Protein AF-A0A814FLB1-F1 (afdb_monomer_lite)

pLDDT: mean 82.91, std 22.49, range [23.69, 98.94]

Secondary structure (DSSP, 8-state):
-HHHHHHHHHHHHHHHT-----S--EEEEEEETTGGGSS-SS---GGGS-TTT-SEEEEEEEEE-TTT--EEESSHHHHS--TTTSS-HHHHHHHHHHH-TT-EEEEEEE-GGG-SHHHHHHHSSHHHHHHHHHHHHHHHHHTT-SEEEEE-S-TT-GGGT--TTHHHHHHHHHHHHHHHHHHHHHHH-SPPPEEEEEE---HHHHHHH--HHHHHHHSSEEEE----SSSTTSSB---SS-SS--TTS---TT--GGG-SHHHHHHHHHHTT--GGGEEEEEESEEEEEEES-TT--STTPBEEEEPPPPTTT--TTEEEHHHHHHHHHHS--EEEEETTTTEEEEEETTEEEEE--HHHHHHHHHHHHHTT-SEEEEE-TTTS-SSSTTTSS-SSHHHHHHHHHHHHHHHHHHHHHHHHHHHHHTTS------------------------------------PPP-------------------GGG-----------EEEEEEEESS-HHHHHHHHHHHHHHHHHTT-EEEEEEEEE-SSSPP-HHHHHHHHHHHHHHHS--SEEEEE-TTEEES-TTS-----SS-EE---EEGGGTT----TT---SEEEEEHHHHHHHTSS-TT--SSSSHHHHHHHHHHHTT---B---TTTSEEEEPP---PPPPPHHHHHHHHTTHHHHTTTSSGGG---EEEEEEE-SS-EEEEEE--PPPTT--

InterPro domains:
  IPR001223 Glycoside hydrolase family 18, catalytic domain [PF00704] (26-385)
  IPR001223 Glycoside hydrolase family 18, catalytic domain [PS51910] (25-410)
  IPR001579 Glycosyl hydrolase family 18, active site [PS01095] (145-153)
  IPR003859 Beta-1,4-galactosyltransferase [PR02050] (537-556)
  IPR003859 Beta-1,4-galactosyltransferase [PR02050] (568-587)
  IPR003859 Beta-1,4-galactosyltransferase [PR02050] (605-626)
  IPR003859 Beta-1,4-galactosyltransferase [PR02050] (627-645)
  IPR011583 Chitinase II/V-like, catalytic domain [SM00636] (25-385)
  IPR017853 Glycoside hydrolase superfamily [SSF51445] (26-406)
  IPR027791 Galactosyltransferase, C-terminal [PF02709] (592-669)
  IPR027995 Galactosyltransferase, N-terminal [PF13733] (500-587)
  IPR029044 Nucleotide-diphospho-sugar transferases [G3DSA:3.90.550.10] (441-722)
  IPR029044 Nucleotide-diphospho-sugar transferases [SSF53448] (501-719)
  IPR029070 Chitinase insertion domain superfamily [G3DSA:3.10.50.10] (289-356)
  IPR029070 Chitinase insertion domain superfamily [SSF54556] (286-356)
  IPR050314 Glycosyl hydrolase family 18 [PTHR11177] (25-441)

Structure (mmCIF, N/CA/C/O backbone):
data_AF-A0A814FLB1-F1
#
_entry.id   AF-A0A814FLB1-F1
#
loop_
_atom_site.group_PDB
_atom_site.id
_atom_site.type_symbol
_atom_site.label_atom_id
_atom_site.label_alt_id
_atom_site.label_comp_id
_atom_site.label_asym_id
_atom_site.label_entity_id
_atom_site.label_seq_id
_atom_site.pdbx_PDB_ins_code
_atom_site.Cartn_x
_atom_site.Cartn_y
_atom_site.Cartn_z
_atom_site.occupancy
_atom_site.B_iso_or_equiv
_atom_site.auth_seq_id
_atom_site.auth_comp_id
_atom_site.auth_asym_id
_atom_site.auth_atom_id
_atom_site.pdbx_PDB_model_num
ATOM 1 N N . MET A 1 1 ? 9.423 -38.101 37.144 1.00 49.38 1 MET A N 1
ATOM 2 C CA . MET A 1 1 ? 9.757 -36.822 36.473 1.00 49.38 1 MET A CA 1
ATOM 3 C C . MET A 1 1 ? 10.132 -36.994 35.002 1.00 49.38 1 MET A C 1
ATOM 5 O O . MET A 1 1 ? 9.419 -36.414 34.198 1.00 49.38 1 MET A O 1
ATOM 9 N N . LEU A 1 2 ? 11.143 -37.799 34.626 1.00 43.38 2 LEU A N 1
ATOM 10 C CA . LEU A 1 2 ? 11.672 -37.902 33.242 1.00 43.38 2 LEU A CA 1
ATOM 11 C C . LEU A 1 2 ? 10.632 -37.855 32.101 1.00 43.38 2 LEU A C 1
ATOM 13 O O . LEU A 1 2 ? 10.789 -37.047 31.195 1.00 43.38 2 LEU A O 1
ATOM 17 N N . ARG A 1 3 ? 9.542 -38.642 32.158 1.00 44.06 3 ARG A N 1
ATOM 18 C CA . ARG A 1 3 ? 8.491 -38.626 31.115 1.00 44.06 3 ARG A CA 1
ATOM 19 C C . ARG A 1 3 ? 7.842 -37.250 30.877 1.00 44.06 3 ARG A C 1
ATOM 21 O O . ARG A 1 3 ? 7.409 -37.011 29.760 1.00 44.06 3 ARG A O 1
ATOM 28 N N . LYS A 1 4 ? 7.789 -36.349 31.871 1.00 48.69 4 LYS A N 1
ATOM 29 C CA . LYS A 1 4 ? 7.309 -34.963 31.684 1.00 48.69 4 LYS A CA 1
ATOM 30 C C . LYS A 1 4 ? 8.365 -34.044 31.060 1.00 48.69 4 LYS A C 1
ATOM 32 O O . LYS A 1 4 ? 7.985 -33.215 30.246 1.00 48.69 4 LYS A O 1
ATOM 37 N N . LEU A 1 5 ? 9.655 -34.207 31.381 1.00 48.50 5 LEU A N 1
ATOM 38 C CA . LEU A 1 5 ? 10.721 -33.457 30.695 1.00 48.50 5 LEU A CA 1
ATOM 39 C C . LEU A 1 5 ? 10.805 -33.867 29.222 1.00 48.50 5 LEU A C 1
ATOM 41 O O . LEU A 1 5 ? 10.798 -33.003 28.360 1.00 48.50 5 LEU A O 1
ATOM 45 N N . LEU A 1 6 ? 10.780 -35.172 28.929 1.00 53.06 6 LEU A N 1
ATOM 46 C CA . LEU A 1 6 ? 10.736 -35.679 27.553 1.00 53.06 6 LEU A CA 1
ATOM 47 C C . LEU A 1 6 ? 9.535 -35.133 26.767 1.00 53.06 6 LEU A C 1
ATOM 49 O O . LEU A 1 6 ? 9.706 -34.755 25.616 1.00 53.06 6 LEU A O 1
ATOM 53 N N . TYR A 1 7 ? 8.352 -35.035 27.384 1.00 53.47 7 TYR A N 1
ATOM 54 C CA . TYR A 1 7 ? 7.177 -34.438 26.736 1.00 53.47 7 TYR A CA 1
ATOM 55 C C . TYR A 1 7 ? 7.310 -32.927 26.505 1.00 53.47 7 TYR A C 1
ATOM 57 O O . TYR A 1 7 ? 6.839 -32.440 25.485 1.00 53.47 7 TYR A O 1
ATOM 65 N N . LEU A 1 8 ? 7.946 -32.188 27.421 1.00 54.72 8 LEU A N 1
ATOM 66 C CA . LEU A 1 8 ? 8.188 -30.751 27.261 1.00 54.72 8 LEU A CA 1
ATOM 67 C C . LEU A 1 8 ? 9.245 -30.473 26.187 1.00 54.72 8 LEU A C 1
ATOM 69 O O . LEU A 1 8 ? 8.983 -29.677 25.296 1.00 54.72 8 LEU A O 1
ATOM 73 N N . CYS A 1 9 ? 10.370 -31.193 26.182 1.00 51.16 9 CYS A N 1
ATOM 74 C CA . CYS A 1 9 ? 11.373 -31.070 25.123 1.00 51.16 9 CYS A CA 1
ATOM 75 C C . CYS A 1 9 ? 10.836 -31.527 23.756 1.00 51.16 9 CYS A C 1
ATOM 77 O O . CYS A 1 9 ? 11.199 -30.939 22.744 1.00 51.16 9 CYS A O 1
ATOM 79 N N . LEU A 1 10 ? 9.945 -32.529 23.702 1.00 47.53 10 LEU A N 1
ATOM 80 C CA . LEU A 1 10 ? 9.232 -32.884 22.467 1.00 47.53 10 LEU A CA 1
ATOM 81 C C . LEU A 1 10 ? 8.231 -31.806 22.042 1.00 47.53 10 LEU A C 1
ATOM 83 O O . LEU A 1 10 ? 8.115 -31.554 20.851 1.00 47.53 10 LEU A O 1
ATOM 87 N N . LEU A 1 11 ? 7.531 -31.151 22.974 1.00 46.94 11 LEU A N 1
ATOM 88 C CA . LEU A 1 11 ? 6.639 -30.035 22.650 1.00 46.94 11 LEU A CA 1
ATOM 89 C C . LEU A 1 11 ? 7.410 -28.801 22.164 1.00 46.94 11 LEU A C 1
ATOM 91 O O . LEU A 1 11 ? 6.961 -28.174 21.213 1.00 46.94 11 LEU A O 1
ATOM 95 N N . GLU A 1 12 ? 8.576 -28.490 22.734 1.00 42.88 12 GLU A N 1
ATOM 96 C CA . GLU A 1 12 ? 9.459 -27.428 22.232 1.00 42.88 12 GLU A CA 1
ATOM 97 C C . GLU A 1 12 ? 10.076 -27.788 20.871 1.00 42.88 12 GLU A C 1
ATOM 99 O O . GLU A 1 12 ? 10.115 -26.931 19.988 1.00 42.88 12 GLU A O 1
ATOM 104 N N . LEU A 1 13 ? 10.463 -29.051 20.634 1.00 40.16 13 LEU A N 1
ATOM 105 C CA . LEU A 1 13 ? 10.856 -29.514 19.294 1.00 40.16 13 LEU A CA 1
ATOM 106 C C . LEU A 1 13 ? 9.698 -29.398 18.293 1.00 40.16 13 LEU A C 1
ATOM 108 O O . LEU A 1 13 ? 9.898 -28.931 17.183 1.00 40.16 13 LEU A O 1
ATOM 112 N N . ILE A 1 14 ? 8.480 -29.785 18.672 1.00 43.75 14 ILE A N 1
ATOM 113 C CA . ILE A 1 14 ? 7.314 -29.730 17.778 1.00 43.75 14 ILE A CA 1
ATOM 114 C C . ILE A 1 14 ? 6.893 -28.277 17.508 1.00 43.75 14 ILE A C 1
ATOM 116 O O . ILE A 1 14 ? 6.531 -27.965 16.379 1.00 43.75 14 ILE A O 1
ATOM 120 N N . TYR A 1 15 ? 7.003 -27.367 18.482 1.00 38.19 15 TYR A N 1
ATOM 121 C CA . TYR A 1 15 ? 6.779 -25.933 18.253 1.00 38.19 15 TYR A CA 1
ATOM 122 C C . TYR A 1 15 ? 7.876 -25.280 17.399 1.00 38.19 15 TYR A C 1
ATOM 124 O O . TYR A 1 15 ? 7.559 -24.409 16.595 1.00 38.19 15 TYR A O 1
ATOM 132 N N . SER A 1 16 ? 9.136 -25.714 17.516 1.00 34.41 16 SER A N 1
ATOM 133 C CA . SER A 1 16 ? 10.248 -25.234 16.670 1.00 34.41 16 SER A CA 1
ATOM 134 C C . SER A 1 16 ? 10.362 -25.937 15.308 1.00 34.41 16 SER A C 1
ATOM 136 O O . SER A 1 16 ? 11.190 -25.544 14.492 1.00 34.41 16 SER A O 1
ATOM 138 N N . LEU A 1 17 ? 9.514 -26.936 15.034 1.00 36.88 17 LEU A N 1
ATOM 139 C CA . LEU A 1 17 ? 9.400 -27.624 13.739 1.00 36.88 17 LEU A CA 1
ATOM 140 C C . LEU A 1 17 ? 8.075 -27.340 13.004 1.00 36.88 17 LEU A C 1
ATOM 142 O O . LEU A 1 17 ? 7.869 -27.879 11.921 1.00 36.88 17 LEU A O 1
ATOM 146 N N . ASN A 1 18 ? 7.196 -26.497 13.563 1.00 36.31 18 ASN A N 1
ATOM 147 C CA . ASN A 1 18 ? 5.924 -26.084 12.948 1.00 36.31 18 ASN A CA 1
ATOM 148 C C . ASN A 1 18 ? 5.824 -24.574 12.658 1.00 36.31 18 ASN A C 1
ATOM 150 O O . ASN A 1 18 ? 4.749 -24.089 12.307 1.00 36.31 18 ASN A O 1
ATOM 154 N N . THR A 1 19 ? 6.933 -23.832 12.703 1.00 37.00 19 THR A N 1
ATOM 155 C CA . THR A 1 19 ? 7.098 -22.702 11.779 1.00 37.00 19 THR A CA 1
ATOM 156 C C . THR A 1 19 ? 7.471 -23.268 10.412 1.00 37.00 19 THR A C 1
ATOM 158 O O . THR A 1 19 ? 8.635 -23.287 10.016 1.00 37.00 19 THR A O 1
ATOM 161 N N . SER A 1 20 ? 6.466 -23.748 9.675 1.00 41.06 20 SER A N 1
ATOM 162 C CA . SER A 1 20 ? 6.552 -23.811 8.218 1.00 41.06 20 SER A CA 1
ATOM 163 C C . SER A 1 20 ? 6.531 -22.375 7.694 1.00 41.06 20 SER A C 1
ATOM 165 O O . SER A 1 20 ? 5.511 -21.874 7.222 1.00 41.06 20 SER A O 1
ATOM 167 N N . ASP A 1 21 ? 7.665 -21.688 7.845 1.00 49.16 21 ASP A N 1
ATOM 168 C CA . ASP A 1 21 ? 7.884 -20.368 7.275 1.00 49.16 21 ASP A CA 1
ATOM 169 C C . ASP A 1 21 ? 7.657 -20.471 5.771 1.00 49.16 21 ASP A C 1
ATOM 171 O O . ASP A 1 21 ? 8.462 -21.054 5.050 1.00 49.16 21 ASP A O 1
ATOM 175 N N . ILE A 1 22 ? 6.532 -19.935 5.300 1.00 56.03 22 ILE A N 1
ATOM 176 C CA . ILE A 1 22 ? 6.267 -19.773 3.875 1.00 56.03 22 ILE A CA 1
ATOM 177 C C . ILE A 1 22 ? 7.140 -18.593 3.432 1.00 56.03 22 ILE A C 1
ATOM 179 O O . ILE A 1 22 ? 6.833 -17.463 3.834 1.00 56.03 22 ILE A O 1
ATOM 183 N N . PRO A 1 23 ? 8.228 -18.791 2.664 1.00 61.12 23 PRO A N 1
ATOM 184 C CA . PRO A 1 23 ? 8.972 -17.672 2.103 1.00 61.12 23 PRO A CA 1
ATOM 185 C C . PRO A 1 23 ? 8.107 -16.961 1.051 1.00 61.12 23 PRO A C 1
ATOM 187 O O . PRO A 1 23 ? 7.252 -17.574 0.415 1.00 61.12 23 PRO A O 1
ATOM 190 N N . LEU A 1 24 ? 8.334 -15.659 0.864 1.00 79.12 24 LEU A N 1
ATOM 191 C CA . LEU A 1 24 ? 7.526 -14.762 0.029 1.00 79.12 24 LEU A CA 1
ATOM 192 C C . LEU A 1 24 ? 6.028 -14.704 0.397 1.00 79.12 24 LEU A C 1
ATOM 194 O O . LEU A 1 24 ? 5.154 -15.195 -0.313 1.00 79.12 24 LEU A O 1
ATOM 198 N N . GLN A 1 25 ? 5.708 -13.975 1.467 1.00 86.38 25 GLN A N 1
ATOM 199 C CA . GLN A 1 25 ? 4.326 -13.694 1.895 1.00 86.38 25 GLN A CA 1
ATOM 200 C C . GLN A 1 25 ? 3.806 -12.343 1.374 1.00 86.38 25 GLN A C 1
ATOM 202 O O . GLN A 1 25 ? 2.597 -12.098 1.317 1.00 86.38 25 GLN A O 1
ATOM 207 N N . ARG A 1 26 ? 4.711 -11.422 1.015 1.00 96.88 26 ARG A N 1
ATOM 208 C CA . ARG A 1 26 ? 4.371 -10.025 0.709 1.00 96.88 26 ARG A CA 1
ATOM 209 C C . ARG A 1 26 ? 4.672 -9.665 -0.744 1.00 96.88 26 ARG A C 1
ATOM 211 O O . ARG A 1 26 ? 5.821 -9.725 -1.167 1.00 96.88 26 ARG A O 1
ATOM 218 N N . ARG A 1 27 ? 3.643 -9.229 -1.477 1.00 98.12 27 ARG A N 1
ATOM 219 C CA . ARG A 1 27 ? 3.771 -8.479 -2.736 1.00 98.12 27 ARG A CA 1
ATOM 220 C C . ARG A 1 27 ? 3.458 -7.024 -2.417 1.00 98.12 27 ARG A C 1
ATOM 222 O O . ARG A 1 27 ? 2.285 -6.656 -2.337 1.00 98.12 27 ARG A O 1
ATOM 229 N N . VAL A 1 28 ? 4.496 -6.250 -2.122 1.00 98.75 28 VAL A N 1
ATOM 230 C CA . VAL A 1 28 ? 4.396 -4.811 -1.867 1.00 98.75 28 VAL A CA 1
ATOM 231 C C . VAL A 1 28 ? 4.452 -4.074 -3.202 1.00 98.75 28 VAL A C 1
ATOM 233 O O . VAL A 1 28 ? 5.264 -4.408 -4.060 1.00 98.75 28 VAL A O 1
ATOM 236 N N . CYS A 1 29 ? 3.608 -3.069 -3.382 1.00 98.81 29 CYS A N 1
ATOM 237 C CA . CYS A 1 29 ? 3.553 -2.267 -4.597 1.00 98.81 29 CYS A CA 1
ATOM 238 C C . CYS A 1 29 ? 3.448 -0.789 -4.235 1.00 98.81 29 CYS A C 1
ATOM 240 O O . CYS A 1 29 ? 2.522 -0.415 -3.514 1.00 98.81 29 CYS A O 1
ATOM 242 N N . TYR A 1 30 ? 4.336 0.058 -4.750 1.00 98.81 30 TYR A N 1
ATOM 243 C CA . TYR A 1 30 ? 4.135 1.500 -4.653 1.00 98.81 30 TYR A CA 1
ATOM 244 C C . TYR A 1 30 ? 3.162 1.978 -5.735 1.00 98.81 30 TYR A C 1
ATOM 246 O O . TYR A 1 30 ? 3.268 1.593 -6.903 1.00 98.81 30 TYR A O 1
ATOM 254 N N . PHE A 1 31 ? 2.224 2.826 -5.324 1.00 98.31 31 PHE A N 1
ATOM 255 C CA . PHE A 1 31 ? 1.420 3.671 -6.201 1.00 98.31 31 PHE A CA 1
ATOM 256 C C . PHE A 1 31 ? 1.857 5.116 -5.969 1.00 98.31 31 PHE A C 1
ATOM 258 O O . PHE A 1 31 ? 1.743 5.606 -4.842 1.00 98.31 31 PHE A O 1
ATOM 265 N N . ALA A 1 32 ? 2.350 5.786 -7.009 1.00 97.31 32 ALA A N 1
ATOM 266 C CA . ALA A 1 32 ? 2.712 7.192 -6.924 1.00 97.31 32 ALA A CA 1
ATOM 267 C C . ALA A 1 32 ? 1.502 8.107 -7.167 1.00 97.31 32 ALA A C 1
ATOM 269 O O . ALA A 1 32 ? 0.786 7.973 -8.159 1.00 97.31 32 ALA A O 1
ATOM 270 N N . ASN A 1 33 ? 1.288 9.085 -6.291 1.00 95.50 33 ASN A N 1
ATOM 271 C CA . ASN A 1 33 ? 0.151 9.999 -6.353 1.00 95.50 33 ASN A CA 1
ATOM 272 C C . ASN A 1 33 ? 0.190 10.941 -7.556 1.00 95.50 33 ASN A C 1
ATOM 274 O O . ASN A 1 33 ? -0.869 11.351 -8.017 1.00 95.50 33 ASN A O 1
ATOM 278 N N . TRP A 1 34 ? 1.362 11.182 -8.147 1.00 94.75 34 TRP A N 1
ATOM 279 C CA . TRP A 1 34 ? 1.481 11.898 -9.417 1.00 94.75 34 TRP A CA 1
ATOM 280 C C . TRP A 1 34 ? 1.055 11.077 -10.652 1.00 94.75 34 TRP A C 1
ATOM 282 O O . TRP A 1 34 ? 1.016 11.622 -11.757 1.00 94.75 34 TRP A O 1
ATOM 292 N N . ALA A 1 35 ? 0.705 9.791 -10.512 1.00 94.12 35 ALA A N 1
ATOM 293 C CA . ALA A 1 35 ? 0.323 8.934 -11.639 1.00 94.12 35 ALA A CA 1
ATOM 294 C C . ALA A 1 35 ? -0.823 9.482 -12.521 1.00 94.12 35 ALA A C 1
ATOM 296 O O . ALA A 1 35 ? -0.669 9.437 -13.745 1.00 94.12 35 ALA A O 1
ATOM 297 N N . PRO A 1 36 ? -1.909 10.082 -11.980 1.00 92.06 36 PRO A N 1
ATOM 298 C CA . PRO A 1 36 ? -2.965 10.689 -12.793 1.00 92.06 36 PRO A CA 1
ATOM 299 C C . PRO A 1 36 ? -2.532 11.930 -13.589 1.00 92.06 36 PRO A C 1
ATOM 301 O O . PRO A 1 36 ? -3.319 12.431 -14.395 1.00 92.06 36 PRO A O 1
ATOM 304 N N . TYR A 1 37 ? -1.329 12.475 -13.373 1.00 90.75 37 TYR A N 1
ATOM 305 C CA . TYR A 1 37 ? -0.804 13.583 -14.177 1.00 90.75 37 TYR A CA 1
ATOM 306 C C . TYR A 1 37 ? -0.104 13.140 -15.463 1.00 90.75 37 TYR A C 1
ATOM 308 O O . TYR A 1 37 ? 0.082 13.991 -16.331 1.00 90.75 37 TYR A O 1
ATOM 316 N N . ARG A 1 38 ? 0.241 11.853 -15.630 1.00 88.94 38 ARG A N 1
ATOM 317 C CA . ARG A 1 38 ? 0.800 11.374 -16.903 1.00 88.94 38 ARG A CA 1
ATOM 318 C C . ARG A 1 38 ? -0.224 11.528 -18.030 1.00 88.94 38 ARG A C 1
ATOM 320 O O . ARG A 1 38 ? -1.423 11.346 -17.829 1.00 88.94 38 ARG A O 1
ATOM 327 N N . GLU A 1 39 ? 0.268 11.862 -19.216 1.00 88.69 39 GLU A N 1
ATOM 328 C CA . GLU A 1 39 ? -0.533 12.092 -20.426 1.00 88.69 39 GLU A CA 1
ATOM 329 C C . GLU A 1 39 ? -0.874 10.756 -21.108 1.00 88.69 39 GLU A C 1
ATOM 331 O O . GLU A 1 39 ? -0.419 10.456 -22.206 1.00 88.69 39 GLU A O 1
ATOM 336 N N . LEU A 1 40 ? -1.648 9.935 -20.398 1.00 88.06 40 LEU A N 1
ATOM 337 C CA . LEU A 1 40 ? -2.149 8.624 -20.812 1.00 88.06 40 LEU A CA 1
ATOM 338 C C . LEU A 1 40 ? -3.662 8.570 -20.573 1.00 88.06 40 LEU A C 1
ATOM 340 O O . LEU A 1 40 ? -4.153 9.155 -19.606 1.00 88.06 40 LEU A O 1
ATOM 344 N N . ASP A 1 41 ? -4.390 7.867 -21.438 1.00 84.56 41 ASP A N 1
ATOM 345 C CA . ASP A 1 41 ? -5.842 7.694 -21.348 1.00 84.56 41 ASP A CA 1
ATOM 346 C C . ASP A 1 41 ? -6.181 6.192 -21.338 1.00 84.56 41 ASP A C 1
ATOM 348 O O . ASP A 1 41 ? -5.785 5.498 -22.271 1.00 84.56 41 ASP A O 1
ATOM 352 N N . PRO A 1 42 ? -6.869 5.657 -20.309 1.00 88.19 42 PRO A N 1
ATOM 353 C CA . PRO A 1 42 ? -7.301 6.332 -19.083 1.00 88.19 42 PRO A CA 1
ATOM 354 C C . PRO A 1 42 ? -6.130 6.614 -18.120 1.00 88.19 42 PRO A C 1
ATOM 356 O O . PRO A 1 42 ? -5.287 5.739 -17.929 1.00 88.19 42 PRO A O 1
ATOM 359 N N . PRO A 1 43 ? -6.098 7.757 -17.404 1.00 90.38 43 PRO A N 1
ATOM 360 C CA . PRO A 1 43 ? -5.093 7.988 -16.365 1.00 90.38 43 PRO A CA 1
ATOM 361 C C . PRO A 1 43 ? -5.221 6.980 -15.210 1.00 90.38 43 PRO A C 1
ATOM 363 O O . PRO A 1 43 ? -6.334 6.656 -14.776 1.00 90.38 43 PRO A O 1
ATOM 366 N N . LEU A 1 44 ? -4.095 6.517 -14.657 1.00 94.06 44 LEU A N 1
ATOM 367 C CA . LEU A 1 44 ? -4.109 5.539 -13.564 1.00 94.06 44 LEU A CA 1
ATOM 368 C C . LEU A 1 44 ? -4.540 6.157 -12.222 1.00 94.06 44 LEU A C 1
ATOM 370 O O . LEU A 1 44 ? -3.756 6.809 -11.532 1.00 94.06 44 LEU A O 1
ATOM 374 N N . TYR A 1 45 ? -5.776 5.868 -11.814 1.00 93.25 45 TYR A N 1
ATOM 375 C CA . TYR A 1 45 ? -6.303 6.144 -10.472 1.00 93.25 45 TYR A CA 1
ATOM 376 C C . TYR A 1 45 ? -6.262 4.890 -9.574 1.00 93.25 45 TYR A C 1
ATOM 378 O O . TYR A 1 45 ? -6.382 3.777 -10.094 1.00 93.25 45 TYR A O 1
ATOM 386 N N . PRO A 1 46 ? -6.178 5.025 -8.231 1.00 91.12 46 PRO A N 1
ATOM 387 C CA . PRO A 1 46 ? -6.064 3.879 -7.322 1.00 91.12 46 PRO A CA 1
ATOM 388 C C . PRO A 1 46 ? -7.169 2.827 -7.486 1.00 91.12 46 PRO A C 1
ATOM 390 O O . PRO A 1 46 ? -6.901 1.632 -7.462 1.00 91.12 46 PRO A O 1
ATOM 393 N N . ASP A 1 47 ? -8.413 3.253 -7.708 1.00 84.19 47 ASP A N 1
ATOM 394 C CA . ASP A 1 47 ? -9.582 2.383 -7.892 1.00 84.19 47 ASP A CA 1
ATOM 395 C C . ASP A 1 47 ? -9.539 1.519 -9.164 1.00 84.19 47 ASP A C 1
ATOM 397 O O . ASP A 1 47 ? -10.328 0.577 -9.264 1.00 84.19 47 ASP A O 1
ATOM 401 N N . LYS A 1 48 ? -8.624 1.794 -10.106 1.00 87.50 48 LYS A N 1
ATOM 402 C CA . LYS A 1 48 ? -8.421 1.007 -11.336 1.00 87.50 48 LYS A CA 1
ATOM 403 C C . LYS A 1 48 ? -7.481 -0.184 -11.156 1.00 87.50 48 LYS A C 1
ATOM 405 O O . LYS A 1 48 ? -7.511 -1.096 -11.975 1.00 87.50 48 LYS A O 1
ATOM 410 N N . ILE A 1 49 ? -6.697 -0.213 -10.079 1.00 93.00 49 ILE A N 1
ATOM 411 C CA . ILE A 1 49 ? -5.787 -1.320 -9.762 1.00 93.00 49 ILE A CA 1
ATOM 412 C C . ILE A 1 49 ? -6.608 -2.595 -9.477 1.00 93.00 49 ILE A C 1
ATOM 414 O O . ILE A 1 49 ? -7.664 -2.537 -8.833 1.00 93.00 49 ILE A O 1
ATOM 418 N N . ASP A 1 50 ? -6.133 -3.762 -9.920 1.00 93.50 50 ASP A N 1
ATOM 419 C CA . ASP A 1 50 ? -6.618 -5.051 -9.411 1.00 93.50 50 ASP A CA 1
ATOM 420 C C . ASP A 1 50 ? -6.011 -5.294 -8.011 1.00 93.50 50 ASP A C 1
ATOM 422 O O . ASP A 1 50 ? -4.796 -5.471 -7.879 1.00 93.50 50 ASP A O 1
ATOM 426 N N . PRO A 1 51 ? -6.826 -5.320 -6.939 1.00 92.50 51 PRO A N 1
ATOM 427 C CA . PRO A 1 51 ? -6.347 -5.441 -5.568 1.00 92.50 51 PRO A CA 1
ATOM 428 C C . PRO A 1 51 ? -5.848 -6.853 -5.211 1.00 92.50 51 PRO A C 1
ATOM 430 O O . PRO A 1 51 ? -5.534 -7.095 -4.047 1.00 92.50 51 PRO A O 1
ATOM 433 N N . THR A 1 52 ? -5.799 -7.795 -6.160 1.00 95.06 52 THR A N 1
ATOM 434 C CA . THR A 1 52 ? -5.177 -9.120 -6.000 1.00 95.06 52 THR A CA 1
ATOM 435 C C . THR A 1 52 ? -3.715 -9.162 -6.468 1.00 95.06 52 THR A C 1
ATOM 437 O O . THR A 1 52 ? -2.956 -10.027 -6.013 1.00 95.06 52 THR A O 1
ATOM 440 N N . LEU A 1 53 ? -3.284 -8.207 -7.310 1.00 96.75 53 LEU A N 1
ATOM 441 C CA . LEU A 1 53 ? -1.887 -8.057 -7.752 1.00 96.75 53 LEU A CA 1
ATOM 442 C C . LEU A 1 53 ? -0.941 -7.943 -6.554 1.00 96.75 53 LEU A C 1
ATOM 444 O O . LEU A 1 53 ? 0.067 -8.644 -6.471 1.00 96.75 53 LEU A O 1
ATOM 448 N N . CYS A 1 54 ? -1.319 -7.120 -5.582 1.00 97.69 54 CYS A N 1
ATOM 449 C CA . CYS A 1 54 ? -0.509 -6.744 -4.432 1.00 97.69 54 CYS A CA 1
ATOM 450 C C . CYS A 1 54 ? -1.159 -7.246 -3.136 1.00 97.69 54 CYS A C 1
ATOM 452 O O . CYS A 1 54 ? -2.380 -7.226 -3.005 1.00 97.69 54 CYS A O 1
ATOM 454 N N . THR A 1 55 ? -0.362 -7.661 -2.147 1.00 97.81 55 THR A N 1
ATOM 455 C CA . THR A 1 55 ? -0.875 -7.885 -0.780 1.00 97.81 55 THR A CA 1
ATOM 456 C C . THR A 1 55 ? -0.767 -6.622 0.074 1.00 97.81 55 THR A C 1
ATOM 458 O O . THR A 1 55 ? -1.541 -6.449 1.017 1.00 97.81 55 THR A O 1
ATOM 461 N N . HIS A 1 56 ? 0.151 -5.718 -0.287 1.00 98.56 56 HIS A N 1
ATOM 462 C CA . HIS A 1 56 ? 0.324 -4.403 0.323 1.00 98.56 56 HIS A CA 1
ATOM 463 C C . HIS A 1 56 ? 0.468 -3.343 -0.781 1.00 98.56 56 HIS A C 1
ATOM 465 O O . HIS A 1 56 ? 1.273 -3.521 -1.693 1.00 98.56 56 HIS A O 1
ATOM 471 N N . ILE A 1 57 ? -0.270 -2.237 -0.692 1.00 98.62 57 ILE A N 1
ATOM 472 C CA . ILE A 1 57 ? -0.039 -1.033 -1.503 1.00 98.62 57 ILE A CA 1
ATOM 473 C C . ILE A 1 57 ? 0.540 0.053 -0.602 1.00 98.62 57 ILE A C 1
ATOM 475 O O . ILE A 1 57 ? 0.005 0.326 0.472 1.00 98.62 57 ILE A O 1
ATOM 479 N N . HIS A 1 58 ? 1.642 0.652 -1.030 1.00 98.75 58 HIS A N 1
ATOM 480 C CA . HIS A 1 58 ? 2.274 1.789 -0.377 1.00 98.75 58 HIS A CA 1
ATOM 481 C C . HIS A 1 58 ? 1.953 3.039 -1.202 1.00 98.75 58 HIS A C 1
ATOM 483 O O . HIS A 1 58 ? 2.282 3.117 -2.385 1.00 98.75 58 HIS A O 1
ATOM 489 N N . TYR A 1 59 ? 1.253 3.996 -0.599 1.00 98.56 59 TYR A N 1
ATOM 490 C CA . TYR A 1 59 ? 0.868 5.236 -1.261 1.00 98.56 59 TYR A CA 1
ATOM 491 C C . TYR A 1 59 ? 1.997 6.261 -1.136 1.00 98.56 59 TYR A C 1
ATOM 493 O O . TYR A 1 59 ? 2.247 6.775 -0.044 1.00 98.56 59 TYR A O 1
ATOM 501 N N . ALA A 1 60 ? 2.676 6.536 -2.246 1.00 98.25 60 ALA A N 1
ATOM 502 C CA . ALA A 1 60 ? 3.771 7.492 -2.345 1.00 98.25 60 ALA A CA 1
ATOM 503 C C . ALA A 1 60 ? 3.233 8.848 -2.843 1.00 98.25 60 ALA A C 1
ATOM 505 O O . ALA A 1 60 ? 2.672 8.895 -3.926 1.00 98.25 60 ALA A O 1
ATOM 506 N N . PHE A 1 61 ? 3.343 9.970 -2.130 1.00 98.06 61 PHE A N 1
ATOM 507 C CA . PHE A 1 61 ? 3.888 10.153 -0.781 1.00 98.06 61 PHE A CA 1
ATOM 508 C C . PHE A 1 61 ? 3.083 11.190 0.013 1.00 98.06 61 PHE A C 1
ATOM 510 O O . PHE A 1 61 ? 2.456 12.085 -0.545 1.00 98.06 61 PHE A O 1
ATOM 517 N N . ALA A 1 62 ? 3.193 11.132 1.339 1.00 97.81 62 ALA A N 1
ATOM 518 C CA . ALA A 1 62 ? 3.061 12.305 2.199 1.00 97.81 62 ALA A CA 1
ATOM 519 C C . ALA A 1 62 ? 4.444 12.928 2.479 1.00 97.81 62 ALA A C 1
ATOM 521 O O . ALA A 1 62 ? 5.487 12.290 2.323 1.00 97.81 62 ALA A O 1
ATOM 522 N N . LYS A 1 63 ? 4.468 14.170 2.970 1.00 96.81 63 LYS A N 1
ATOM 523 C CA . LYS A 1 63 ? 5.680 14.843 3.474 1.00 96.81 63 LYS A CA 1
ATOM 524 C C . LYS A 1 63 ? 5.494 15.269 4.932 1.00 96.81 63 LYS A C 1
ATOM 526 O O . LYS A 1 63 ? 4.384 15.584 5.354 1.00 96.81 63 LYS A O 1
ATOM 531 N N . ILE A 1 64 ? 6.584 15.296 5.701 1.00 98.44 64 ILE A N 1
ATOM 532 C CA . ILE A 1 64 ? 6.578 15.804 7.082 1.00 98.44 64 ILE A CA 1
ATOM 533 C C . ILE A 1 64 ? 6.706 17.329 7.043 1.00 98.44 64 ILE A C 1
ATOM 535 O O . ILE A 1 64 ? 7.731 17.852 6.598 1.00 98.44 64 ILE A O 1
ATOM 539 N N . ASP A 1 65 ? 5.712 18.054 7.555 1.00 97.50 65 ASP A N 1
ATOM 540 C CA . ASP A 1 65 ? 5.854 19.490 7.789 1.00 97.50 65 ASP A CA 1
ATOM 541 C C . ASP A 1 65 ? 6.762 19.743 9.004 1.00 97.50 65 ASP A C 1
ATOM 543 O O . ASP A 1 65 ? 6.438 19.396 10.141 1.00 97.50 65 ASP A O 1
ATOM 547 N N . ALA A 1 66 ? 7.909 20.382 8.774 1.00 96.88 66 ALA A N 1
ATOM 548 C CA . ALA A 1 66 ? 8.938 20.569 9.797 1.00 96.88 66 ALA A CA 1
ATOM 549 C C . ALA A 1 66 ? 8.570 21.578 10.911 1.00 96.88 66 ALA A C 1
ATOM 551 O O . ALA A 1 66 ? 9.320 21.701 11.876 1.00 96.88 66 ALA A O 1
ATOM 552 N N . LYS A 1 67 ? 7.450 22.312 10.815 1.00 95.81 67 LYS A N 1
ATOM 553 C CA . LYS A 1 67 ? 7.007 23.266 11.856 1.00 95.81 67 LYS A CA 1
ATOM 554 C C . LYS A 1 67 ? 5.991 22.633 12.805 1.00 95.81 67 LYS A C 1
ATOM 556 O O . LYS A 1 67 ? 6.048 22.816 14.020 1.00 95.81 67 LYS A O 1
ATOM 561 N N . THR A 1 68 ? 5.040 21.900 12.243 1.00 97.44 68 THR A N 1
ATOM 562 C CA . THR A 1 68 ? 3.917 21.276 12.948 1.00 97.44 68 THR A CA 1
ATOM 563 C C . THR A 1 68 ? 4.229 19.849 13.384 1.00 97.44 68 THR A C 1
ATOM 565 O O . THR A 1 68 ? 3.742 19.439 14.439 1.00 97.44 68 THR A O 1
ATOM 568 N N . LEU A 1 69 ? 5.092 19.146 12.640 1.00 98.19 69 LEU A N 1
ATOM 569 C CA . LEU A 1 69 ? 5.312 17.697 12.686 1.00 98.19 69 LEU A CA 1
ATOM 570 C C . LEU A 1 69 ? 4.068 16.885 12.300 1.00 98.19 69 LEU A C 1
ATOM 572 O O . LEU A 1 69 ? 3.852 15.786 12.807 1.00 98.19 69 LEU A O 1
ATOM 576 N N . ASN A 1 70 ? 3.245 17.430 11.406 1.00 97.88 70 ASN A N 1
ATOM 577 C CA . ASN A 1 70 ? 2.170 16.697 10.746 1.00 97.88 70 ASN A CA 1
ATOM 578 C C . ASN A 1 70 ? 2.702 15.974 9.501 1.00 97.88 70 ASN A C 1
ATOM 580 O O . ASN A 1 70 ? 3.589 16.485 8.812 1.00 97.88 70 ASN A O 1
ATOM 584 N N . LEU A 1 71 ? 2.088 14.839 9.162 1.00 98.06 71 LEU A N 1
ATOM 585 C CA . LEU A 1 71 ? 2.039 14.392 7.772 1.00 98.06 71 LEU A CA 1
ATOM 586 C C . LEU A 1 71 ? 1.088 15.320 7.012 1.00 98.06 71 LEU A C 1
ATOM 588 O O . LEU A 1 71 ? -0.018 15.588 7.481 1.00 98.06 71 LEU A O 1
ATOM 592 N N . ILE A 1 72 ? 1.525 15.819 5.860 1.00 95.00 72 ILE A N 1
ATOM 593 C 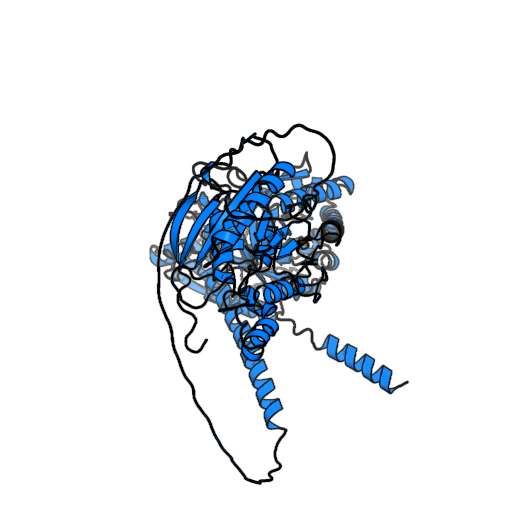CA . ILE A 1 72 ? 0.715 16.628 4.945 1.00 95.00 72 ILE A CA 1
ATOM 594 C C . ILE A 1 72 ? 0.838 16.067 3.517 1.00 95.00 72 ILE A C 1
ATOM 596 O O . ILE A 1 72 ? 1.872 15.471 3.193 1.00 95.00 72 ILE A O 1
ATOM 600 N N . PRO A 1 73 ? -0.184 16.238 2.661 1.00 94.25 73 PRO A N 1
ATOM 601 C CA . PRO A 1 73 ? -0.157 15.730 1.291 1.00 94.25 73 PRO A CA 1
ATOM 602 C C . PRO A 1 73 ? 0.967 16.364 0.458 1.00 94.25 73 PRO A C 1
ATOM 604 O O . PRO A 1 73 ? 1.413 17.492 0.729 1.00 94.25 73 PRO A O 1
ATOM 607 N N . THR A 1 74 ? 1.439 15.652 -0.569 1.00 95.19 74 THR A N 1
ATOM 608 C CA . THR A 1 74 ? 2.263 16.288 -1.609 1.00 95.19 74 THR A CA 1
ATOM 609 C C . THR A 1 74 ? 1.394 16.916 -2.686 1.00 95.19 74 THR A C 1
ATOM 611 O O . THR A 1 74 ? 1.746 18.006 -3.131 1.00 95.19 74 THR A O 1
ATOM 614 N N . GLU A 1 75 ? 0.248 16.304 -2.993 1.00 92.94 75 GLU A N 1
ATOM 615 C CA . GLU A 1 75 ? -0.663 16.682 -4.073 1.00 92.94 75 GLU A CA 1
ATOM 616 C C . GLU A 1 75 ? -2.046 17.088 -3.551 1.00 92.94 75 GLU A C 1
ATOM 618 O O . GLU A 1 75 ? -2.577 16.497 -2.613 1.00 92.94 75 GLU A O 1
ATOM 623 N N . GLU A 1 76 ? -2.686 18.080 -4.175 1.00 85.62 76 GLU A N 1
ATOM 624 C CA . GLU A 1 76 ? -3.996 18.577 -3.717 1.00 85.62 76 GLU A CA 1
ATOM 625 C C . GLU A 1 76 ? -5.065 17.470 -3.700 1.00 85.62 76 GLU A C 1
ATOM 627 O O . GLU A 1 76 ? -5.831 17.329 -2.743 1.00 85.62 76 GLU A O 1
ATOM 632 N N . HIS A 1 77 ? -5.066 16.631 -4.735 1.00 83.75 77 HIS A N 1
ATOM 633 C CA . HIS A 1 77 ? -6.023 15.543 -4.907 1.00 83.75 77 HIS A CA 1
ATOM 634 C C . HIS A 1 77 ? -5.751 14.304 -4.033 1.00 83.75 77 HIS A C 1
ATOM 636 O O . HIS A 1 77 ? -6.533 13.356 -4.103 1.00 83.75 77 HIS A O 1
ATOM 642 N N . ASP A 1 78 ? -4.707 14.297 -3.188 1.00 88.94 78 ASP A N 1
ATOM 643 C CA . ASP A 1 78 ? -4.513 13.267 -2.153 1.00 88.94 78 ASP A CA 1
ATOM 644 C C . ASP A 1 78 ? -5.748 13.201 -1.232 1.00 88.94 78 ASP A C 1
ATOM 646 O O . ASP A 1 78 ? -6.372 12.148 -1.062 1.00 88.94 78 ASP A O 1
ATOM 650 N N . MET A 1 79 ? -6.116 14.367 -0.682 1.00 84.69 79 MET A N 1
ATOM 651 C CA . MET A 1 79 ? -7.140 14.540 0.357 1.00 84.69 79 MET A CA 1
ATOM 652 C C . MET A 1 79 ? -8.355 15.358 -0.105 1.00 84.69 79 MET A C 1
ATOM 654 O O . MET A 1 79 ? -9.437 15.178 0.455 1.00 84.69 79 MET A O 1
ATOM 658 N N . ASN A 1 80 ? -8.212 16.215 -1.123 1.00 69.38 80 ASN A N 1
ATOM 659 C CA . ASN A 1 80 ? -9.295 17.075 -1.608 1.00 69.38 80 ASN A CA 1
ATOM 660 C C . ASN A 1 80 ? -9.967 16.518 -2.872 1.00 69.38 80 ASN A C 1
ATOM 662 O O . ASN A 1 80 ? -9.388 15.755 -3.648 1.00 69.38 80 ASN A O 1
ATOM 666 N N . TRP A 1 81 ? -11.216 16.929 -3.090 1.00 72.19 81 TRP A N 1
ATOM 667 C CA . TRP A 1 81 ? -11.896 16.752 -4.370 1.00 72.19 81 TRP A CA 1
ATOM 668 C C . TRP A 1 81 ? -11.330 17.756 -5.382 1.00 72.19 81 TRP A C 1
ATOM 670 O O . TRP A 1 81 ? -11.230 18.939 -5.062 1.00 72.19 81 TRP A O 1
ATOM 680 N N . THR A 1 82 ? -10.989 17.313 -6.593 1.00 66.56 82 THR A N 1
ATOM 681 C CA . THR A 1 82 ? -10.622 18.204 -7.708 1.00 66.56 82 THR A CA 1
ATOM 682 C C . THR A 1 82 ? -11.369 17.788 -8.971 1.00 66.56 82 THR A C 1
ATOM 684 O O . THR A 1 82 ? -11.725 16.620 -9.121 1.00 66.56 82 THR A O 1
ATOM 687 N N . GLU A 1 83 ? -11.578 18.712 -9.912 1.00 61.97 83 GLU A N 1
ATOM 688 C CA . GLU A 1 83 ? -12.288 18.423 -11.171 1.00 61.97 83 GLU A CA 1
ATOM 689 C C . GLU A 1 83 ? -11.614 17.303 -11.978 1.00 61.97 83 GLU A C 1
ATOM 691 O O . GLU A 1 83 ? -12.288 16.467 -12.579 1.00 61.97 83 GLU A O 1
ATOM 696 N N . LYS A 1 84 ? -10.274 17.231 -11.937 1.00 65.69 84 LYS A N 1
ATOM 697 C CA . LYS A 1 84 ? -9.518 16.147 -12.571 1.00 65.69 84 LYS A CA 1
ATOM 698 C C . LYS A 1 84 ? -9.708 14.816 -11.835 1.00 65.69 84 LYS A C 1
ATOM 700 O O . LYS A 1 84 ? -9.960 13.800 -12.478 1.00 65.69 84 LYS A O 1
ATOM 705 N N . SER A 1 85 ? -9.614 14.796 -10.501 1.00 65.81 85 SER A N 1
ATOM 706 C CA . SER A 1 85 ? -9.690 13.547 -9.729 1.00 65.81 85 SER A CA 1
ATOM 707 C C . SER A 1 85 ? -11.114 13.040 -9.503 1.00 65.81 85 SER A C 1
ATOM 709 O O . SER A 1 85 ? -11.289 11.852 -9.239 1.00 65.81 85 SER A O 1
ATOM 711 N N . ASN A 1 86 ? -12.131 13.903 -9.576 1.00 54.25 86 ASN A N 1
ATOM 712 C CA . ASN A 1 86 ? -13.544 13.659 -9.243 1.00 54.25 86 ASN A CA 1
ATOM 713 C C . ASN A 1 86 ? -13.824 13.076 -7.835 1.00 54.25 86 ASN A C 1
ATOM 715 O O . ASN A 1 86 ? -14.983 12.843 -7.497 1.00 54.25 86 ASN A O 1
ATOM 719 N N . MET A 1 87 ? -12.793 12.817 -7.022 1.00 71.56 87 MET A N 1
ATOM 720 C CA . MET A 1 87 ? -12.837 12.291 -5.651 1.00 71.56 87 MET A CA 1
ATOM 721 C C . MET A 1 87 ? -11.399 12.250 -5.088 1.00 71.56 87 MET A C 1
ATOM 723 O O . MET A 1 87 ? -10.491 11.917 -5.857 1.00 71.56 87 MET A O 1
ATOM 727 N N . PRO A 1 88 ? -11.164 12.502 -3.781 1.00 82.56 88 PRO A N 1
ATOM 728 C CA . PRO A 1 88 ? -9.838 12.349 -3.178 1.00 82.56 88 PRO A CA 1
ATOM 729 C C . PRO A 1 88 ? -9.223 10.967 -3.427 1.00 82.56 88 PRO A C 1
ATOM 731 O O . PRO A 1 88 ? -9.911 9.940 -3.326 1.00 82.56 88 PRO A O 1
ATOM 734 N N . LEU A 1 89 ? -7.917 10.917 -3.694 1.00 87.75 89 LEU A N 1
ATOM 735 C CA . LEU A 1 89 ? -7.226 9.656 -3.955 1.00 87.75 89 LEU A CA 1
ATOM 736 C C . LEU A 1 89 ? -7.220 8.738 -2.735 1.00 87.75 89 LEU A C 1
ATOM 738 O O . LEU A 1 89 ? -7.374 7.536 -2.923 1.00 87.75 89 LEU A O 1
ATOM 742 N N . PHE A 1 90 ? -7.146 9.256 -1.504 1.00 87.31 90 PHE A N 1
ATOM 743 C CA . PHE A 1 90 ? -7.259 8.422 -0.296 1.00 87.31 90 PHE A CA 1
ATOM 744 C C . PHE A 1 90 ? -8.601 7.656 -0.237 1.00 87.31 90 PHE A C 1
ATOM 746 O O . PHE A 1 90 ? -8.643 6.499 0.188 1.00 87.31 90 PHE A O 1
ATOM 753 N N . ILE A 1 91 ? -9.697 8.244 -0.738 1.00 79.75 91 ILE A N 1
ATOM 754 C CA . ILE A 1 91 ? -11.015 7.585 -0.805 1.00 79.75 91 ILE A CA 1
ATOM 755 C C . ILE A 1 91 ? -11.067 6.564 -1.955 1.00 79.75 91 ILE A C 1
ATOM 757 O O . ILE A 1 91 ? -11.533 5.437 -1.758 1.00 79.75 91 ILE A O 1
ATOM 761 N N . ARG A 1 92 ? -10.528 6.907 -3.137 1.00 86.25 92 ARG A N 1
ATOM 762 C CA . ARG A 1 92 ? -10.359 5.959 -4.262 1.00 86.25 92 ARG A CA 1
ATOM 763 C C . ARG A 1 92 ? -9.531 4.738 -3.843 1.00 86.25 92 ARG A C 1
ATOM 765 O O . ARG A 1 92 ? -9.912 3.605 -4.123 1.00 86.25 92 ARG A O 1
ATOM 772 N N . LEU A 1 93 ? -8.448 4.967 -3.108 1.00 86.38 93 LEU A N 1
ATOM 773 C CA . LEU A 1 93 ? -7.535 3.966 -2.563 1.00 86.38 93 LEU A CA 1
ATOM 774 C C . LEU A 1 93 ? -8.235 3.040 -1.553 1.00 86.38 93 LEU A C 1
ATOM 776 O O . LEU A 1 93 ? -8.121 1.820 -1.658 1.00 86.38 93 LEU A O 1
ATOM 780 N N . TYR A 1 94 ? -9.040 3.585 -0.632 1.00 78.50 94 TYR A N 1
ATOM 781 C CA . TYR A 1 94 ? -9.827 2.777 0.309 1.00 78.50 94 TYR A CA 1
ATOM 782 C C . TYR A 1 94 ? -10.826 1.834 -0.391 1.00 78.50 94 TYR A C 1
ATOM 784 O O . TYR A 1 94 ? -11.085 0.734 0.108 1.00 78.50 94 TYR A O 1
ATOM 792 N N . SER A 1 95 ? -11.343 2.195 -1.575 1.00 79.94 95 SER A N 1
ATOM 793 C CA . SER A 1 95 ? -12.268 1.338 -2.340 1.00 79.94 95 SER A CA 1
ATOM 794 C C . SER A 1 95 ? -11.678 -0.038 -2.695 1.00 79.94 95 SER A C 1
ATOM 796 O O . SER A 1 95 ? -12.413 -1.028 -2.743 1.00 79.94 95 SER A O 1
ATOM 798 N N . LEU A 1 96 ? -10.350 -0.142 -2.841 1.00 81.94 96 LEU A N 1
ATOM 799 C CA . LEU A 1 96 ? -9.653 -1.408 -3.085 1.00 81.94 96 LEU A CA 1
ATOM 800 C C . LEU A 1 96 ? -9.883 -2.415 -1.951 1.00 81.94 96 LEU A C 1
ATOM 802 O O . LEU A 1 96 ? -10.055 -3.603 -2.215 1.00 81.94 96 LEU A O 1
ATOM 806 N N . LYS A 1 97 ? -9.983 -1.946 -0.700 1.00 80.94 97 LYS A N 1
ATOM 807 C CA . LYS A 1 97 ? -10.229 -2.794 0.481 1.00 80.94 97 LYS A CA 1
ATOM 808 C C . LYS A 1 97 ? -11.663 -3.332 0.542 1.00 80.94 97 LYS A C 1
ATOM 810 O O . LYS A 1 97 ? -11.890 -4.340 1.201 1.00 80.94 97 LYS A O 1
ATOM 815 N N . ARG A 1 98 ? -12.622 -2.727 -0.180 1.00 75.44 98 ARG A N 1
ATOM 816 C CA . ARG A 1 98 ? -13.962 -3.318 -0.388 1.00 75.44 98 ARG A CA 1
ATOM 817 C C . ARG A 1 98 ? -13.911 -4.514 -1.348 1.00 75.44 98 ARG A C 1
ATOM 819 O O . ARG A 1 98 ? -14.684 -5.449 -1.184 1.00 75.44 98 ARG A O 1
ATOM 826 N N . ARG A 1 99 ? -13.004 -4.486 -2.336 1.00 83.62 99 ARG A N 1
ATOM 827 C CA . ARG A 1 99 ? -12.796 -5.569 -3.319 1.00 83.62 99 ARG A CA 1
ATOM 828 C C . ARG A 1 99 ? -11.829 -6.658 -2.822 1.00 83.62 99 ARG A C 1
ATOM 830 O O . ARG A 1 99 ? -11.982 -7.810 -3.203 1.00 83.62 99 ARG A O 1
ATOM 837 N N . ASN A 1 100 ? -10.880 -6.318 -1.947 1.00 88.75 100 ASN A N 1
ATOM 838 C CA . ASN A 1 100 ? -10.023 -7.264 -1.226 1.00 88.75 100 ASN A CA 1
ATOM 839 C C . ASN A 1 100 ? -9.813 -6.812 0.239 1.00 88.75 100 ASN A C 1
ATOM 841 O O . ASN A 1 100 ? -8.891 -6.038 0.509 1.00 88.75 100 ASN A O 1
ATOM 845 N N . PRO A 1 101 ? -10.595 -7.315 1.212 1.00 88.38 101 PRO A N 1
ATOM 846 C CA . PRO A 1 101 ? -10.417 -6.978 2.631 1.00 88.38 101 PRO A CA 1
ATOM 847 C C . PRO A 1 101 ? -9.071 -7.424 3.235 1.00 88.38 101 PRO A C 1
ATOM 849 O O . PRO A 1 101 ? -8.642 -6.895 4.266 1.00 88.38 101 PRO A O 1
ATOM 852 N N . ALA A 1 102 ? -8.374 -8.378 2.605 1.00 92.31 102 ALA A N 1
ATOM 853 C CA . ALA A 1 102 ? -7.050 -8.820 3.038 1.00 92.31 102 ALA A CA 1
ATOM 854 C C . ALA A 1 102 ? -5.925 -7.864 2.601 1.00 92.31 102 ALA A C 1
ATOM 856 O O . ALA A 1 102 ? -4.859 -7.882 3.223 1.00 92.31 102 ALA A O 1
ATOM 857 N N . LEU A 1 103 ? -6.160 -6.985 1.620 1.00 96.38 103 LEU A N 1
ATOM 858 C CA . LEU A 1 103 ? -5.213 -5.950 1.198 1.00 96.38 103 LEU A CA 1
ATOM 859 C C . LEU A 1 103 ? -4.813 -5.053 2.381 1.00 96.38 103 LEU A C 1
ATOM 861 O O . LEU A 1 103 ? -5.626 -4.732 3.257 1.00 96.38 103 LEU A O 1
ATOM 865 N N . LYS A 1 104 ? -3.540 -4.662 2.423 1.00 97.94 104 LYS A N 1
ATOM 866 C CA . LYS A 1 104 ? -3.023 -3.643 3.341 1.00 97.94 104 LYS A CA 1
ATOM 867 C C . LYS A 1 104 ? -2.633 -2.403 2.551 1.00 97.94 104 LYS A C 1
ATOM 869 O O . LYS A 1 104 ? -2.079 -2.516 1.464 1.00 97.94 104 LYS A O 1
ATOM 874 N N . ILE A 1 105 ? -2.941 -1.228 3.082 1.00 98.00 105 ILE A N 1
ATOM 875 C CA . ILE A 1 105 ? -2.658 0.054 2.437 1.00 98.00 105 ILE A CA 1
ATOM 876 C C . ILE A 1 105 ? -1.897 0.934 3.422 1.00 98.00 105 ILE A C 1
ATOM 878 O O . ILE A 1 105 ? -2.449 1.321 4.449 1.00 98.00 105 ILE A O 1
ATOM 882 N N . LEU A 1 106 ? -0.630 1.220 3.134 1.00 98.69 106 LEU A N 1
ATOM 883 C CA . LEU A 1 106 ? 0.245 2.041 3.969 1.00 98.69 106 LEU A CA 1
ATOM 884 C C . LEU A 1 106 ? 0.440 3.415 3.322 1.00 98.69 106 LEU A C 1
ATOM 886 O O . LEU A 1 106 ? 0.449 3.528 2.096 1.00 98.69 106 LEU A O 1
ATOM 890 N N . LEU A 1 107 ? 0.613 4.449 4.142 1.00 98.75 107 LEU A N 1
ATOM 891 C CA . LEU A 1 107 ? 1.025 5.771 3.671 1.00 98.75 107 LEU A CA 1
ATOM 892 C C . LEU A 1 107 ? 2.551 5.861 3.744 1.00 98.75 107 LEU A C 1
ATOM 894 O O . LEU A 1 107 ? 3.113 5.747 4.834 1.00 98.75 107 LEU A O 1
ATOM 898 N N . ALA A 1 108 ? 3.215 6.055 2.606 1.00 98.81 108 ALA A N 1
ATOM 899 C CA . ALA A 1 108 ? 4.654 6.283 2.570 1.00 98.81 108 ALA A CA 1
ATOM 900 C C . ALA A 1 108 ? 4.959 7.769 2.781 1.00 98.81 108 ALA A C 1
ATOM 902 O O . ALA A 1 108 ? 4.264 8.640 2.250 1.00 98.81 108 ALA A O 1
ATOM 903 N N . VAL A 1 109 ? 5.993 8.073 3.565 1.00 98.75 109 VAL A N 1
ATOM 904 C CA . VAL A 1 109 ? 6.430 9.447 3.834 1.00 98.75 109 VAL A CA 1
ATOM 905 C C . VAL A 1 109 ? 7.890 9.653 3.457 1.00 98.75 109 VAL A C 1
ATOM 907 O O . VAL A 1 109 ? 8.764 8.930 3.924 1.00 98.75 109 VAL A O 1
ATOM 910 N N . GLY A 1 110 ? 8.157 10.700 2.675 1.00 97.31 110 GLY A N 1
ATOM 911 C CA . GLY A 1 110 ? 9.507 11.061 2.252 1.00 97.31 110 GLY A CA 1
ATOM 912 C C . GLY A 1 110 ? 9.707 10.919 0.749 1.00 97.31 110 GLY A C 1
ATOM 913 O O . GLY A 1 110 ? 9.150 11.704 -0.019 1.00 97.31 110 GLY A O 1
ATOM 914 N N . GLY A 1 111 ? 10.561 9.976 0.357 1.00 96.69 111 GLY A N 1
ATOM 915 C CA . GLY A 1 111 ? 11.032 9.815 -1.014 1.00 96.69 111 GLY A CA 1
ATOM 916 C C . GLY A 1 111 ? 12.092 10.849 -1.420 1.00 96.69 111 GLY A C 1
ATOM 917 O O . GLY A 1 111 ? 12.276 11.891 -0.775 1.00 96.69 111 GLY A O 1
ATOM 918 N N . TRP A 1 112 ? 12.787 10.578 -2.527 1.00 94.56 112 TRP A N 1
ATOM 919 C CA . TRP A 1 112 ? 13.947 11.331 -3.020 1.00 94.56 112 TRP A CA 1
ATOM 920 C C . TRP A 1 112 ? 13.771 12.858 -2.987 1.00 94.56 112 TRP A C 1
ATOM 922 O O . TRP A 1 112 ? 14.686 13.577 -2.563 1.00 94.56 112 TRP A O 1
ATOM 932 N N . SER A 1 113 ? 12.596 13.358 -3.383 1.00 94.12 113 SER A N 1
ATOM 933 C CA . SER A 1 113 ? 12.275 14.789 -3.475 1.00 94.12 113 SER A CA 1
ATOM 934 C C . SER A 1 113 ? 12.087 15.490 -2.123 1.00 94.12 113 SER A C 1
ATOM 936 O O . SER A 1 113 ? 12.352 16.690 -2.029 1.00 94.12 113 SER A O 1
ATOM 938 N N . ALA A 1 114 ? 11.679 14.780 -1.064 1.00 92.94 114 ALA A N 1
ATOM 939 C CA . ALA A 1 114 ? 11.444 15.378 0.256 1.00 92.94 114 ALA A CA 1
ATOM 940 C C . ALA A 1 114 ? 12.741 15.716 1.016 1.00 92.94 114 ALA A C 1
ATOM 942 O O . ALA A 1 114 ? 12.740 16.600 1.879 1.00 92.94 114 ALA A O 1
ATOM 943 N N . LYS A 1 115 ? 13.853 15.044 0.670 1.00 93.06 115 LYS A N 1
ATOM 944 C CA . LYS A 1 115 ? 15.160 15.149 1.350 1.00 93.06 115 LYS A CA 1
ATOM 945 C C . LYS A 1 115 ? 15.036 14.873 2.863 1.00 93.06 115 LYS A C 1
ATOM 947 O O . LYS A 1 115 ? 14.070 14.278 3.333 1.00 93.06 115 LYS A O 1
ATOM 952 N N . SER A 1 116 ? 16.028 15.296 3.645 1.00 96.75 116 SER A N 1
ATOM 953 C CA . SER A 1 116 ? 16.098 14.981 5.080 1.00 96.75 116 SER A CA 1
ATOM 954 C C . SER A 1 116 ? 15.413 15.988 6.013 1.00 96.75 116 SER A C 1
ATOM 956 O O . SER A 1 116 ? 15.252 15.689 7.190 1.00 96.75 116 SER A O 1
ATOM 958 N N . THR A 1 117 ? 15.002 17.180 5.559 1.00 96.50 117 THR A N 1
ATOM 959 C CA . THR A 1 117 ? 14.603 18.287 6.462 1.00 96.50 117 THR A CA 1
ATOM 960 C C . THR A 1 117 ? 13.445 17.935 7.405 1.00 96.50 117 THR A C 1
ATOM 962 O O . THR A 1 117 ? 13.502 18.254 8.595 1.00 96.50 117 THR A O 1
ATOM 965 N N . GLY A 1 118 ? 12.417 17.249 6.896 1.00 97.88 118 GLY A N 1
ATOM 966 C CA . GLY A 1 118 ? 11.285 16.788 7.703 1.00 97.88 118 GLY A CA 1
ATOM 967 C C . GLY A 1 118 ? 11.692 15.735 8.739 1.00 97.88 118 GLY A C 1
ATOM 968 O O . GLY A 1 118 ? 11.375 15.872 9.920 1.00 97.88 118 GLY A O 1
ATOM 969 N N . PHE A 1 119 ? 12.467 14.731 8.318 1.00 98.50 119 PHE A N 1
ATOM 970 C CA . PHE A 1 119 ? 12.955 13.658 9.188 1.00 98.50 119 PHE A CA 1
ATOM 971 C C . PHE A 1 119 ? 13.972 14.135 10.232 1.00 98.50 119 PHE A C 1
ATOM 973 O O . PHE A 1 119 ? 13.876 13.731 11.392 1.00 98.50 119 PHE A O 1
ATOM 980 N N . ASN A 1 120 ? 14.893 15.039 9.882 1.00 98.44 120 ASN A N 1
ATOM 981 C CA . ASN A 1 120 ? 15.782 15.694 10.845 1.00 98.44 120 ASN A CA 1
ATOM 982 C C . ASN A 1 120 ? 14.956 16.317 11.970 1.00 98.44 120 ASN A C 1
ATOM 984 O O . ASN A 1 120 ? 15.203 16.038 13.140 1.00 98.44 120 ASN A O 1
ATOM 988 N N . MET A 1 121 ? 13.943 17.125 11.629 1.00 98.38 121 MET A N 1
ATOM 989 C CA . MET A 1 121 ? 13.158 17.832 12.637 1.00 98.38 121 MET A CA 1
ATOM 990 C C . MET A 1 121 ? 12.248 16.900 13.442 1.00 98.38 121 MET A C 1
ATOM 992 O O . MET A 1 121 ? 12.178 17.050 14.660 1.00 98.38 121 MET A O 1
ATOM 996 N N . ALA A 1 122 ? 11.614 15.907 12.811 1.00 98.38 122 ALA A N 1
ATOM 997 C CA . ALA A 1 122 ? 10.837 14.886 13.514 1.00 98.38 122 ALA A CA 1
ATOM 998 C C . ALA A 1 122 ? 11.697 14.075 14.496 1.00 98.38 122 ALA A C 1
ATOM 1000 O O . ALA A 1 122 ? 11.267 13.801 15.611 1.00 98.38 122 ALA A O 1
ATOM 1001 N N . THR A 1 123 ? 12.931 13.725 14.122 1.00 98.00 123 THR A N 1
ATOM 1002 C CA . THR A 1 123 ? 13.789 12.843 14.932 1.00 98.00 123 THR A CA 1
ATOM 1003 C C . THR A 1 123 ? 14.685 13.563 15.948 1.00 98.00 123 THR A C 1
ATOM 1005 O O . THR A 1 123 ? 15.195 12.920 16.870 1.00 98.00 123 THR A O 1
ATOM 1008 N N . ARG A 1 124 ? 14.818 14.896 15.839 1.00 94.94 124 ARG A N 1
ATOM 1009 C CA . ARG A 1 124 ? 15.745 15.767 16.597 1.00 94.94 124 ARG A CA 1
ATOM 1010 C C . ARG A 1 124 ? 15.671 15.668 18.122 1.00 94.94 124 ARG A C 1
ATOM 1012 O O . ARG A 1 124 ? 16.652 15.967 18.796 1.00 94.94 124 ARG A O 1
ATOM 1019 N N . SER A 1 125 ? 14.510 15.328 18.677 1.00 96.50 125 SER A N 1
ATOM 1020 C CA . SER A 1 125 ? 14.277 15.247 20.124 1.00 96.50 125 SER A CA 1
ATOM 1021 C C . SER A 1 125 ? 13.201 14.205 20.441 1.00 96.50 125 SER A C 1
ATOM 1023 O O . SER A 1 125 ? 12.383 13.881 19.581 1.00 96.50 125 SER A O 1
ATOM 1025 N N . ALA A 1 126 ? 13.155 13.706 21.680 1.00 95.88 126 ALA A N 1
ATOM 1026 C CA . ALA A 1 126 ? 12.089 12.794 22.110 1.00 95.88 126 ALA A CA 1
ATOM 1027 C C . ALA A 1 126 ? 10.693 13.441 22.009 1.00 95.88 126 ALA A C 1
ATOM 1029 O O . ALA A 1 126 ? 9.753 12.797 21.556 1.00 95.88 126 ALA A O 1
ATOM 1030 N N . HIS A 1 127 ? 10.568 14.732 22.343 1.00 96.75 127 HIS A N 1
ATOM 1031 C CA . HIS A 1 127 ? 9.315 15.477 22.190 1.00 96.75 127 HIS A CA 1
ATOM 1032 C C . HIS A 1 127 ? 8.868 15.555 20.722 1.00 96.75 127 HIS A C 1
ATOM 1034 O O . HIS A 1 127 ? 7.699 15.328 20.421 1.00 96.75 127 HIS A O 1
ATOM 1040 N N . ASN A 1 128 ? 9.801 15.826 19.804 1.00 98.19 128 ASN A N 1
ATOM 1041 C CA . ASN A 1 128 ? 9.504 15.902 18.376 1.00 98.19 128 ASN A CA 1
ATOM 1042 C C . ASN A 1 128 ? 9.085 14.534 17.823 1.00 98.19 128 ASN A C 1
ATOM 1044 O O . ASN A 1 128 ? 8.116 14.470 17.069 1.00 98.19 128 ASN A O 1
ATOM 1048 N N . ARG A 1 129 ? 9.752 13.446 18.238 1.00 98.50 129 ARG A N 1
ATOM 1049 C CA . ARG A 1 129 ? 9.397 12.086 17.809 1.00 98.50 129 ARG A CA 1
ATOM 1050 C C . ARG A 1 129 ? 8.006 11.705 18.286 1.00 98.50 129 ARG A C 1
ATOM 1052 O O . ARG A 1 129 ? 7.186 11.350 17.451 1.00 98.50 129 ARG A O 1
ATOM 1059 N N . LEU A 1 130 ? 7.715 11.860 19.579 1.00 97.81 130 LEU A N 1
ATOM 1060 C CA . LEU A 1 130 ? 6.387 11.576 20.131 1.00 97.81 130 LEU A CA 1
ATOM 1061 C C . LEU A 1 130 ? 5.300 12.397 19.424 1.00 97.81 130 LEU A C 1
ATOM 1063 O O . LEU A 1 130 ? 4.340 11.821 18.931 1.00 97.81 130 LEU A O 1
ATOM 1067 N N . LYS A 1 131 ? 5.498 13.710 19.246 1.00 98.00 131 LYS A N 1
ATOM 1068 C CA . LYS A 1 131 ? 4.539 14.566 18.531 1.00 98.00 131 LYS A CA 1
ATOM 1069 C C . LYS A 1 131 ? 4.323 14.131 17.073 1.00 98.00 131 LYS A C 1
ATOM 1071 O O . LYS A 1 131 ? 3.186 14.088 16.612 1.00 98.00 131 LYS A O 1
ATOM 1076 N N . PHE A 1 132 ? 5.395 13.808 16.347 1.00 98.75 132 PHE A N 1
ATOM 1077 C CA . PHE A 1 132 ? 5.310 13.304 14.973 1.00 98.75 132 PHE A CA 1
ATOM 1078 C C . PHE A 1 132 ? 4.566 11.962 14.901 1.00 98.75 132 PHE A C 1
ATOM 1080 O O . PHE A 1 132 ? 3.734 11.766 14.013 1.00 98.75 132 PHE A O 1
ATOM 1087 N N . ILE A 1 133 ? 4.835 11.064 15.850 1.00 98.81 133 ILE A N 1
ATOM 1088 C CA . ILE A 1 133 ? 4.172 9.767 15.975 1.00 98.81 133 ILE A CA 1
ATOM 1089 C C . ILE A 1 133 ? 2.682 9.964 16.283 1.00 98.81 133 ILE A C 1
ATOM 1091 O O . ILE A 1 133 ? 1.858 9.461 15.530 1.00 98.81 133 ILE A O 1
ATOM 1095 N N . ASP A 1 134 ? 2.309 10.750 17.294 1.00 98.25 134 ASP A N 1
ATOM 1096 C CA . ASP A 1 134 ? 0.906 11.002 17.662 1.00 98.25 134 ASP A CA 1
ATOM 1097 C C . ASP A 1 134 ? 0.099 11.597 16.494 1.00 98.25 134 ASP A C 1
ATOM 1099 O O . ASP A 1 134 ? -0.984 11.108 16.156 1.00 98.25 134 ASP A O 1
ATOM 1103 N N . ASN A 1 135 ? 0.658 12.610 15.818 1.00 98.12 135 ASN A N 1
ATOM 1104 C CA . ASN A 1 135 ? 0.073 13.209 14.616 1.00 98.12 135 ASN A CA 1
ATOM 1105 C C . ASN A 1 135 ? -0.096 12.177 13.485 1.00 98.12 135 ASN A C 1
ATOM 1107 O O . ASN A 1 135 ? -1.132 12.143 12.818 1.00 98.12 135 ASN A O 1
ATOM 1111 N N . THR A 1 136 ? 0.912 11.322 13.288 1.00 98.75 136 THR A N 1
ATOM 1112 C CA . THR A 1 136 ? 0.900 10.232 12.305 1.00 98.75 136 THR A CA 1
ATOM 1113 C C . THR A 1 136 ? -0.193 9.214 12.619 1.00 98.75 136 THR A C 1
ATOM 1115 O O . THR A 1 136 ? -1.041 8.954 11.769 1.00 98.75 136 THR A O 1
ATOM 1118 N N . LEU A 1 137 ? -0.218 8.654 13.834 1.00 98.25 137 LEU A N 1
ATOM 1119 C CA . LEU A 1 137 ? -1.189 7.630 14.226 1.00 98.25 137 LEU A CA 1
ATOM 1120 C C . LEU A 1 137 ? -2.621 8.160 14.111 1.00 98.25 137 LEU A C 1
ATOM 1122 O O . LEU A 1 137 ? -3.492 7.445 13.614 1.00 98.25 137 LEU A O 1
ATOM 1126 N N . LYS A 1 138 ? -2.854 9.430 14.476 1.00 96.12 138 LYS A N 1
ATOM 1127 C CA . LYS A 1 138 ? -4.143 10.091 14.251 1.00 96.12 138 LYS A CA 1
ATOM 1128 C C . LYS A 1 138 ? -4.522 10.089 12.766 1.00 96.12 138 LYS A C 1
ATOM 1130 O O . LYS A 1 138 ? -5.588 9.576 12.436 1.00 96.12 138 LYS A O 1
ATOM 1135 N N . LEU A 1 139 ? -3.669 10.613 11.880 1.00 95.00 139 LEU A N 1
ATOM 1136 C CA . LEU A 1 139 ? -3.972 10.721 10.445 1.00 95.00 139 LEU A CA 1
ATOM 1137 C C . LEU A 1 139 ? -4.188 9.345 9.791 1.00 95.00 139 LEU A C 1
ATOM 1139 O O . LEU A 1 139 ? -5.138 9.169 9.030 1.00 95.00 139 LEU A O 1
ATOM 1143 N N . LEU A 1 140 ? -3.375 8.342 10.139 1.00 97.50 140 LEU A N 1
ATOM 1144 C CA . LEU A 1 140 ? -3.543 6.971 9.643 1.00 97.50 140 LEU A CA 1
ATOM 1145 C C . LEU A 1 140 ? -4.897 6.370 10.050 1.00 97.50 140 LEU A C 1
ATOM 1147 O O . LEU A 1 140 ? -5.535 5.689 9.248 1.00 97.50 140 LEU A O 1
ATOM 1151 N N . ARG A 1 141 ? -5.354 6.623 11.286 1.00 93.44 141 ARG A N 1
ATOM 1152 C CA . ARG A 1 141 ? -6.661 6.153 11.780 1.00 93.44 141 ARG A CA 1
ATOM 1153 C C . ARG A 1 141 ? -7.842 6.952 11.236 1.00 93.44 141 ARG A C 1
ATOM 1155 O O . ARG A 1 141 ? -8.914 6.373 11.094 1.00 93.44 141 ARG A O 1
ATOM 1162 N N . GLU A 1 142 ? -7.651 8.235 10.951 1.00 87.38 142 GLU A N 1
ATOM 1163 C CA . GLU A 1 142 ? -8.637 9.128 10.331 1.00 87.38 142 GLU A CA 1
ATOM 1164 C C . GLU A 1 142 ? -8.913 8.710 8.875 1.00 87.38 142 GLU A C 1
ATOM 1166 O O . GLU A 1 142 ? -10.068 8.574 8.482 1.00 87.38 142 GLU A O 1
ATOM 1171 N N . TRP A 1 143 ? -7.861 8.375 8.119 1.00 85.25 143 TRP A N 1
ATOM 1172 C CA . TRP A 1 143 ? -7.935 7.993 6.700 1.00 85.25 143 TRP A CA 1
ATOM 1173 C C . TRP A 1 143 ? -7.849 6.476 6.445 1.00 85.25 143 TRP A C 1
ATOM 1175 O O . TRP A 1 143 ? -7.660 6.027 5.317 1.00 85.25 143 TRP A O 1
ATOM 1185 N N . ASN A 1 144 ? -8.061 5.670 7.491 1.00 87.88 144 ASN A N 1
ATOM 1186 C CA . ASN A 1 144 ? -8.240 4.210 7.432 1.00 87.88 144 ASN A CA 1
ATOM 1187 C C . ASN A 1 144 ? -7.063 3.402 6.822 1.00 87.88 144 ASN A C 1
ATOM 1189 O O . ASN A 1 144 ? -7.241 2.269 6.341 1.00 87.88 144 ASN A O 1
ATOM 1193 N N . PHE A 1 145 ? -5.854 3.971 6.888 1.00 97.06 145 PHE A N 1
ATOM 1194 C CA . PHE A 1 145 ? -4.596 3.321 6.525 1.00 97.06 145 PHE A CA 1
ATOM 1195 C C . PHE A 1 145 ? -4.245 2.184 7.501 1.00 97.06 145 PHE A C 1
ATOM 1197 O O . PHE A 1 145 ? -4.628 2.163 8.673 1.00 97.06 145 PHE A O 1
ATOM 1204 N N . ASP A 1 146 ? -3.487 1.213 7.001 1.00 98.31 146 ASP A N 1
ATOM 1205 C CA . ASP A 1 146 ? -3.050 0.020 7.722 1.00 98.31 146 ASP A CA 1
ATOM 1206 C C . ASP A 1 146 ? -1.691 0.157 8.411 1.00 98.31 146 ASP A C 1
ATOM 1208 O O . ASP A 1 146 ? -1.348 -0.718 9.213 1.00 98.31 146 ASP A O 1
ATOM 1212 N N . GLY A 1 147 ? -0.944 1.222 8.110 1.00 98.62 147 GLY A N 1
ATOM 1213 C CA . GLY A 1 147 ? 0.396 1.496 8.622 1.00 98.62 147 GLY A CA 1
ATOM 1214 C C . GLY A 1 147 ? 1.092 2.656 7.905 1.00 98.62 147 GLY A C 1
ATOM 1215 O O . GLY A 1 147 ? 0.499 3.299 7.037 1.00 98.62 147 GLY A O 1
ATOM 1216 N N . ILE A 1 148 ? 2.351 2.891 8.270 1.00 98.88 148 ILE A N 1
ATOM 1217 C CA . ILE A 1 148 ? 3.246 3.905 7.696 1.00 98.88 148 ILE A CA 1
ATOM 1218 C C . ILE A 1 148 ? 4.532 3.268 7.170 1.00 98.88 148 ILE A C 1
ATOM 1220 O O . ILE A 1 148 ? 5.065 2.348 7.790 1.00 98.88 148 ILE A O 1
ATOM 1224 N N . ASP A 1 149 ? 5.036 3.813 6.066 1.00 98.94 149 ASP A N 1
ATOM 1225 C CA . ASP A 1 149 ? 6.321 3.466 5.462 1.00 98.94 149 ASP A CA 1
ATOM 1226 C C . ASP A 1 149 ? 7.274 4.677 5.507 1.00 98.94 149 ASP A C 1
ATOM 1228 O O . ASP A 1 149 ? 6.891 5.793 5.144 1.00 98.94 149 ASP A O 1
ATOM 1232 N N . LEU A 1 150 ? 8.475 4.489 6.061 1.00 98.81 150 LEU A N 1
ATOM 1233 C CA . LEU A 1 150 ? 9.407 5.560 6.438 1.00 98.81 150 LEU A CA 1
ATOM 1234 C C . LEU A 1 150 ? 10.551 5.722 5.425 1.00 98.81 150 LEU A C 1
ATOM 1236 O O . LEU A 1 150 ? 11.671 5.258 5.650 1.00 98.81 150 LEU A O 1
ATOM 1240 N N . ASP A 1 151 ? 10.292 6.463 4.353 1.00 98.75 151 ASP A N 1
ATOM 1241 C CA . ASP A 1 151 ? 11.162 6.531 3.175 1.00 98.75 151 ASP A CA 1
ATOM 1242 C C . ASP A 1 151 ? 12.114 7.736 3.262 1.00 98.75 151 ASP A C 1
ATOM 1244 O O . ASP A 1 151 ? 12.076 8.689 2.477 1.00 98.75 151 ASP A O 1
ATOM 1248 N N . TRP A 1 152 ? 12.978 7.714 4.283 1.00 98.56 152 TRP A N 1
ATOM 1249 C CA . TRP A 1 152 ? 14.048 8.699 4.444 1.00 98.56 152 TRP A CA 1
ATOM 1250 C C . TRP A 1 152 ? 15.217 8.358 3.515 1.00 98.56 152 TRP A C 1
ATOM 1252 O O . TRP A 1 152 ? 15.937 7.387 3.747 1.00 98.56 152 TRP A O 1
ATOM 1262 N N . GLU A 1 153 ? 15.449 9.214 2.516 1.00 97.19 153 GLU A N 1
ATOM 1263 C CA . GLU A 1 153 ? 16.562 9.118 1.563 1.00 97.19 153 GLU A CA 1
ATOM 1264 C C . GLU A 1 153 ? 17.630 10.220 1.776 1.00 97.19 153 GLU A C 1
ATOM 1266 O O . GLU A 1 153 ? 17.548 11.305 1.196 1.00 97.19 153 GLU A O 1
ATOM 1271 N N . PHE A 1 154 ? 18.662 10.034 2.600 1.00 97.44 154 PHE A N 1
ATOM 1272 C CA . PHE A 1 154 ? 18.915 8.896 3.488 1.00 97.44 154 PHE A CA 1
ATOM 1273 C C . PHE A 1 154 ? 19.434 9.382 4.848 1.00 97.44 154 PHE A C 1
ATOM 1275 O O . PHE A 1 154 ? 20.137 10.396 4.898 1.00 97.44 154 PHE A O 1
ATOM 1282 N N . PRO A 1 155 ? 19.150 8.665 5.950 1.00 97.56 155 PRO A N 1
ATOM 1283 C CA . PRO A 1 155 ? 19.867 8.868 7.205 1.00 97.56 155 PRO A CA 1
ATOM 1284 C C . PRO A 1 155 ? 21.376 8.666 6.982 1.00 97.56 155 PRO A C 1
ATOM 1286 O O . PRO A 1 155 ? 21.789 7.792 6.224 1.00 97.56 155 PRO A O 1
ATOM 1289 N N . GLY A 1 156 ? 22.201 9.470 7.647 1.00 96.25 156 GLY A N 1
ATOM 1290 C CA . GLY A 1 156 ? 23.662 9.466 7.523 1.00 96.25 156 GLY A CA 1
ATOM 1291 C C . GLY A 1 156 ? 24.228 10.303 6.367 1.00 96.25 156 GLY A C 1
ATOM 1292 O O . GLY A 1 156 ? 25.371 10.740 6.455 1.00 96.25 156 GLY A O 1
ATOM 1293 N N . GLU A 1 157 ? 23.443 10.600 5.328 1.00 96.69 157 GLU A N 1
ATOM 1294 C CA . GLU A 1 157 ? 23.937 11.294 4.130 1.00 96.69 157 GLU A CA 1
ATOM 1295 C C . GLU A 1 157 ? 23.839 12.825 4.277 1.00 96.69 157 GLU A C 1
ATOM 1297 O O . GLU A 1 157 ? 22.841 13.452 3.901 1.00 96.69 157 GLU A O 1
ATOM 1302 N N . GLU A 1 158 ? 24.891 13.452 4.817 1.00 95.94 158 GLU A N 1
ATOM 1303 C CA . GLU A 1 158 ? 24.962 14.913 5.012 1.00 95.94 158 GLU A CA 1
ATOM 1304 C C . GLU A 1 158 ? 24.773 15.707 3.703 1.00 95.94 158 GLU A C 1
ATOM 1306 O O . GLU A 1 158 ? 24.167 16.777 3.718 1.00 95.94 158 GLU A O 1
ATOM 1311 N N . GLU A 1 159 ? 25.185 15.164 2.550 1.00 94.25 159 GLU A N 1
ATOM 1312 C CA . GLU A 1 159 ? 24.961 15.777 1.227 1.00 94.25 159 GLU A CA 1
ATOM 1313 C C . GLU A 1 159 ? 23.471 15.847 0.836 1.00 94.25 159 GLU A C 1
ATOM 1315 O O . GLU A 1 159 ? 23.051 16.765 0.129 1.00 94.25 159 GLU A O 1
ATOM 1320 N N . ARG A 1 160 ? 22.630 14.937 1.357 1.00 94.00 160 ARG A N 1
ATOM 1321 C CA . ARG A 1 160 ? 21.155 15.022 1.267 1.00 94.00 160 ARG A CA 1
ATOM 1322 C C . ARG A 1 160 ? 20.537 15.748 2.470 1.00 94.00 160 ARG A C 1
ATOM 1324 O O . ARG A 1 160 ? 19.329 15.654 2.721 1.00 94.00 160 ARG A O 1
ATOM 1331 N N . GLY A 1 161 ? 21.362 16.489 3.210 1.00 96.56 161 GLY A N 1
ATOM 1332 C CA . GLY A 1 161 ? 20.985 17.329 4.339 1.00 96.56 161 GLY A CA 1
ATOM 1333 C C . GLY A 1 161 ? 20.638 16.568 5.617 1.00 96.56 161 GLY A C 1
ATOM 1334 O O . GLY A 1 161 ? 19.930 17.132 6.449 1.00 96.56 161 GLY A O 1
ATOM 1335 N N . ALA A 1 162 ? 21.049 15.307 5.782 1.00 97.56 162 ALA A N 1
ATOM 1336 C CA . ALA A 1 162 ? 20.789 14.563 7.016 1.00 97.56 162 ALA A CA 1
ATOM 1337 C C . ALA A 1 162 ? 21.606 15.124 8.195 1.00 97.56 162 ALA A C 1
ATOM 1339 O O . ALA A 1 162 ? 22.793 15.405 8.058 1.00 97.56 162 ALA A O 1
ATOM 1340 N N . ASP A 1 163 ? 20.989 15.269 9.374 1.00 96.94 163 ASP A N 1
ATOM 1341 C CA . ASP A 1 163 ? 21.714 15.651 10.597 1.00 96.94 163 ASP A CA 1
ATOM 1342 C C . ASP A 1 163 ? 22.752 14.558 10.953 1.00 96.94 163 ASP A C 1
ATOM 1344 O O . ASP A 1 163 ? 22.460 13.367 10.841 1.00 96.94 163 ASP A O 1
ATOM 1348 N N . LYS A 1 164 ? 23.928 14.922 11.490 1.00 95.56 164 LYS A N 1
ATOM 1349 C CA . LYS A 1 164 ? 25.012 13.971 11.858 1.00 95.56 164 LYS A CA 1
ATOM 1350 C C . LYS A 1 164 ? 24.610 12.838 12.814 1.00 95.56 164 LYS A C 1
ATOM 1352 O O . LYS A 1 164 ? 25.260 11.799 12.855 1.00 95.56 164 LYS A O 1
ATOM 1357 N N . LEU A 1 165 ? 23.547 13.031 13.596 1.00 96.75 165 LEU A N 1
ATOM 1358 C CA . LEU A 1 165 ? 23.007 12.028 14.524 1.00 96.75 165 LEU A CA 1
ATOM 1359 C C . LEU A 1 165 ? 21.810 11.250 13.948 1.00 96.75 165 LEU A C 1
ATOM 1361 O O . LEU A 1 165 ? 21.215 10.444 14.657 1.00 96.75 165 LEU A O 1
ATOM 1365 N N . SER A 1 166 ? 21.457 11.455 12.675 1.00 97.75 166 SER A N 1
ATOM 1366 C CA . SER A 1 166 ? 20.305 10.840 11.992 1.00 97.75 166 SER A CA 1
ATOM 1367 C C . SER A 1 166 ? 20.216 9.323 12.173 1.00 97.75 166 SER A C 1
ATOM 1369 O O . SER A 1 166 ? 19.142 8.838 12.506 1.00 97.75 166 SER A O 1
ATOM 1371 N N . LYS A 1 167 ? 21.324 8.574 12.090 1.00 97.94 167 LYS A N 1
ATOM 1372 C CA . LYS A 1 167 ? 21.348 7.122 12.368 1.00 97.94 167 LYS A CA 1
ATOM 1373 C C . LYS A 1 167 ? 20.903 6.748 13.785 1.00 97.94 167 LYS A C 1
ATOM 1375 O O . LYS A 1 167 ? 20.175 5.774 13.974 1.00 97.94 167 LYS A O 1
ATOM 1380 N N . GLN A 1 168 ? 21.314 7.518 14.792 1.00 98.12 168 GLN A N 1
ATOM 1381 C CA . GLN A 1 168 ? 20.888 7.306 16.181 1.00 98.12 168 GLN A CA 1
ATOM 1382 C C . GLN A 1 168 ? 19.439 7.772 16.380 1.00 98.12 168 GLN A C 1
ATOM 1384 O O . GLN A 1 168 ? 18.631 7.073 16.986 1.00 98.12 168 GLN A O 1
ATOM 1389 N N . ASN A 1 169 ? 19.088 8.919 15.801 1.00 98.25 169 ASN A N 1
ATOM 1390 C CA . ASN A 1 169 ? 17.773 9.539 15.920 1.00 98.25 169 ASN A CA 1
ATOM 1391 C C . ASN A 1 169 ? 16.669 8.735 15.204 1.00 98.25 169 ASN A C 1
ATOM 1393 O O . ASN A 1 169 ? 15.562 8.626 15.732 1.00 98.25 169 ASN A O 1
ATOM 1397 N N . LEU A 1 170 ? 16.976 8.101 14.067 1.00 98.62 170 LEU A N 1
ATOM 1398 C CA . LEU A 1 170 ? 16.116 7.132 13.381 1.00 98.62 170 LEU A CA 1
ATOM 1399 C C . LEU A 1 170 ? 15.983 5.830 14.180 1.00 98.62 170 LEU A C 1
ATOM 1401 O O . LEU A 1 170 ? 14.885 5.294 14.295 1.00 98.62 170 LEU A O 1
ATOM 1405 N N . ASN A 1 171 ? 17.072 5.345 14.787 1.00 98.25 171 ASN A N 1
ATOM 1406 C CA . ASN A 1 171 ? 17.019 4.183 15.673 1.00 98.25 171 ASN A CA 1
ATOM 1407 C C . ASN A 1 171 ? 16.098 4.426 16.887 1.00 98.25 171 ASN A C 1
ATOM 1409 O O . ASN A 1 171 ? 15.361 3.527 17.283 1.00 98.25 171 ASN A O 1
ATOM 1413 N N . TYR A 1 172 ? 16.084 5.643 17.442 1.00 98.50 172 TYR A N 1
ATOM 1414 C CA . TYR A 1 172 ? 15.087 6.023 18.446 1.00 98.50 172 TYR A CA 1
ATOM 1415 C C . TYR A 1 172 ? 13.677 6.170 17.852 1.00 98.50 172 TYR A C 1
ATOM 1417 O O . TYR A 1 172 ? 12.722 5.732 18.479 1.00 98.50 172 TYR A O 1
ATOM 1425 N N . LEU A 1 173 ? 13.527 6.721 16.639 1.00 98.75 173 LEU A N 1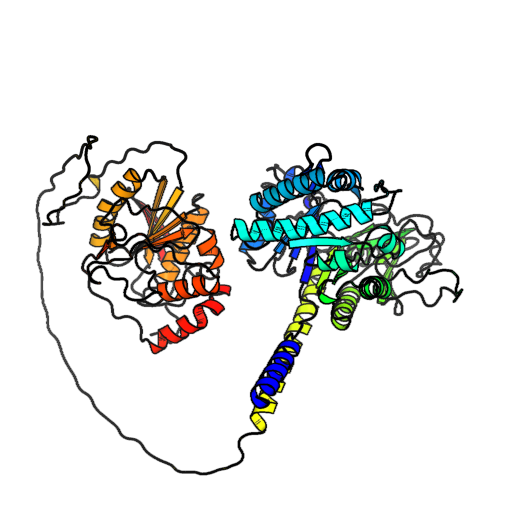
ATOM 1426 C CA . LEU A 1 173 ? 12.219 6.861 15.984 1.00 98.75 173 LEU A CA 1
ATOM 1427 C C . LEU A 1 173 ? 11.511 5.512 15.797 1.00 98.75 173 LEU A C 1
ATOM 1429 O O . LEU A 1 173 ? 10.326 5.420 16.100 1.00 98.75 173 LEU A O 1
ATOM 1433 N N . VAL A 1 174 ? 12.209 4.469 15.335 1.00 98.69 174 VAL A N 1
ATOM 1434 C CA . VAL A 1 174 ? 11.583 3.147 15.134 1.00 98.69 174 VAL A CA 1
ATOM 1435 C C . VAL A 1 174 ? 11.268 2.429 16.450 1.00 98.69 174 VAL A C 1
ATOM 1437 O O . VAL A 1 174 ? 10.260 1.728 16.520 1.00 98.69 174 VAL A O 1
ATOM 1440 N N . ASN A 1 175 ? 12.060 2.649 17.510 1.00 98.44 175 ASN A N 1
ATOM 1441 C CA . ASN A 1 175 ? 11.722 2.193 18.864 1.00 98.44 175 ASN A CA 1
ATOM 1442 C C . ASN A 1 175 ? 10.426 2.860 19.352 1.00 98.44 175 ASN A C 1
ATOM 1444 O O . ASN A 1 175 ? 9.479 2.173 19.737 1.00 98.44 175 ASN A O 1
ATOM 1448 N N . ASP A 1 176 ? 10.380 4.193 19.302 1.00 98.56 176 ASP A N 1
ATOM 1449 C CA . ASP A 1 176 ? 9.259 4.989 19.803 1.00 98.56 176 ASP A CA 1
ATOM 1450 C C . ASP A 1 176 ? 7.977 4.695 18.998 1.00 98.56 176 ASP A C 1
ATOM 1452 O O . ASP A 1 176 ? 6.909 4.519 19.586 1.00 98.56 176 ASP A O 1
ATOM 1456 N N . PHE A 1 177 ? 8.075 4.528 17.668 1.00 98.44 177 PHE A N 1
ATOM 1457 C CA . PHE A 1 177 ? 6.956 4.069 16.835 1.00 98.44 177 PHE A CA 1
ATOM 1458 C C . PHE A 1 177 ? 6.462 2.683 17.250 1.00 98.44 177 PHE A C 1
ATOM 1460 O O . PHE A 1 177 ? 5.251 2.499 17.365 1.00 98.44 177 PHE A O 1
ATOM 1467 N N . ARG A 1 178 ? 7.354 1.702 17.472 1.00 98.06 178 ARG A N 1
ATOM 1468 C CA . ARG A 1 178 ? 6.934 0.340 17.841 1.00 98.06 178 ARG A CA 1
ATOM 1469 C C . ARG A 1 178 ? 6.198 0.320 19.180 1.00 98.06 178 ARG A C 1
ATOM 1471 O O . ARG A 1 178 ? 5.190 -0.377 19.293 1.00 98.06 178 ARG A O 1
ATOM 1478 N N . ILE A 1 179 ? 6.664 1.099 20.156 1.00 97.94 179 ILE A N 1
ATOM 1479 C CA . ILE A 1 179 ? 5.970 1.290 21.436 1.00 97.94 179 ILE A CA 1
ATOM 1480 C C . ILE A 1 179 ? 4.583 1.897 21.180 1.00 97.94 179 ILE A C 1
ATOM 1482 O O . ILE A 1 179 ? 3.573 1.296 21.546 1.00 97.94 179 ILE A O 1
ATOM 1486 N N . ALA A 1 180 ? 4.515 3.018 20.459 1.00 98.25 180 ALA A N 1
ATOM 1487 C CA . ALA A 1 180 ? 3.270 3.742 20.230 1.00 98.25 180 ALA A CA 1
ATOM 1488 C C . ALA A 1 180 ? 2.216 2.950 19.430 1.00 98.25 180 ALA A C 1
ATOM 1490 O O . ALA A 1 180 ? 1.042 2.997 19.789 1.00 98.25 180 ALA A O 1
ATOM 1491 N N . VAL A 1 181 ? 2.587 2.179 18.393 1.00 97.69 181 VAL A N 1
ATOM 1492 C CA . VAL A 1 181 ? 1.606 1.350 17.653 1.00 97.69 181 VAL A CA 1
ATOM 1493 C C . VAL A 1 181 ? 1.119 0.143 18.450 1.00 97.69 181 VAL A C 1
ATOM 1495 O O . VAL A 1 181 ? -0.001 -0.309 18.223 1.00 97.69 181 VAL A O 1
ATOM 1498 N N . ASN A 1 182 ? 1.929 -0.393 19.371 1.00 97.38 182 ASN A N 1
ATOM 1499 C CA . ASN A 1 182 ? 1.468 -1.430 20.293 1.00 97.38 182 ASN A CA 1
ATOM 1500 C C . ASN A 1 182 ? 0.473 -0.815 21.299 1.00 97.38 182 ASN A C 1
ATOM 1502 O O . ASN A 1 182 ? -0.657 -1.287 21.405 1.00 97.38 182 ASN A O 1
ATOM 1506 N N . GLU A 1 183 ? 0.843 0.295 21.950 1.00 97.06 183 GLU A N 1
ATOM 1507 C CA . GLU A 1 183 ? -0.020 0.994 22.910 1.00 97.06 183 GLU A CA 1
ATOM 1508 C C . GLU A 1 183 ? -1.330 1.510 22.289 1.00 97.06 183 GLU A C 1
ATOM 1510 O O . GLU A 1 183 ? -2.385 1.413 22.912 1.00 97.06 183 GLU A O 1
ATOM 1515 N N . GLU A 1 184 ? -1.302 2.058 21.070 1.00 96.38 184 GLU A N 1
ATOM 1516 C CA . GLU A 1 184 ? -2.507 2.523 20.371 1.00 96.38 184 GLU A CA 1
ATOM 1517 C C . GLU A 1 184 ? -3.434 1.356 20.019 1.00 96.38 184 GLU A C 1
ATOM 1519 O O . GLU A 1 184 ? -4.650 1.476 20.196 1.00 96.38 184 GLU A O 1
ATOM 1524 N N . ALA A 1 185 ? -2.887 0.211 19.599 1.00 94.69 185 ALA A N 1
ATOM 1525 C CA . ALA A 1 185 ? -3.669 -0.990 19.317 1.00 94.69 185 ALA A CA 1
ATOM 1526 C C . ALA A 1 185 ? -4.334 -1.546 20.585 1.00 94.69 185 ALA A C 1
ATOM 1528 O O . ALA A 1 185 ? -5.523 -1.863 20.564 1.00 94.69 185 ALA A O 1
ATOM 1529 N N . GLU A 1 186 ? -3.605 -1.602 21.702 1.00 94.31 186 GLU A N 1
ATOM 1530 C CA . GLU A 1 186 ? -4.123 -2.055 22.999 1.00 94.31 186 GLU A CA 1
ATOM 1531 C C . GLU A 1 186 ? -5.207 -1.114 23.548 1.00 94.31 186 GLU A C 1
ATOM 1533 O O . GLU A 1 186 ? -6.301 -1.564 23.897 1.00 94.31 186 GLU A O 1
ATOM 1538 N N . LYS A 1 187 ? -4.950 0.202 23.565 1.00 88.88 187 LYS A N 1
ATOM 1539 C CA . LYS A 1 187 ? -5.892 1.216 24.078 1.00 88.88 187 LYS A CA 1
ATOM 1540 C C . LYS A 1 187 ? -7.157 1.314 23.222 1.00 88.88 187 LYS A C 1
ATOM 1542 O O . LYS A 1 187 ? -8.264 1.382 23.756 1.00 88.88 187 LYS A O 1
ATOM 1547 N N . SER A 1 188 ? -7.020 1.316 21.895 1.00 86.75 188 SER A N 1
ATOM 1548 C CA . SER A 1 188 ? -8.164 1.427 20.980 1.00 86.75 188 SER A CA 1
ATOM 1549 C C . SER A 1 188 ? -8.915 0.103 20.802 1.00 86.75 188 SER A C 1
ATOM 1551 O O . SER A 1 188 ? -10.136 0.103 20.628 1.00 86.75 188 SER A O 1
ATOM 1553 N N . GLY A 1 189 ? -8.219 -1.035 20.867 1.00 89.50 189 GLY A N 1
ATOM 1554 C CA . GLY A 1 189 ? -8.702 -2.341 20.410 1.00 89.50 189 GLY A CA 1
ATOM 1555 C C . GLY A 1 189 ? -8.792 -2.478 18.883 1.00 89.50 189 GLY A C 1
ATOM 1556 O O . GLY A 1 189 ? -9.464 -3.389 18.407 1.00 89.50 189 GLY A O 1
ATOM 1557 N N . LYS A 1 190 ? -8.176 -1.574 18.107 1.00 86.31 190 LYS A N 1
ATOM 1558 C CA . LYS A 1 190 ? -8.108 -1.654 16.638 1.00 86.31 190 LYS A CA 1
ATOM 1559 C C . LYS A 1 190 ? -6.914 -2.508 16.194 1.00 86.31 190 LYS A C 1
ATOM 1561 O O . LYS A 1 190 ? -5.905 -2.604 16.890 1.00 86.31 190 LYS A O 1
ATOM 1566 N N . ARG A 1 191 ? -6.982 -3.076 14.981 1.00 91.38 191 ARG A N 1
ATOM 1567 C CA . ARG A 1 191 ? -5.863 -3.816 14.362 1.00 91.38 191 ARG A CA 1
ATOM 1568 C C . ARG A 1 191 ? -4.596 -2.947 14.353 1.00 91.38 191 ARG A C 1
ATOM 1570 O O . ARG A 1 191 ? -4.636 -1.828 13.835 1.00 91.38 191 ARG A O 1
ATOM 1577 N N . LYS A 1 192 ? -3.489 -3.460 14.902 1.00 96.75 192 LYS A N 1
ATOM 1578 C CA . LYS A 1 192 ? -2.206 -2.745 15.015 1.00 96.75 192 LYS A CA 1
ATOM 1579 C C . LYS A 1 192 ? -1.733 -2.166 13.678 1.00 96.75 192 LYS A C 1
ATOM 1581 O O . LYS A 1 192 ? -1.758 -2.861 12.661 1.00 96.75 192 LYS A O 1
ATOM 1586 N N . LEU A 1 193 ? -1.300 -0.908 13.692 1.00 98.44 193 LEU A N 1
ATOM 1587 C CA . LEU A 1 193 ? -0.701 -0.253 12.529 1.00 98.44 193 LEU A CA 1
ATOM 1588 C C . LEU A 1 193 ? 0.681 -0.851 12.230 1.00 98.44 193 LEU A C 1
ATOM 1590 O O . LEU A 1 193 ? 1.468 -1.095 13.146 1.00 98.44 193 LEU A O 1
ATOM 1594 N N . LEU A 1 194 ? 0.950 -1.102 10.950 1.00 98.81 194 LEU A N 1
ATOM 1595 C CA . LEU A 1 194 ? 2.260 -1.543 10.471 1.00 98.81 194 LEU A CA 1
ATOM 1596 C C . LEU A 1 194 ? 3.242 -0.361 10.466 1.00 98.81 194 LEU A C 1
ATOM 1598 O O . LEU A 1 194 ? 2.841 0.777 10.220 1.00 98.81 194 LEU A O 1
ATOM 1602 N N . VAL A 1 195 ? 4.520 -0.633 10.719 1.00 98.81 195 VAL A N 1
ATOM 1603 C CA . VAL A 1 195 ? 5.613 0.343 10.593 1.00 98.81 195 VAL A CA 1
ATOM 1604 C C . VAL A 1 195 ? 6.714 -0.291 9.753 1.00 98.81 195 VAL A C 1
ATOM 1606 O O . VAL A 1 195 ? 7.273 -1.322 10.139 1.00 98.81 195 VAL A O 1
ATOM 1609 N N . THR A 1 196 ? 7.000 0.300 8.598 1.00 98.88 196 THR A N 1
ATOM 1610 C CA . THR A 1 196 ? 7.910 -0.238 7.574 1.00 98.88 196 THR A CA 1
ATOM 1611 C C . THR A 1 196 ? 8.848 0.862 7.057 1.00 98.88 196 THR A C 1
ATOM 1613 O O . THR A 1 196 ? 8.766 2.004 7.516 1.00 98.88 196 THR A O 1
ATOM 1616 N N . ALA A 1 197 ? 9.787 0.531 6.167 1.00 98.94 197 ALA A N 1
ATOM 1617 C CA . ALA A 1 197 ? 10.621 1.526 5.483 1.00 98.94 197 ALA A CA 1
ATOM 1618 C C . ALA A 1 197 ? 11.153 1.016 4.134 1.00 98.94 197 ALA A C 1
ATOM 1620 O O . ALA A 1 197 ? 11.632 -0.125 4.063 1.00 98.94 197 ALA A O 1
ATOM 1621 N N . ALA A 1 198 ? 11.205 1.881 3.118 1.00 98.88 198 ALA A N 1
ATOM 1622 C CA . ALA A 1 198 ? 12.177 1.760 2.037 1.00 98.88 198 ALA A CA 1
ATOM 1623 C C . ALA A 1 198 ? 13.598 2.025 2.564 1.00 98.88 198 ALA A C 1
ATOM 1625 O O . ALA A 1 198 ? 13.832 2.933 3.366 1.00 98.88 198 ALA A O 1
ATOM 1626 N N . VAL A 1 199 ? 14.579 1.232 2.124 1.00 98.81 199 VAL A N 1
ATOM 1627 C CA . VAL A 1 199 ? 15.969 1.355 2.593 1.00 98.81 199 VAL A CA 1
ATOM 1628 C C . VAL A 1 199 ? 17.000 1.208 1.479 1.00 98.81 199 VAL A C 1
ATOM 1630 O O . VAL A 1 199 ? 16.766 0.553 0.462 1.00 98.81 199 VAL A O 1
ATOM 1633 N N . ALA A 1 200 ? 18.175 1.801 1.698 1.00 98.00 200 ALA A N 1
ATOM 1634 C CA . ALA A 1 200 ? 19.286 1.760 0.755 1.00 98.00 200 ALA A CA 1
ATOM 1635 C C . ALA A 1 200 ? 19.795 0.332 0.477 1.00 98.00 200 ALA A C 1
ATOM 1637 O O . ALA A 1 200 ? 19.940 -0.492 1.383 1.00 98.00 200 ALA A O 1
ATOM 1638 N N . ALA A 1 201 ? 20.162 0.079 -0.781 1.00 97.62 201 ALA A N 1
ATOM 1639 C CA . ALA A 1 201 ? 20.936 -1.093 -1.194 1.00 97.62 201 ALA A CA 1
ATOM 1640 C C . ALA A 1 201 ? 22.467 -0.890 -1.085 1.00 97.62 201 ALA A C 1
ATOM 1642 O O . ALA A 1 201 ? 23.230 -1.853 -1.163 1.00 97.62 201 ALA A O 1
ATOM 1643 N N . ASP A 1 202 ? 22.915 0.352 -0.915 1.00 96.19 202 ASP A N 1
ATOM 1644 C CA . ASP A 1 202 ? 24.321 0.764 -0.862 1.00 96.19 202 ASP A CA 1
ATOM 1645 C C . ASP A 1 202 ? 24.946 0.483 0.524 1.00 96.19 202 ASP A C 1
ATOM 1647 O O . ASP A 1 202 ? 24.487 1.065 1.512 1.00 96.19 202 ASP A O 1
ATOM 1651 N N . PRO A 1 203 ? 25.996 -0.360 0.635 1.00 95.31 203 PRO A N 1
ATOM 1652 C CA . PRO A 1 203 ? 26.659 -0.675 1.904 1.00 95.31 203 PRO A CA 1
ATOM 1653 C C . PRO A 1 203 ? 27.156 0.545 2.681 1.00 95.31 203 PRO A C 1
ATOM 1655 O O . PRO A 1 203 ? 27.133 0.531 3.912 1.00 95.31 203 PRO A O 1
ATOM 1658 N N . ILE A 1 204 ? 27.578 1.613 1.997 1.00 95.12 204 ILE A N 1
ATOM 1659 C CA . ILE A 1 204 ? 28.044 2.842 2.647 1.00 95.12 204 ILE A CA 1
ATOM 1660 C C . ILE A 1 204 ? 26.857 3.519 3.336 1.00 95.12 204 ILE A C 1
ATOM 1662 O O . ILE A 1 204 ? 26.923 3.806 4.528 1.00 95.12 204 ILE A O 1
ATOM 1666 N N . LYS A 1 205 ? 25.720 3.650 2.645 1.00 97.25 205 LYS A N 1
ATOM 1667 C CA . LYS A 1 205 ? 24.484 4.239 3.196 1.00 97.25 205 LYS A CA 1
ATOM 1668 C C . LYS A 1 205 ? 23.865 3.372 4.292 1.00 97.25 205 LYS A C 1
ATOM 1670 O O . LYS A 1 205 ? 23.366 3.898 5.285 1.00 97.25 205 LYS A O 1
ATOM 1675 N N . ILE A 1 206 ? 23.952 2.045 4.168 1.00 98.06 206 ILE A N 1
ATOM 1676 C CA . ILE A 1 206 ? 23.551 1.095 5.220 1.00 98.06 206 ILE A CA 1
ATOM 1677 C C . ILE A 1 206 ? 24.369 1.358 6.501 1.00 98.06 206 ILE A C 1
ATOM 1679 O O . ILE A 1 206 ? 23.803 1.513 7.588 1.00 98.06 206 ILE A O 1
ATOM 1683 N N . ASN A 1 207 ? 25.692 1.499 6.370 1.00 97.25 207 ASN A N 1
ATOM 1684 C CA . ASN A 1 207 ? 26.592 1.797 7.485 1.00 97.25 207 ASN A CA 1
ATOM 1685 C C . ASN A 1 207 ? 26.426 3.214 8.050 1.00 97.25 207 ASN A C 1
ATOM 1687 O O . ASN A 1 207 ? 26.433 3.375 9.273 1.00 97.25 207 ASN A O 1
ATOM 1691 N N . ASN A 1 208 ? 26.230 4.224 7.205 1.00 97.31 208 ASN A N 1
ATOM 1692 C CA . ASN A 1 208 ? 26.037 5.612 7.622 1.00 97.31 208 ASN A CA 1
ATOM 1693 C C . ASN A 1 208 ? 24.691 5.807 8.332 1.00 97.31 208 ASN A C 1
ATOM 1695 O O . ASN A 1 208 ? 24.625 6.525 9.328 1.00 97.31 208 ASN A O 1
ATOM 1699 N N . GLY A 1 209 ? 23.632 5.148 7.851 1.00 97.88 209 GLY A N 1
ATOM 1700 C CA . GLY A 1 209 ? 22.249 5.464 8.202 1.00 97.88 209 GLY A CA 1
ATOM 1701 C C . GLY A 1 209 ? 21.549 4.554 9.212 1.00 97.88 209 GLY A C 1
ATOM 1702 O O . GLY A 1 209 ? 20.668 5.023 9.929 1.00 97.88 209 GLY A O 1
ATOM 1703 N N . TYR A 1 210 ? 21.918 3.271 9.318 1.00 98.56 210 TYR A N 1
ATOM 1704 C CA . TYR A 1 210 ? 21.049 2.276 9.965 1.00 98.56 210 TYR A CA 1
ATOM 1705 C C . TYR A 1 210 ? 21.748 1.476 11.071 1.00 98.56 210 TYR A C 1
ATOM 1707 O O . TYR A 1 210 ? 22.897 1.051 10.944 1.00 98.56 210 TYR A O 1
ATOM 1715 N N . VAL A 1 211 ? 21.039 1.222 12.175 1.00 98.31 211 VAL A N 1
ATOM 1716 C CA . VAL A 1 211 ? 21.437 0.258 13.220 1.00 98.31 211 VAL A CA 1
ATOM 1717 C C . VAL A 1 211 ? 20.738 -1.070 12.913 1.00 98.31 211 VAL A C 1
ATOM 1719 O O . VAL A 1 211 ? 19.775 -1.449 13.578 1.00 98.31 211 VAL A O 1
ATOM 1722 N N . VAL A 1 212 ? 21.184 -1.722 11.833 1.00 98.69 212 VAL A N 1
ATOM 1723 C CA . VAL A 1 212 ? 20.459 -2.767 11.079 1.00 98.69 212 VAL A CA 1
ATOM 1724 C C . VAL A 1 212 ? 19.687 -3.757 11.956 1.00 98.69 212 VAL A C 1
ATOM 1726 O O . VAL A 1 212 ? 18.469 -3.847 11.819 1.00 98.69 212 VAL A O 1
ATOM 1729 N N . LYS A 1 213 ? 20.351 -4.438 12.900 1.00 97.94 213 LYS A N 1
ATOM 1730 C CA . LYS A 1 213 ? 19.703 -5.426 13.779 1.00 97.94 213 LYS A CA 1
ATOM 1731 C C . LYS A 1 213 ? 18.501 -4.864 14.550 1.00 97.94 213 LYS A C 1
ATOM 1733 O O . LYS A 1 213 ? 17.434 -5.468 14.521 1.00 97.94 213 LYS A O 1
ATOM 1738 N N . ASN A 1 214 ? 18.642 -3.716 15.223 1.00 98.38 214 ASN A N 1
ATOM 1739 C CA . ASN A 1 214 ? 17.517 -3.122 15.955 1.00 98.38 214 ASN A CA 1
ATOM 1740 C C . ASN A 1 214 ? 16.474 -2.540 14.992 1.00 98.38 214 ASN A C 1
ATOM 1742 O O . ASN A 1 214 ? 15.283 -2.728 15.202 1.00 98.38 214 ASN A O 1
ATOM 1746 N N . PHE A 1 215 ? 16.910 -1.897 13.907 1.00 98.62 215 PHE A N 1
ATOM 1747 C CA . PHE A 1 215 ? 16.022 -1.321 12.897 1.00 98.62 215 PHE A CA 1
ATOM 1748 C C . PHE A 1 215 ? 15.075 -2.380 12.303 1.00 98.62 215 PHE A C 1
ATOM 1750 O O . PHE A 1 215 ? 13.855 -2.229 12.371 1.00 98.62 215 PHE A O 1
ATOM 1757 N N . CYS A 1 216 ? 15.616 -3.512 11.842 1.00 98.44 216 CYS A N 1
ATOM 1758 C CA . CYS A 1 216 ? 14.809 -4.641 11.382 1.00 98.44 216 CYS A CA 1
ATOM 1759 C C . CYS A 1 216 ? 14.036 -5.327 12.520 1.00 98.44 216 CYS A C 1
ATOM 1761 O O . CYS A 1 216 ? 12.936 -5.824 12.292 1.00 98.44 216 CYS A O 1
ATOM 1763 N N . GLN A 1 217 ? 14.541 -5.350 13.759 1.00 97.94 217 GLN A N 1
ATOM 1764 C CA . GLN A 1 217 ? 13.774 -5.877 14.893 1.00 97.94 217 GLN A CA 1
ATOM 1765 C C . GLN A 1 217 ? 12.502 -5.052 15.156 1.00 97.94 217 GLN A C 1
ATOM 1767 O O . GLN A 1 217 ? 11.442 -5.652 15.345 1.00 97.94 217 GLN A O 1
ATOM 1772 N N . GLN A 1 218 ? 12.580 -3.716 15.109 1.00 98.44 218 GLN A N 1
ATOM 1773 C CA . GLN A 1 218 ? 11.438 -2.841 15.393 1.00 98.44 218 GLN A CA 1
ATOM 1774 C C . GLN A 1 218 ? 10.418 -2.746 14.258 1.00 98.44 218 GLN A C 1
ATOM 1776 O O . GLN A 1 218 ? 9.234 -2.630 14.557 1.00 98.44 218 GLN A O 1
ATOM 1781 N N . LEU A 1 219 ? 10.812 -2.791 12.984 1.00 98.69 219 LEU A N 1
ATOM 1782 C CA . LEU A 1 219 ? 9.870 -2.697 11.855 1.00 98.69 219 LEU A CA 1
ATOM 1783 C C . LEU A 1 219 ? 9.119 -4.017 11.605 1.00 98.69 219 LEU A C 1
ATOM 1785 O O . LEU A 1 219 ? 9.584 -5.088 11.993 1.00 98.69 219 LEU A O 1
ATOM 1789 N N . ASP A 1 220 ? 7.940 -3.958 10.981 1.00 98.62 220 ASP A N 1
ATOM 1790 C CA . ASP A 1 220 ? 7.204 -5.163 10.559 1.00 98.62 220 ASP A CA 1
ATOM 1791 C C . ASP A 1 220 ? 7.900 -5.815 9.346 1.00 98.62 220 ASP A C 1
ATOM 1793 O O . ASP A 1 220 ? 8.067 -7.033 9.312 1.00 98.62 220 ASP A O 1
ATOM 1797 N N . TYR A 1 221 ? 8.394 -4.999 8.407 1.00 98.75 221 TYR A N 1
ATOM 1798 C CA . TYR A 1 221 ? 9.325 -5.382 7.338 1.00 98.75 221 TYR A CA 1
ATOM 1799 C C . TYR A 1 221 ? 10.102 -4.163 6.806 1.00 98.75 221 TYR A C 1
ATOM 1801 O O . TYR A 1 221 ? 9.723 -3.019 7.064 1.00 98.75 221 TYR A O 1
ATOM 1809 N N . ILE A 1 222 ? 11.163 -4.410 6.035 1.00 98.88 222 ILE A N 1
ATOM 1810 C CA . ILE A 1 222 ? 11.867 -3.409 5.217 1.00 98.88 222 ILE A CA 1
ATOM 1811 C C . ILE A 1 222 ? 11.764 -3.750 3.729 1.00 98.88 222 ILE A C 1
ATOM 1813 O O . ILE A 1 222 ? 11.727 -4.921 3.352 1.00 98.88 222 ILE A O 1
ATOM 1817 N N . SER A 1 223 ? 11.770 -2.730 2.879 1.00 98.88 223 SER A N 1
ATOM 1818 C CA . SER A 1 223 ? 11.826 -2.863 1.423 1.00 98.88 223 SER A CA 1
ATOM 1819 C C . SER A 1 223 ? 13.177 -2.354 0.925 1.00 98.88 223 SER A C 1
ATOM 1821 O O . SER A 1 223 ? 13.417 -1.150 0.884 1.00 98.88 223 SER A O 1
ATOM 1823 N N . VAL A 1 224 ? 14.094 -3.261 0.577 1.00 98.88 224 VAL A N 1
ATOM 1824 C CA . VAL A 1 224 ? 15.426 -2.859 0.097 1.00 98.88 224 VAL A CA 1
ATOM 1825 C C . VAL A 1 224 ? 15.300 -2.411 -1.354 1.00 98.88 224 VAL A C 1
ATOM 1827 O O . VAL A 1 224 ? 14.857 -3.182 -2.204 1.00 98.88 224 VAL A O 1
ATOM 1830 N N . MET A 1 225 ? 15.702 -1.176 -1.645 1.00 98.75 225 MET A N 1
ATOM 1831 C CA . MET A 1 225 ? 15.651 -0.590 -2.985 1.00 98.75 225 MET A CA 1
ATOM 1832 C C . MET A 1 225 ? 16.777 -1.152 -3.864 1.00 98.75 225 MET A C 1
ATOM 1834 O O . MET A 1 225 ? 17.773 -0.487 -4.130 1.00 98.75 225 MET A O 1
ATOM 1838 N N . THR A 1 226 ? 16.650 -2.418 -4.274 1.00 98.62 226 THR A N 1
ATOM 1839 C CA . THR A 1 226 ? 17.609 -3.149 -5.124 1.00 98.62 226 THR A CA 1
ATOM 1840 C C . THR A 1 226 ? 17.493 -2.769 -6.608 1.00 98.62 226 THR A C 1
ATOM 1842 O O . THR A 1 226 ? 17.418 -3.621 -7.495 1.00 98.62 226 THR A O 1
ATOM 1845 N N . TYR A 1 227 ? 17.495 -1.466 -6.864 1.00 98.62 227 TYR A N 1
ATOM 1846 C CA . TYR A 1 227 ? 17.511 -0.778 -8.156 1.00 98.62 227 TYR A CA 1
ATOM 1847 C C . TYR A 1 227 ? 18.345 0.512 -8.010 1.00 98.62 227 TYR A C 1
ATOM 1849 O O . TYR A 1 227 ? 18.926 0.746 -6.951 1.00 98.62 227 TYR A O 1
ATOM 1857 N N . ASP A 1 228 ? 18.482 1.317 -9.066 1.00 98.06 228 ASP A N 1
ATOM 1858 C CA . ASP A 1 228 ? 19.368 2.492 -9.115 1.00 98.06 228 ASP A CA 1
ATOM 1859 C C . ASP A 1 228 ? 20.838 2.189 -8.740 1.00 98.06 228 ASP A C 1
ATOM 1861 O O . ASP A 1 228 ? 21.570 3.025 -8.209 1.00 98.06 228 ASP A O 1
ATOM 1865 N N . TYR A 1 229 ? 21.324 0.992 -9.082 1.00 97.56 229 TYR A N 1
ATOM 1866 C CA . TYR A 1 229 ? 22.748 0.653 -8.951 1.00 97.56 229 TYR A CA 1
ATOM 1867 C C . TYR A 1 229 ? 23.626 1.402 -9.962 1.00 97.56 229 TYR A C 1
ATOM 1869 O O . TYR A 1 229 ? 24.774 1.763 -9.678 1.00 97.56 229 TYR A O 1
ATOM 1877 N N . HIS A 1 230 ? 23.075 1.638 -11.150 1.00 96.50 230 HIS A N 1
ATOM 1878 C CA . HIS A 1 230 ? 23.712 2.324 -12.263 1.00 96.50 230 HIS A CA 1
ATOM 1879 C C . HIS A 1 230 ? 22.742 3.346 -12.857 1.00 96.50 230 HIS A C 1
ATOM 1881 O O . HIS A 1 230 ? 21.565 3.051 -13.048 1.00 96.50 230 HIS A O 1
ATOM 1887 N N . GLY A 1 231 ? 23.249 4.531 -13.179 1.00 96.38 231 GLY A N 1
ATOM 1888 C CA . GLY A 1 231 ? 22.479 5.649 -13.720 1.00 96.38 231 GLY A CA 1
ATOM 1889 C C . GLY A 1 231 ? 23.410 6.754 -14.207 1.00 96.38 231 GLY A C 1
ATOM 1890 O O . GLY A 1 231 ? 24.618 6.544 -14.308 1.00 96.38 231 GLY A O 1
ATOM 1891 N N . THR A 1 232 ? 22.870 7.937 -14.491 1.00 95.44 232 THR A N 1
ATOM 1892 C CA . THR A 1 232 ? 23.5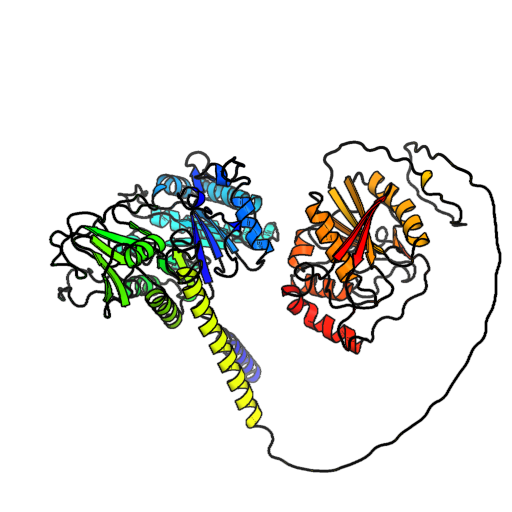79 9.066 -15.134 1.00 95.44 232 THR A CA 1
ATOM 1893 C C . THR A 1 232 ? 24.776 9.626 -14.349 1.00 95.44 232 THR A C 1
ATOM 1895 O O . THR A 1 232 ? 25.547 10.415 -14.889 1.00 95.44 232 THR A O 1
ATOM 1898 N N . TRP A 1 233 ? 24.958 9.193 -13.101 1.00 94.69 233 TRP A N 1
ATOM 1899 C CA . TRP A 1 233 ? 26.118 9.453 -12.243 1.00 94.69 233 TRP A CA 1
ATOM 1900 C C . TRP A 1 233 ? 27.347 8.569 -12.540 1.00 94.69 233 TRP A C 1
ATOM 1902 O O . TRP A 1 233 ? 28.448 8.900 -12.102 1.00 94.69 233 TRP A O 1
ATOM 1912 N N . ASP A 1 234 ? 27.195 7.453 -13.263 1.00 93.56 234 ASP A N 1
ATOM 1913 C CA . ASP A 1 234 ? 28.306 6.580 -13.664 1.00 93.56 234 ASP A CA 1
ATOM 1914 C C . ASP A 1 234 ? 28.874 6.986 -15.039 1.00 93.56 234 ASP A C 1
ATOM 1916 O O . ASP A 1 234 ? 28.141 7.316 -15.963 1.00 93.56 234 ASP A O 1
ATOM 1920 N N . ASN A 1 235 ? 30.193 6.872 -15.237 1.00 93.75 235 ASN A N 1
ATOM 1921 C CA . ASN A 1 235 ? 30.858 7.217 -16.511 1.00 93.75 235 ASN A CA 1
ATOM 1922 C C . ASN A 1 235 ? 30.612 6.220 -17.672 1.00 93.75 235 ASN A C 1
ATOM 1924 O O . ASN A 1 235 ? 31.102 6.427 -18.790 1.00 93.75 235 ASN A O 1
ATOM 1928 N N . ALA A 1 236 ? 29.890 5.126 -17.422 1.00 95.19 236 ALA A N 1
ATOM 1929 C CA . ALA A 1 236 ? 29.642 4.043 -18.368 1.00 95.19 236 ALA A CA 1
ATOM 1930 C C . ALA A 1 236 ? 28.285 3.369 -18.104 1.00 95.19 236 ALA A C 1
ATOM 1932 O O . ALA A 1 236 ? 27.785 3.403 -16.981 1.00 95.19 236 ALA A O 1
ATOM 1933 N N . THR A 1 237 ? 27.712 2.718 -19.120 1.00 97.12 237 THR A N 1
ATOM 1934 C CA . THR A 1 237 ? 26.395 2.073 -19.024 1.00 97.12 237 THR A CA 1
ATOM 1935 C C . THR A 1 237 ? 26.350 0.988 -17.951 1.00 97.12 237 THR A C 1
ATOM 1937 O O . THR A 1 237 ? 27.328 0.278 -17.672 1.00 97.12 237 THR A O 1
ATOM 1940 N N . GLY A 1 238 ? 25.170 0.805 -17.369 1.00 95.62 238 GLY A N 1
ATOM 1941 C CA . GLY A 1 238 ? 24.911 -0.266 -16.425 1.00 95.62 238 GLY A CA 1
ATOM 1942 C C . GLY A 1 238 ? 23.428 -0.533 -16.244 1.00 95.62 238 GLY A C 1
ATOM 1943 O O . GLY A 1 238 ? 22.589 0.328 -16.483 1.00 95.62 238 GLY A O 1
ATOM 1944 N N . LEU A 1 239 ? 23.119 -1.766 -15.858 1.00 97.62 239 LEU A N 1
ATOM 1945 C CA . LEU A 1 239 ? 21.756 -2.234 -15.641 1.00 97.62 239 LEU A CA 1
ATOM 1946 C C . LEU A 1 239 ? 21.179 -1.571 -14.381 1.00 97.62 239 LEU A C 1
ATOM 1948 O O . LEU A 1 239 ? 21.874 -1.506 -13.369 1.00 97.62 239 LEU A O 1
ATOM 1952 N N . ASN A 1 240 ? 19.925 -1.110 -14.432 1.00 98.44 240 ASN A N 1
ATOM 1953 C CA . ASN A 1 240 ? 19.245 -0.472 -13.297 1.00 98.44 240 ASN A CA 1
ATOM 1954 C C . ASN A 1 240 ? 19.252 -1.378 -12.046 1.00 98.44 240 ASN A C 1
ATOM 1956 O O . ASN A 1 240 ? 19.708 -0.994 -10.968 1.00 98.44 240 ASN A O 1
ATOM 1960 N N . SER A 1 241 ? 18.813 -2.625 -12.235 1.00 98.00 241 SER A N 1
ATOM 1961 C CA . SER A 1 241 ? 18.770 -3.672 -11.216 1.00 98.00 241 SER A CA 1
ATOM 1962 C C . SER A 1 241 ? 19.412 -4.955 -11.770 1.00 98.00 241 SER A C 1
ATOM 1964 O O . SER A 1 241 ? 18.734 -5.774 -12.390 1.00 98.00 241 SER A O 1
ATOM 1966 N N . PRO A 1 242 ? 20.727 -5.165 -11.609 1.00 97.06 242 PRO A N 1
ATOM 1967 C CA . PRO A 1 242 ? 21.348 -6.451 -11.886 1.00 97.06 242 PRO A CA 1
ATOM 1968 C C . PRO A 1 242 ? 21.203 -7.375 -10.668 1.00 97.06 242 PRO A C 1
ATOM 1970 O O . PRO A 1 242 ? 21.406 -6.952 -9.526 1.00 97.06 242 PRO A O 1
ATOM 1973 N N . LEU A 1 243 ? 20.885 -8.654 -10.890 1.00 96.00 243 LEU A N 1
ATOM 1974 C CA . LEU A 1 243 ? 20.818 -9.633 -9.799 1.00 96.00 243 LEU A CA 1
ATOM 1975 C C . LEU A 1 243 ? 22.221 -9.958 -9.268 1.00 96.00 243 LEU A C 1
ATOM 1977 O O . LEU A 1 243 ? 22.416 -9.999 -8.057 1.00 96.00 243 LEU A O 1
ATOM 1981 N N . TYR A 1 244 ? 23.198 -10.109 -10.167 1.00 93.88 244 TYR A N 1
ATOM 1982 C CA . TYR A 1 244 ? 24.601 -10.392 -9.845 1.00 93.88 244 TYR A CA 1
ATOM 1983 C C . TYR A 1 244 ? 25.557 -9.346 -10.435 1.00 93.88 244 TYR A C 1
ATOM 1985 O O . TYR A 1 244 ? 25.218 -8.628 -11.376 1.00 93.88 244 TYR A O 1
ATOM 1993 N N . GLY A 1 245 ? 26.758 -9.251 -9.863 1.00 86.38 245 GLY A N 1
ATOM 1994 C CA . GLY A 1 245 ? 27.801 -8.301 -10.263 1.00 86.38 245 GLY A CA 1
ATOM 1995 C C . GLY A 1 245 ? 28.497 -8.624 -11.593 1.00 86.38 245 GLY A C 1
ATOM 1996 O O . GLY A 1 245 ? 28.164 -9.590 -12.281 1.00 86.38 245 GLY A O 1
ATOM 1997 N N . ARG A 1 246 ? 29.496 -7.813 -11.965 1.00 81.31 246 ARG A N 1
ATOM 1998 C CA . ARG A 1 246 ? 30.256 -7.980 -13.220 1.00 81.31 246 ARG A CA 1
ATOM 1999 C C . ARG A 1 246 ? 31.525 -8.799 -12.987 1.00 81.31 246 ARG A C 1
ATOM 2001 O O . ARG A 1 246 ? 32.385 -8.394 -12.213 1.00 81.31 246 ARG A O 1
ATOM 2008 N N . ASN A 1 247 ? 31.730 -9.868 -13.758 1.00 60.66 247 ASN A N 1
ATOM 2009 C CA . ASN A 1 247 ? 32.969 -10.674 -13.719 1.00 60.66 247 ASN A CA 1
ATOM 2010 C C . ASN A 1 247 ? 34.194 -9.979 -14.368 1.00 60.66 247 ASN A C 1
ATOM 2012 O O . ASN A 1 247 ? 35.165 -10.656 -14.701 1.00 60.66 247 ASN A O 1
ATOM 2016 N N . THR A 1 248 ? 34.130 -8.674 -14.648 1.00 48.09 248 THR A N 1
ATOM 2017 C CA . THR A 1 248 ? 35.158 -7.922 -15.396 1.00 48.09 248 THR A CA 1
ATOM 2018 C C . THR A 1 248 ? 35.708 -6.706 -14.653 1.00 48.09 248 THR A C 1
ATOM 2020 O O . THR A 1 248 ? 36.578 -6.033 -15.197 1.00 48.09 248 THR A O 1
ATOM 2023 N N . GLU A 1 249 ? 35.269 -6.444 -13.418 1.00 44.25 249 GLU A N 1
ATOM 2024 C CA . GLU A 1 249 ? 36.114 -5.699 -12.478 1.00 44.25 249 GLU A CA 1
ATOM 2025 C C . GLU A 1 249 ? 37.337 -6.593 -12.179 1.00 44.25 249 GLU A C 1
ATOM 2027 O O . GLU A 1 249 ? 37.149 -7.725 -11.717 1.00 44.25 249 GLU A O 1
ATOM 2032 N N . PRO A 1 250 ? 38.583 -6.171 -12.461 1.00 32.69 250 PRO A N 1
ATOM 2033 C CA . PRO A 1 250 ? 39.751 -6.958 -12.079 1.00 32.69 250 PRO A CA 1
ATOM 2034 C C . PRO A 1 250 ? 39.823 -7.055 -10.549 1.00 32.69 250 PRO A C 1
ATOM 2036 O O . PRO A 1 250 ? 39.572 -6.070 -9.857 1.00 32.69 250 PRO A O 1
ATOM 2039 N N . PHE A 1 251 ? 40.196 -8.228 -10.021 1.00 36.66 251 PHE A N 1
ATOM 2040 C CA . PHE A 1 251 ? 40.310 -8.508 -8.579 1.00 36.66 251 PHE A CA 1
ATOM 2041 C C . PHE A 1 251 ? 41.447 -7.702 -7.915 1.00 36.66 251 PHE A C 1
ATOM 2043 O O . PHE A 1 251 ? 42.506 -8.219 -7.560 1.00 36.66 251 PHE A O 1
ATOM 2050 N N . ASN A 1 252 ? 41.226 -6.403 -7.739 1.00 36.53 252 ASN A N 1
ATOM 2051 C CA . ASN A 1 252 ? 42.091 -5.512 -6.990 1.00 36.53 252 ASN A CA 1
ATOM 2052 C C . ASN A 1 252 ? 41.550 -5.428 -5.556 1.00 36.53 252 ASN A C 1
ATOM 2054 O O . ASN A 1 252 ? 40.560 -4.747 -5.296 1.00 36.53 252 ASN A O 1
ATOM 2058 N N . HIS A 1 253 ? 42.178 -6.154 -4.626 1.00 38.59 253 HIS A N 1
ATOM 2059 C CA . HIS A 1 253 ? 41.744 -6.338 -3.228 1.00 38.59 253 HIS A CA 1
ATOM 2060 C C . HIS A 1 253 ? 41.874 -5.070 -2.342 1.00 38.59 253 HIS A C 1
ATOM 2062 O O . HIS A 1 253 ? 42.299 -5.140 -1.190 1.00 38.59 253 HIS A O 1
ATOM 2068 N N . LYS A 1 254 ? 41.549 -3.892 -2.888 1.00 39.78 254 LYS A N 1
ATOM 2069 C CA . LYS A 1 254 ? 41.581 -2.577 -2.223 1.00 39.78 254 LYS A CA 1
ATOM 2070 C C . LYS A 1 254 ? 40.383 -1.674 -2.571 1.00 39.78 254 LYS A C 1
ATOM 2072 O O . LYS A 1 254 ? 40.404 -0.500 -2.216 1.00 39.78 254 LYS A O 1
ATOM 2077 N N . SER A 1 255 ? 39.367 -2.190 -3.266 1.00 44.06 255 SER A N 1
ATOM 2078 C CA . SER A 1 255 ? 38.163 -1.437 -3.646 1.00 44.06 255 SER A CA 1
ATOM 2079 C C . SER A 1 255 ? 36.926 -2.339 -3.685 1.00 44.06 255 SER A C 1
ATOM 2081 O O . SER A 1 255 ? 36.879 -3.278 -4.479 1.00 44.06 255 SER A O 1
ATOM 2083 N N . ASP A 1 256 ? 35.907 -2.028 -2.882 1.00 51.69 256 ASP A N 1
ATOM 2084 C CA . ASP A 1 256 ? 34.673 -2.818 -2.703 1.00 51.69 256 ASP A CA 1
ATOM 2085 C C . ASP A 1 256 ? 33.672 -2.741 -3.886 1.00 51.69 256 ASP A C 1
ATOM 2087 O O . ASP A 1 256 ? 32.465 -2.920 -3.720 1.00 51.69 256 ASP A O 1
ATOM 2091 N N . ASN A 1 257 ? 34.153 -2.468 -5.105 1.00 60.09 257 ASN A N 1
ATOM 2092 C CA . ASN A 1 257 ? 33.356 -2.030 -6.262 1.00 60.09 257 ASN A CA 1
ATOM 2093 C C . ASN A 1 257 ? 32.198 -2.957 -6.670 1.00 60.09 257 ASN A C 1
ATOM 2095 O O . ASN A 1 257 ? 31.209 -2.491 -7.238 1.00 60.09 257 ASN A O 1
ATOM 2099 N N . ASN A 1 258 ? 32.292 -4.265 -6.411 1.00 76.88 258 ASN A N 1
ATOM 2100 C CA . ASN A 1 258 ? 31.308 -5.238 -6.895 1.00 76.88 258 ASN A CA 1
ATOM 2101 C C . ASN A 1 258 ? 30.046 -5.346 -6.008 1.00 76.88 258 ASN A C 1
ATOM 2103 O O . ASN A 1 258 ? 29.313 -6.330 -6.108 1.00 76.88 258 ASN A O 1
ATOM 2107 N N . TRP A 1 259 ? 29.767 -4.355 -5.148 1.00 89.00 259 TRP A N 1
ATOM 2108 C CA . TRP A 1 259 ? 28.528 -4.308 -4.358 1.00 89.00 259 TRP A CA 1
ATOM 2109 C C . TRP A 1 259 ? 27.278 -3.992 -5.189 1.00 89.00 259 TRP A C 1
ATOM 2111 O O . TRP A 1 259 ? 26.173 -4.285 -4.740 1.00 89.00 259 TRP A O 1
ATOM 2121 N N . LYS A 1 260 ? 27.437 -3.408 -6.388 1.00 93.62 260 LYS A N 1
ATOM 2122 C CA . LYS A 1 260 ? 26.352 -2.904 -7.251 1.00 93.62 260 LYS A CA 1
ATOM 2123 C C . LYS A 1 260 ? 25.490 -4.013 -7.895 1.00 93.62 260 LYS A C 1
ATOM 2125 O O . LYS A 1 260 ? 25.457 -4.155 -9.115 1.00 93.62 260 LYS A O 1
ATOM 2130 N N . ASN A 1 261 ? 24.849 -4.852 -7.080 1.00 95.56 261 ASN A N 1
ATOM 2131 C CA . ASN A 1 261 ? 23.896 -5.891 -7.478 1.00 95.56 261 ASN A CA 1
ATOM 2132 C C . ASN A 1 261 ? 23.019 -6.350 -6.301 1.00 95.56 261 ASN A C 1
ATOM 2134 O O . ASN A 1 261 ? 23.446 -6.337 -5.145 1.00 95.56 261 ASN A O 1
ATOM 2138 N N . ALA A 1 262 ? 21.810 -6.816 -6.616 1.00 97.56 262 ALA A N 1
ATOM 2139 C CA . ALA A 1 262 ? 20.802 -7.182 -5.624 1.00 97.56 262 ALA A CA 1
ATOM 2140 C C . ALA A 1 262 ? 21.241 -8.324 -4.693 1.00 97.56 262 ALA A C 1
ATOM 2142 O O . ALA A 1 262 ? 21.015 -8.252 -3.483 1.00 97.56 262 ALA A O 1
ATOM 2143 N N . ASN A 1 263 ? 21.930 -9.338 -5.228 1.00 95.88 263 ASN A N 1
ATOM 2144 C CA . ASN A 1 263 ? 22.469 -10.443 -4.440 1.00 95.88 263 ASN A CA 1
ATOM 2145 C C . ASN A 1 263 ? 23.419 -9.951 -3.335 1.00 95.88 263 ASN A C 1
ATOM 2147 O O . ASN A 1 263 ? 23.304 -10.407 -2.197 1.00 95.88 263 ASN A O 1
ATOM 2151 N N . TYR A 1 264 ? 24.328 -9.017 -3.636 1.00 95.69 264 TYR A N 1
ATOM 2152 C CA . TYR A 1 264 ? 25.233 -8.457 -2.629 1.00 95.69 264 TYR A CA 1
ATOM 2153 C C . TYR A 1 264 ? 24.460 -7.674 -1.562 1.00 95.69 264 TYR A C 1
ATOM 2155 O O . TYR A 1 264 ? 24.592 -7.969 -0.376 1.00 95.69 264 TYR A O 1
ATOM 2163 N N . SER A 1 265 ? 23.626 -6.707 -1.960 1.00 97.75 265 SER A N 1
ATOM 2164 C CA . SER A 1 265 ? 22.931 -5.813 -1.020 1.00 97.75 265 SER A CA 1
ATOM 2165 C C . SER A 1 265 ? 22.018 -6.553 -0.042 1.00 97.75 265 SER A C 1
ATOM 2167 O O . SER A 1 265 ? 22.018 -6.248 1.149 1.00 97.75 265 SER A O 1
ATOM 2169 N N . ILE A 1 266 ? 21.270 -7.553 -0.515 1.00 98.31 266 ILE A N 1
ATOM 2170 C CA . ILE A 1 266 ? 20.391 -8.368 0.335 1.00 98.31 266 ILE A CA 1
ATOM 2171 C C . ILE A 1 266 ? 21.216 -9.187 1.338 1.00 98.31 266 ILE A C 1
ATOM 2173 O O . ILE A 1 266 ? 20.929 -9.160 2.535 1.00 98.31 266 ILE A O 1
ATOM 2177 N N . ASN A 1 267 ? 22.289 -9.848 0.887 1.00 97.31 267 ASN A N 1
ATOM 2178 C CA . ASN A 1 267 ? 23.195 -10.564 1.789 1.00 97.31 267 ASN A CA 1
ATOM 2179 C C . ASN A 1 267 ? 23.888 -9.617 2.786 1.00 97.31 267 ASN A C 1
ATOM 2181 O O . ASN A 1 267 ? 24.125 -10.011 3.925 1.00 97.31 267 ASN A O 1
ATOM 2185 N N . TYR A 1 268 ? 24.152 -8.361 2.410 1.00 98.00 268 TYR A N 1
ATOM 2186 C CA . TYR A 1 268 ? 24.715 -7.350 3.309 1.00 98.00 268 TYR A CA 1
ATOM 2187 C C . TYR A 1 268 ? 23.748 -6.972 4.443 1.00 98.00 268 TYR A C 1
ATOM 2189 O O . TYR A 1 268 ? 24.164 -6.893 5.601 1.00 98.00 268 TYR A O 1
ATOM 2197 N N . TRP A 1 269 ? 22.455 -6.798 4.143 1.00 98.62 269 TRP A N 1
ATOM 2198 C CA . TRP A 1 269 ? 21.415 -6.593 5.162 1.00 98.62 269 TRP A CA 1
ATOM 2199 C C . TRP A 1 269 ? 21.302 -7.794 6.114 1.00 98.62 269 TRP A C 1
ATOM 2201 O O . TRP A 1 269 ? 21.263 -7.604 7.333 1.00 98.62 269 TRP A O 1
ATOM 2211 N N . ILE A 1 270 ? 21.324 -9.022 5.582 1.00 98.12 270 ILE A N 1
ATOM 2212 C CA . ILE A 1 270 ? 21.263 -10.259 6.381 1.00 98.12 270 ILE A CA 1
ATOM 2213 C C . ILE A 1 270 ? 22.499 -10.396 7.285 1.00 98.12 270 ILE A C 1
ATOM 2215 O O . ILE A 1 270 ? 22.364 -10.595 8.493 1.00 98.12 270 ILE A O 1
ATOM 2219 N N . ALA A 1 271 ? 23.705 -10.207 6.741 1.00 96.69 271 ALA A N 1
ATOM 2220 C CA . ALA A 1 271 ? 24.964 -10.297 7.487 1.00 96.69 271 ALA A CA 1
ATOM 2221 C C . ALA A 1 271 ? 25.078 -9.258 8.621 1.00 96.69 271 ALA A C 1
ATOM 2223 O O . ALA A 1 271 ? 25.695 -9.532 9.649 1.00 96.69 271 ALA A O 1
ATOM 2224 N N . ASN A 1 272 ? 24.436 -8.093 8.477 1.00 97.62 272 ASN A N 1
ATOM 2225 C CA . ASN A 1 272 ? 24.343 -7.070 9.526 1.00 97.62 272 ASN A CA 1
ATOM 2226 C C . ASN A 1 272 ? 23.190 -7.308 10.532 1.00 97.62 272 ASN A C 1
ATOM 2228 O O . ASN A 1 272 ? 22.905 -6.457 11.381 1.00 97.62 272 ASN A O 1
ATOM 2232 N N . GLY A 1 273 ? 22.545 -8.477 10.480 1.00 96.50 273 GLY A N 1
ATOM 2233 C CA . GLY A 1 273 ? 21.566 -8.932 11.467 1.00 96.50 273 GLY A CA 1
ATOM 2234 C C . GLY A 1 273 ? 20.115 -8.559 11.166 1.00 96.50 273 GLY A C 1
ATOM 2235 O O . GLY A 1 273 ? 19.310 -8.529 12.097 1.00 96.50 273 GLY A O 1
ATOM 2236 N N . CYS A 1 274 ? 19.770 -8.265 9.909 1.00 98.44 274 CYS A N 1
ATOM 2237 C CA . CYS A 1 274 ? 18.375 -8.167 9.481 1.00 98.44 274 CYS A CA 1
ATOM 2238 C C . CYS A 1 274 ? 17.817 -9.570 9.165 1.00 98.44 274 CYS A C 1
ATOM 2240 O O . CYS A 1 274 ? 18.406 -10.263 8.335 1.00 98.44 274 CYS A O 1
ATOM 2242 N N . PRO A 1 275 ? 16.707 -10.014 9.780 1.00 97.62 275 PRO A N 1
ATOM 2243 C CA . PRO A 1 275 ? 16.144 -11.333 9.488 1.00 97.62 275 PRO A CA 1
ATOM 2244 C C . PRO A 1 275 ? 15.595 -11.427 8.044 1.00 97.62 275 PRO A C 1
ATOM 2246 O O . PRO A 1 275 ? 14.879 -10.507 7.631 1.00 97.62 275 PRO A O 1
ATOM 2249 N N . PRO A 1 276 ? 15.898 -12.486 7.260 1.00 97.25 276 PRO A N 1
ATOM 2250 C CA . PRO A 1 276 ? 15.455 -12.621 5.864 1.00 97.25 276 PRO A CA 1
ATOM 2251 C C . PRO A 1 276 ? 13.937 -12.485 5.677 1.00 97.25 276 PRO A C 1
ATOM 2253 O O . PRO A 1 276 ? 13.471 -11.799 4.765 1.00 97.25 276 PRO A O 1
ATOM 2256 N N . GLU A 1 277 ? 13.146 -13.038 6.595 1.00 96.81 277 GLU A N 1
ATOM 2257 C CA . GLU A 1 277 ? 11.682 -13.013 6.585 1.00 96.81 277 GLU A CA 1
ATOM 2258 C C . GLU A 1 277 ? 11.091 -11.600 6.784 1.00 96.81 277 GLU A C 1
ATOM 2260 O O . GLU A 1 277 ? 9.917 -11.346 6.483 1.00 96.81 277 GLU A O 1
ATOM 2265 N N . LYS A 1 278 ? 11.914 -10.632 7.207 1.00 97.88 278 LYS A N 1
ATOM 2266 C CA . LYS A 1 278 ? 11.573 -9.202 7.267 1.00 97.88 278 LYS A CA 1
ATOM 2267 C C . LYS A 1 278 ? 12.029 -8.391 6.054 1.00 97.88 278 LYS A C 1
ATOM 2269 O O . LYS A 1 278 ? 11.658 -7.225 5.949 1.00 97.88 278 LYS A O 1
ATOM 2274 N N . ILE A 1 279 ? 12.788 -8.975 5.133 1.00 98.75 279 ILE A N 1
ATOM 2275 C CA . ILE A 1 279 ? 13.267 -8.297 3.926 1.00 98.75 279 ILE A CA 1
ATOM 2276 C C . ILE A 1 279 ? 12.270 -8.504 2.780 1.00 98.75 279 ILE A C 1
ATOM 2278 O O . ILE A 1 279 ? 11.835 -9.626 2.515 1.00 98.75 279 ILE A O 1
ATOM 2282 N N . ASN A 1 280 ? 11.937 -7.422 2.075 1.00 98.81 280 ASN A N 1
ATOM 2283 C CA . ASN A 1 280 ? 11.334 -7.469 0.747 1.00 98.81 280 ASN A CA 1
ATOM 2284 C C . ASN A 1 280 ? 12.383 -7.090 -0.310 1.00 98.81 280 ASN A C 1
ATOM 2286 O O . ASN A 1 280 ? 13.073 -6.077 -0.166 1.00 98.81 280 ASN A O 1
ATOM 2290 N N . PHE A 1 281 ? 12.473 -7.876 -1.382 1.00 98.75 281 PHE A N 1
ATOM 2291 C CA . PHE A 1 281 ? 13.349 -7.614 -2.529 1.00 98.75 281 PHE A CA 1
ATOM 2292 C C . PHE A 1 281 ? 12.758 -6.538 -3.456 1.00 98.75 281 PHE A C 1
ATOM 2294 O O . PHE A 1 281 ? 11.642 -6.715 -3.942 1.00 98.75 281 PHE A O 1
ATOM 2301 N N . GLY A 1 282 ? 13.488 -5.456 -3.734 1.00 98.75 282 GLY A N 1
ATOM 2302 C CA . GLY A 1 282 ? 13.049 -4.374 -4.622 1.00 98.75 282 GLY A CA 1
ATOM 2303 C C . GLY A 1 282 ? 13.151 -4.714 -6.113 1.00 98.75 282 GLY A C 1
ATOM 2304 O O . GLY A 1 282 ? 14.184 -5.172 -6.605 1.00 98.75 282 GLY A O 1
ATOM 2305 N N . LEU A 1 283 ? 12.073 -4.447 -6.841 1.00 98.88 283 LEU A N 1
ATOM 2306 C CA . LEU A 1 283 ? 11.887 -4.682 -8.268 1.00 98.88 283 LEU A CA 1
ATOM 2307 C C . LEU A 1 283 ? 11.496 -3.364 -8.943 1.00 98.88 283 LEU A C 1
ATOM 2309 O O . LEU A 1 283 ? 10.733 -2.577 -8.381 1.00 98.88 283 LEU A O 1
ATOM 2313 N N . ALA A 1 284 ? 12.006 -3.141 -10.151 1.00 98.31 284 ALA A N 1
ATOM 2314 C CA . ALA A 1 284 ? 11.773 -1.927 -10.921 1.00 98.31 284 ALA A CA 1
ATOM 2315 C C . ALA A 1 284 ? 10.841 -2.204 -12.108 1.00 98.31 284 ALA A C 1
ATOM 2317 O O . ALA A 1 284 ? 11.119 -3.086 -12.915 1.00 98.31 284 ALA A O 1
ATOM 2318 N N . ALA A 1 285 ? 9.789 -1.399 -12.264 1.00 98.62 285 ALA A N 1
ATOM 2319 C CA . ALA A 1 285 ? 9.012 -1.300 -13.505 1.00 98.62 285 ALA A CA 1
ATOM 2320 C C . ALA A 1 285 ? 9.583 -0.215 -14.444 1.00 98.62 285 ALA A C 1
ATOM 2322 O O . ALA A 1 285 ? 8.849 0.418 -15.193 1.00 98.62 285 ALA A O 1
ATOM 2323 N N . TYR A 1 286 ? 10.886 0.070 -14.366 1.00 98.81 286 TYR A N 1
ATOM 2324 C CA . TYR A 1 286 ? 11.535 1.146 -15.116 1.00 98.81 286 TYR A CA 1
ATOM 2325 C C . TYR A 1 286 ? 12.993 0.804 -15.449 1.00 98.81 286 TYR A C 1
ATOM 2327 O O . TYR A 1 286 ? 13.639 -0.022 -14.793 1.00 98.81 286 TYR A O 1
ATOM 2335 N N . GLY A 1 287 ? 13.526 1.458 -16.477 1.00 98.69 287 GLY A N 1
ATOM 2336 C CA . GLY A 1 287 ? 14.923 1.371 -16.882 1.00 98.69 287 GLY A CA 1
ATOM 2337 C C . GLY A 1 287 ? 15.686 2.666 -16.631 1.00 98.69 287 GLY A C 1
ATOM 2338 O O . GLY A 1 287 ? 15.121 3.757 -16.691 1.00 98.69 287 GLY A O 1
ATOM 2339 N N . ARG A 1 288 ? 16.998 2.542 -16.408 1.00 98.69 288 ARG A N 1
ATOM 2340 C CA . ARG A 1 288 ? 17.937 3.673 -16.434 1.00 98.69 288 ARG A CA 1
ATOM 2341 C C . ARG A 1 288 ? 18.553 3.755 -17.830 1.00 98.69 288 ARG A C 1
ATOM 2343 O O . ARG A 1 288 ? 19.081 2.758 -18.334 1.00 98.69 288 ARG A O 1
ATOM 2350 N N . SER A 1 289 ? 18.413 4.912 -18.474 1.00 98.69 289 SER A N 1
ATOM 2351 C CA . SER A 1 289 ? 18.753 5.129 -19.884 1.00 98.69 289 SER A CA 1
ATOM 2352 C C . SER A 1 289 ? 19.949 6.068 -20.066 1.00 98.69 289 SER A C 1
ATOM 2354 O O . SER A 1 289 ? 20.269 6.895 -19.212 1.00 98.69 289 SER A O 1
ATOM 2356 N N . PHE A 1 290 ? 20.650 5.919 -21.187 1.00 98.75 290 PHE A N 1
ATOM 2357 C CA . PHE A 1 290 ? 21.937 6.552 -21.454 1.00 98.75 290 PHE A CA 1
ATOM 2358 C C . PHE A 1 290 ? 22.088 6.902 -22.938 1.00 98.75 290 PHE A C 1
ATOM 2360 O O . PHE A 1 290 ? 21.688 6.121 -23.801 1.00 98.75 290 PHE A O 1
ATOM 2367 N N . THR A 1 291 ? 22.746 8.027 -23.221 1.00 98.69 291 THR A N 1
ATOM 2368 C CA . THR A 1 291 ? 23.304 8.341 -24.545 1.00 98.69 291 THR A CA 1
ATOM 2369 C C . THR A 1 291 ? 24.771 7.904 -24.558 1.00 98.69 291 THR A C 1
ATOM 2371 O O . THR A 1 291 ? 25.548 8.318 -23.695 1.00 98.69 291 THR A O 1
ATOM 2374 N N . LEU A 1 292 ? 25.168 7.062 -25.506 1.00 98.62 292 LEU A N 1
ATOM 2375 C CA . LEU A 1 292 ? 26.517 6.509 -25.660 1.00 98.62 292 LEU A CA 1
ATOM 2376 C C . LEU A 1 292 ? 27.487 7.537 -26.267 1.00 98.62 292 LEU A C 1
ATOM 2378 O O . LEU A 1 292 ? 27.111 8.348 -27.105 1.00 98.62 292 LEU A O 1
ATOM 2382 N N . LYS A 1 293 ? 28.780 7.460 -25.923 1.00 97.88 293 LYS A N 1
ATOM 2383 C CA . LYS A 1 293 ? 29.840 8.224 -26.625 1.00 97.88 293 LYS A CA 1
ATOM 2384 C C . LYS A 1 293 ? 30.142 7.691 -28.032 1.00 97.88 293 LYS A C 1
ATOM 2386 O O . LYS A 1 293 ? 30.793 8.376 -28.814 1.00 97.88 293 LYS A O 1
ATOM 2391 N N . ASN A 1 294 ? 29.744 6.454 -28.326 1.00 96.06 294 ASN A N 1
ATOM 2392 C CA . ASN A 1 294 ? 29.943 5.785 -29.609 1.00 96.06 294 ASN A CA 1
ATOM 2393 C C . ASN A 1 294 ? 28.940 4.622 -29.720 1.00 96.06 294 ASN A C 1
ATOM 2395 O O . ASN A 1 294 ? 29.036 3.666 -28.955 1.00 96.06 294 ASN A O 1
ATOM 2399 N N . SER A 1 295 ? 28.020 4.669 -30.687 1.00 95.12 295 SER A N 1
ATOM 2400 C CA . SER A 1 295 ? 26.964 3.662 -30.911 1.00 95.12 295 SER A CA 1
ATOM 2401 C C . SER A 1 295 ? 27.475 2.248 -31.233 1.00 95.12 295 SER A C 1
ATOM 2403 O O . SER A 1 295 ? 26.765 1.260 -31.030 1.00 95.12 295 SER A O 1
ATOM 2405 N N . THR A 1 296 ? 28.727 2.114 -31.686 1.00 95.75 296 THR A N 1
ATOM 2406 C CA . THR A 1 296 ? 29.385 0.805 -31.878 1.00 95.75 296 THR A CA 1
ATOM 2407 C C . THR A 1 296 ? 29.828 0.151 -30.562 1.00 95.75 296 THR A C 1
ATOM 2409 O O . THR A 1 296 ? 30.057 -1.058 -30.521 1.00 95.75 296 THR A O 1
ATOM 2412 N N . LEU A 1 297 ? 29.903 0.922 -29.471 1.00 95.06 297 LEU A N 1
ATOM 2413 C CA . LEU A 1 297 ? 30.163 0.453 -28.111 1.00 95.06 297 LEU A CA 1
ATOM 2414 C C . LEU A 1 297 ? 28.849 0.504 -27.321 1.00 95.06 297 LEU A C 1
ATOM 2416 O O . LEU A 1 297 ? 28.538 1.495 -26.671 1.00 95.06 297 LEU A O 1
ATOM 2420 N N . ASN A 1 298 ? 28.058 -0.565 -27.416 1.00 95.69 298 ASN A N 1
ATOM 2421 C CA . ASN A 1 298 ? 26.674 -0.616 -26.924 1.00 95.69 298 ASN A CA 1
ATOM 2422 C C . ASN A 1 298 ? 26.399 -1.754 -25.918 1.00 95.69 298 ASN A C 1
ATOM 2424 O O . ASN A 1 298 ? 25.250 -2.053 -25.597 1.00 95.69 298 ASN A O 1
ATOM 2428 N N . ARG A 1 299 ? 27.449 -2.383 -25.380 1.00 95.12 299 ARG A N 1
ATOM 2429 C CA . ARG A 1 299 ? 27.349 -3.393 -24.309 1.00 95.12 299 ARG A CA 1
ATOM 2430 C C . ARG A 1 299 ? 27.258 -2.731 -22.930 1.00 95.12 299 ARG A C 1
ATOM 2432 O O . ARG A 1 299 ? 27.592 -1.554 -22.788 1.00 95.12 299 ARG A O 1
ATOM 2439 N N . VAL A 1 300 ? 26.879 -3.494 -21.905 1.00 93.94 300 VAL A N 1
ATOM 2440 C CA . VAL A 1 300 ? 27.037 -3.097 -20.491 1.00 93.94 300 VAL A CA 1
ATOM 2441 C C . VAL A 1 300 ? 28.489 -2.658 -20.232 1.00 93.94 300 VAL A C 1
ATOM 2443 O O . VAL A 1 300 ? 29.424 -3.366 -20.603 1.00 93.94 300 VAL A O 1
ATOM 2446 N N . GLY A 1 301 ? 28.684 -1.495 -19.603 1.00 93.44 301 GLY A N 1
ATOM 2447 C CA . GLY A 1 301 ? 30.004 -0.911 -19.346 1.00 93.44 301 GLY A CA 1
ATOM 2448 C C . GLY A 1 301 ? 30.595 -0.090 -20.496 1.00 93.44 301 GLY A C 1
ATOM 2449 O O . GLY A 1 301 ? 31.773 0.256 -20.437 1.00 93.44 301 GLY A O 1
ATOM 2450 N N . SER A 1 302 ? 29.812 0.250 -21.522 1.00 95.81 302 SER A N 1
ATOM 2451 C CA . SER A 1 302 ? 30.273 1.130 -22.606 1.00 95.81 302 SER A CA 1
ATOM 2452 C C . SER A 1 302 ? 30.246 2.613 -22.190 1.00 95.81 302 SER A C 1
ATOM 2454 O O . SER A 1 302 ? 29.361 2.998 -21.424 1.00 95.81 302 SER A O 1
ATOM 2456 N N . PRO A 1 303 ? 31.172 3.474 -22.662 1.00 96.75 303 PRO A N 1
ATOM 2457 C CA . PRO A 1 303 ? 31.258 4.862 -22.196 1.00 96.75 303 PRO A CA 1
ATOM 2458 C C . PRO A 1 303 ? 30.041 5.714 -22.588 1.00 96.75 303 PRO A C 1
ATOM 2460 O O . PRO A 1 303 ? 29.642 5.727 -23.755 1.00 96.75 303 PRO A O 1
ATOM 2463 N N . ILE A 1 304 ? 29.503 6.486 -21.640 1.00 97.56 304 ILE A N 1
ATOM 2464 C CA . ILE A 1 304 ? 28.328 7.350 -21.866 1.00 97.56 304 ILE A CA 1
ATOM 2465 C C . ILE A 1 304 ? 28.723 8.804 -22.112 1.00 97.56 304 ILE A C 1
ATOM 2467 O O . ILE A 1 304 ? 29.782 9.252 -21.667 1.00 97.56 304 ILE A O 1
ATOM 2471 N N . LEU A 1 305 ? 27.861 9.547 -22.796 1.00 97.56 305 LEU A N 1
ATOM 2472 C CA . LEU A 1 305 ? 27.925 10.998 -22.955 1.00 97.56 305 LEU A CA 1
ATOM 2473 C C . LEU A 1 305 ? 27.070 11.711 -21.895 1.00 97.56 305 LEU A C 1
ATOM 2475 O O . LEU A 1 305 ? 27.551 12.654 -21.274 1.00 97.56 305 LEU A O 1
ATOM 2479 N N . LYS A 1 306 ? 25.827 11.250 -21.710 1.00 97.81 306 LYS A N 1
ATOM 2480 C CA . LYS A 1 306 ? 24.816 11.774 -20.773 1.00 97.81 306 LYS A CA 1
ATOM 2481 C C . LYS A 1 306 ? 23.685 10.742 -20.574 1.00 97.81 306 LYS A C 1
ATOM 2483 O O . LYS A 1 306 ? 23.843 9.590 -20.991 1.00 97.81 306 LYS A O 1
ATOM 2488 N N . GLY A 1 307 ? 22.551 11.125 -19.981 1.00 98.19 307 GLY A N 1
ATOM 2489 C CA . GLY A 1 307 ? 21.369 10.264 -19.900 1.00 98.19 307 GLY A CA 1
ATOM 2490 C C . GLY A 1 307 ? 20.728 9.987 -21.262 1.00 98.19 307 GLY A C 1
ATOM 2491 O O . GLY A 1 307 ? 21.061 10.609 -22.274 1.00 98.19 307 GLY A O 1
ATOM 2492 N N . GLY A 1 308 ? 19.841 8.998 -21.309 1.00 98.25 308 GLY A N 1
ATOM 2493 C CA . GLY A 1 308 ? 19.026 8.724 -22.492 1.00 98.25 308 GLY A CA 1
ATOM 2494 C C . GLY A 1 308 ? 18.011 9.844 -22.697 1.00 98.25 308 GLY A C 1
ATOM 2495 O O . GLY A 1 308 ? 17.549 10.437 -21.721 1.00 98.25 308 GLY A O 1
ATOM 2496 N N . ILE A 1 309 ? 17.693 10.152 -23.954 1.00 97.94 309 ILE A N 1
ATOM 2497 C CA . ILE A 1 309 ? 16.706 11.178 -24.320 1.00 97.94 309 ILE A CA 1
ATOM 2498 C C . ILE A 1 309 ? 15.394 10.903 -23.570 1.00 97.94 309 ILE A C 1
ATOM 2500 O O . ILE A 1 309 ? 14.969 9.759 -23.482 1.00 97.94 309 ILE A O 1
ATOM 2504 N N . ALA A 1 310 ? 14.774 11.939 -23.003 1.00 97.69 310 ALA A N 1
ATOM 2505 C CA . ALA A 1 310 ? 13.591 11.781 -22.161 1.00 97.69 310 ALA A CA 1
ATOM 2506 C C . ALA A 1 310 ? 12.428 11.077 -22.887 1.00 97.69 310 ALA A C 1
ATOM 2508 O O . ALA A 1 310 ? 12.159 11.353 -24.059 1.00 97.69 310 ALA A O 1
ATOM 2509 N N . GLY A 1 311 ? 11.729 10.187 -22.176 1.00 94.81 311 GLY A N 1
ATOM 2510 C CA . GLY A 1 311 ? 10.538 9.506 -22.685 1.00 94.81 311 GLY A CA 1
ATOM 2511 C C . GLY A 1 311 ? 9.339 10.447 -22.856 1.00 94.81 311 GLY A C 1
ATOM 2512 O O . GLY A 1 311 ? 9.266 11.507 -22.230 1.00 94.81 311 GLY A O 1
ATOM 2513 N N . ALA A 1 312 ? 8.387 10.065 -23.712 1.00 93.00 312 ALA A N 1
ATOM 2514 C CA . ALA A 1 312 ? 7.215 10.885 -24.030 1.00 93.00 312 ALA A CA 1
ATOM 2515 C C . ALA A 1 312 ? 6.272 11.103 -22.827 1.00 93.00 312 ALA A C 1
ATOM 2517 O O . ALA A 1 312 ? 5.591 12.127 -22.760 1.00 93.00 312 ALA A O 1
ATOM 2518 N N . TYR A 1 313 ? 6.261 10.174 -21.868 1.00 93.75 313 TYR A N 1
ATOM 2519 C CA . TYR A 1 313 ? 5.334 10.131 -20.736 1.00 93.75 313 TYR A CA 1
ATOM 2520 C C . TYR A 1 313 ? 6.037 10.285 -19.380 1.00 93.75 313 TYR A C 1
ATOM 2522 O O . TYR A 1 313 ? 5.445 10.831 -18.448 1.00 93.75 313 TYR A O 1
ATOM 2530 N N . THR A 1 314 ? 7.288 9.828 -19.253 1.00 92.81 314 THR A N 1
ATOM 2531 C CA . THR A 1 314 ? 8.156 10.102 -18.091 1.00 92.81 314 THR A CA 1
ATOM 2532 C C . THR A 1 314 ? 8.716 11.517 -18.113 1.00 92.81 314 THR A C 1
ATOM 2534 O O . THR A 1 314 ? 8.784 12.155 -17.067 1.00 92.81 314 THR A O 1
ATOM 2537 N N . LYS A 1 315 ? 9.097 12.015 -19.298 1.00 95.06 315 LYS A N 1
ATOM 2538 C CA . LYS A 1 315 ? 9.647 13.360 -19.535 1.00 95.06 315 LYS A CA 1
ATOM 2539 C C . LYS A 1 315 ? 10.916 13.688 -18.717 1.00 95.06 315 LYS A C 1
ATOM 2541 O O . LYS A 1 315 ? 11.257 14.858 -18.554 1.00 95.06 315 LYS A O 1
ATOM 2546 N N . GLU A 1 316 ? 11.656 12.668 -18.269 1.00 95.44 316 GLU A N 1
ATOM 2547 C CA . GLU A 1 316 ? 12.912 12.780 -17.505 1.00 95.44 316 GLU A CA 1
ATOM 2548 C C . GLU A 1 316 ? 14.107 12.214 -18.300 1.00 95.44 316 GLU A C 1
ATOM 2550 O O . GLU A 1 316 ? 14.018 11.128 -18.870 1.00 95.44 316 GLU A O 1
ATOM 2555 N N . GLU A 1 317 ? 15.244 12.925 -18.351 1.00 98.00 317 GLU A N 1
ATOM 2556 C CA . GLU A 1 317 ? 16.460 12.406 -19.003 1.00 98.00 317 GLU A CA 1
ATOM 2557 C C . GLU A 1 317 ? 17.077 11.273 -18.166 1.00 98.00 317 GLU A C 1
ATOM 2559 O O . GLU A 1 317 ? 17.386 11.448 -16.988 1.00 98.00 317 GLU A O 1
ATOM 2564 N N . GLY A 1 318 ? 17.326 10.119 -18.786 1.00 98.25 318 GLY A N 1
ATOM 2565 C CA . GLY A 1 318 ? 17.957 8.977 -18.122 1.00 98.25 318 GLY A CA 1
ATOM 2566 C C . GLY A 1 318 ? 17.009 8.002 -17.412 1.00 98.25 318 GLY A C 1
ATOM 2567 O O . GLY A 1 318 ? 17.494 7.091 -16.732 1.00 98.25 318 GLY A O 1
ATOM 2568 N N . ILE A 1 319 ? 15.690 8.144 -17.581 1.00 98.12 319 ILE A N 1
ATOM 2569 C CA . ILE A 1 319 ? 14.672 7.162 -17.171 1.00 98.12 319 ILE A CA 1
ATOM 2570 C C . ILE A 1 319 ? 13.777 6.815 -18.368 1.00 98.12 319 ILE A C 1
ATOM 2572 O O . ILE A 1 319 ? 13.483 7.676 -19.190 1.00 98.12 319 ILE A O 1
ATOM 2576 N N . TYR A 1 320 ? 13.318 5.563 -18.434 1.00 98.56 320 TYR A N 1
ATOM 2577 C CA . TYR A 1 320 ? 12.103 5.177 -19.162 1.00 98.56 320 TYR A CA 1
ATOM 2578 C C . TYR A 1 320 ? 11.236 4.264 -18.283 1.00 98.56 320 TYR A C 1
ATOM 2580 O O . TYR A 1 320 ? 11.781 3.434 -17.549 1.00 98.56 320 TYR A O 1
ATOM 2588 N N . SER A 1 321 ? 9.910 4.367 -18.374 1.00 98.50 321 SER A N 1
ATOM 2589 C CA . SER A 1 321 ? 8.989 3.377 -17.783 1.00 98.50 321 SER A CA 1
ATOM 2590 C C . SER A 1 321 ? 9.046 2.033 -18.530 1.00 98.50 321 SER A C 1
ATOM 2592 O O . SER A 1 321 ? 9.581 1.960 -19.637 1.00 98.50 321 SER A O 1
ATOM 2594 N N . TYR A 1 322 ? 8.485 0.953 -17.971 1.00 98.56 322 TYR A N 1
ATOM 2595 C CA . TYR A 1 322 ? 8.398 -0.326 -18.690 1.00 98.56 322 TYR A CA 1
ATOM 2596 C C . TYR A 1 322 ? 7.590 -0.174 -19.983 1.00 98.56 322 TYR A C 1
ATOM 2598 O O . TYR A 1 322 ? 8.038 -0.616 -21.040 1.00 98.56 322 TYR A O 1
ATOM 2606 N N . PHE A 1 323 ? 6.461 0.539 -19.922 1.00 97.50 323 PHE A N 1
ATOM 2607 C CA . PHE A 1 323 ? 5.616 0.790 -21.089 1.00 97.50 323 PHE A CA 1
ATOM 2608 C C . PHE A 1 323 ? 6.315 1.640 -22.172 1.00 97.50 323 PHE A C 1
ATOM 2610 O O . PHE A 1 323 ? 6.186 1.334 -23.353 1.00 97.50 323 PHE A O 1
ATOM 2617 N N . GLU A 1 324 ? 7.148 2.625 -21.809 1.00 97.88 324 GLU A N 1
ATOM 2618 C CA . GLU A 1 324 ? 7.978 3.369 -22.776 1.00 97.88 324 GLU A CA 1
ATOM 2619 C C . GLU A 1 324 ? 9.055 2.496 -23.427 1.00 97.88 324 GLU A C 1
ATOM 2621 O O . GLU A 1 324 ? 9.373 2.665 -24.603 1.00 97.88 324 GLU A O 1
ATOM 2626 N N . ILE A 1 325 ? 9.625 1.545 -22.684 1.00 98.44 325 ILE A N 1
ATOM 2627 C CA . ILE A 1 325 ? 10.601 0.597 -23.236 1.00 98.44 325 ILE A CA 1
ATOM 2628 C C . ILE A 1 325 ? 9.898 -0.392 -24.175 1.00 98.44 325 ILE A C 1
ATOM 2630 O O . ILE A 1 325 ? 10.447 -0.718 -25.227 1.00 98.44 325 ILE A O 1
ATOM 2634 N N . CYS A 1 326 ? 8.682 -0.831 -23.841 1.00 97.75 326 CYS A N 1
ATOM 2635 C CA . CYS A 1 326 ? 7.851 -1.653 -24.717 1.00 97.75 326 CYS A CA 1
ATOM 2636 C C . CYS A 1 326 ? 7.467 -0.931 -26.017 1.00 97.75 326 CYS A C 1
ATOM 2638 O O . CYS A 1 326 ? 7.665 -1.508 -27.086 1.00 97.75 326 CYS A O 1
ATOM 2640 N N . ASP A 1 327 ? 7.008 0.326 -25.945 1.00 95.81 327 ASP A N 1
ATOM 2641 C CA . ASP A 1 327 ? 6.745 1.166 -27.124 1.00 95.81 327 ASP A CA 1
ATOM 2642 C C . ASP A 1 327 ? 7.974 1.193 -28.034 1.00 95.81 327 ASP A C 1
ATOM 2644 O O . ASP A 1 327 ? 7.935 0.702 -29.158 1.00 95.81 327 ASP A O 1
ATOM 2648 N N . LYS A 1 328 ? 9.123 1.620 -27.503 1.00 96.31 328 LYS A N 1
ATOM 2649 C CA . LYS A 1 328 ? 10.381 1.724 -28.255 1.00 96.31 328 LYS A CA 1
ATOM 2650 C C . LYS A 1 328 ? 10.854 0.397 -28.867 1.00 96.31 328 LYS A C 1
ATOM 2652 O O . LYS A 1 328 ? 11.451 0.383 -29.947 1.00 96.31 328 LYS A O 1
ATOM 2657 N N . LEU A 1 329 ? 10.559 -0.735 -28.226 1.00 96.75 329 LEU A N 1
ATOM 2658 C CA . LEU A 1 329 ? 10.808 -2.074 -28.775 1.00 96.75 329 LEU A CA 1
ATOM 2659 C C . LEU A 1 329 ? 9.856 -2.449 -29.927 1.00 96.75 329 LEU A C 1
ATOM 2661 O O . LEU A 1 329 ? 10.270 -3.213 -30.799 1.00 96.75 329 LEU A O 1
ATOM 2665 N N . LYS A 1 330 ? 8.624 -1.922 -29.956 1.00 93.69 330 LYS A N 1
ATOM 2666 C CA . LYS A 1 330 ? 7.651 -2.108 -31.048 1.00 93.69 330 LYS A CA 1
ATOM 2667 C C . LYS A 1 330 ? 7.839 -1.106 -32.197 1.00 93.69 330 LYS A C 1
ATOM 2669 O O . LYS A 1 330 ? 7.839 -1.510 -33.357 1.00 93.69 330 LY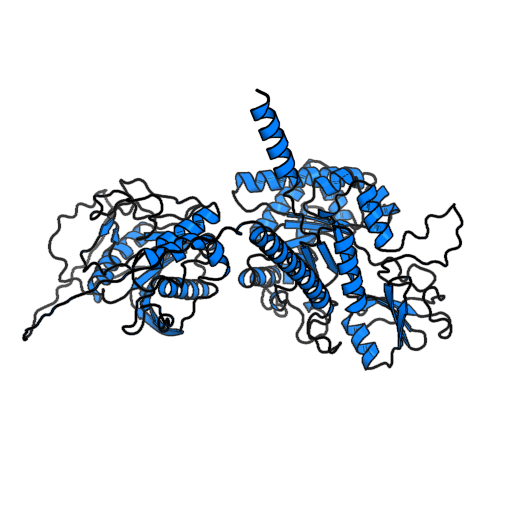S A O 1
ATOM 2674 N N . SER A 1 331 ? 7.967 0.186 -31.890 1.00 90.88 331 SER A N 1
ATOM 2675 C CA . SER A 1 331 ? 7.854 1.303 -32.841 1.00 90.88 331 SER A CA 1
ATOM 2676 C C . SER A 1 331 ? 9.202 1.814 -33.369 1.00 90.88 331 SER A C 1
ATOM 2678 O O . SER A 1 331 ? 9.311 2.169 -34.542 1.00 90.88 331 SER A O 1
ATOM 2680 N N . GLU A 1 332 ? 10.255 1.790 -32.547 1.00 90.69 332 GLU A N 1
ATOM 2681 C CA . GLU A 1 332 ? 11.574 2.375 -32.852 1.00 90.69 332 GLU A CA 1
ATOM 2682 C C . GLU A 1 332 ? 12.659 1.326 -33.197 1.00 90.69 332 GLU A C 1
ATOM 2684 O O . GLU A 1 332 ? 13.845 1.635 -33.183 1.00 90.69 332 GLU A O 1
ATOM 2689 N N . ASN A 1 333 ? 12.308 0.071 -33.511 1.00 91.44 333 ASN A N 1
ATOM 2690 C CA . ASN A 1 333 ? 13.272 -1.002 -33.851 1.00 91.44 333 ASN A CA 1
ATOM 2691 C C . ASN A 1 333 ? 14.396 -1.239 -32.804 1.00 91.44 333 ASN A C 1
ATOM 2693 O O . ASN A 1 333 ? 15.496 -1.693 -33.153 1.00 91.44 333 ASN A O 1
ATOM 2697 N N . TRP A 1 334 ? 14.154 -0.954 -31.517 1.00 97.50 334 TRP A N 1
ATOM 2698 C CA . TRP A 1 334 ? 15.160 -1.165 -30.470 1.00 97.50 334 TRP A CA 1
ATOM 2699 C C . TRP A 1 334 ? 15.561 -2.641 -30.360 1.00 97.50 334 TRP A C 1
ATOM 2701 O O . TRP A 1 334 ? 14.736 -3.554 -30.331 1.00 97.50 334 TRP A O 1
ATOM 2711 N N . LYS A 1 335 ? 16.866 -2.898 -30.247 1.00 97.19 335 LYS A N 1
ATOM 2712 C CA . LYS A 1 335 ? 17.410 -4.257 -30.138 1.00 97.19 335 LYS A CA 1
ATOM 2713 C C . LYS A 1 335 ? 17.496 -4.658 -28.672 1.00 97.19 335 LYS A C 1
ATOM 2715 O O . LYS A 1 335 ? 18.258 -4.055 -27.921 1.00 97.19 335 LYS A O 1
ATOM 2720 N N . LYS A 1 336 ? 16.717 -5.669 -28.277 1.00 97.62 336 LYS A N 1
ATOM 2721 C CA . LYS A 1 336 ? 16.714 -6.272 -26.934 1.00 97.62 336 LYS A CA 1
ATOM 2722 C C . LYS A 1 336 ? 17.878 -7.258 -26.781 1.00 97.62 336 LYS A C 1
ATOM 2724 O O . LYS A 1 336 ? 18.035 -8.158 -27.601 1.00 97.62 336 LYS A O 1
ATOM 2729 N N . HIS A 1 337 ? 18.642 -7.121 -25.702 1.00 97.62 337 HIS A N 1
ATOM 2730 C CA . HIS A 1 337 ? 19.786 -7.960 -25.337 1.00 97.62 337 HIS A CA 1
ATOM 2731 C C . HIS A 1 337 ? 19.607 -8.509 -23.922 1.00 97.62 337 HIS A C 1
ATOM 2733 O O . HIS A 1 337 ? 19.064 -7.841 -23.044 1.00 97.62 337 HIS A O 1
ATOM 2739 N N . TRP A 1 338 ? 20.105 -9.716 -23.683 1.00 97.12 338 TRP A N 1
ATOM 2740 C CA . TRP A 1 338 ? 20.082 -10.367 -22.375 1.00 97.12 338 TRP A CA 1
ATOM 2741 C C . TRP A 1 338 ? 21.509 -10.485 -21.826 1.00 97.12 338 TRP A C 1
ATOM 2743 O O . TRP A 1 338 ? 22.420 -10.827 -22.581 1.00 97.12 338 TRP A O 1
ATOM 2753 N N . ASP A 1 339 ? 21.714 -10.206 -20.536 1.00 94.69 339 ASP A N 1
ATOM 2754 C CA . ASP A 1 339 ? 22.996 -10.435 -19.863 1.00 94.69 339 ASP A CA 1
ATOM 2755 C C . ASP A 1 339 ? 22.912 -11.672 -18.956 1.00 94.69 339 ASP A C 1
ATOM 2757 O O . ASP A 1 339 ? 22.352 -11.633 -17.858 1.00 94.69 339 ASP A O 1
ATOM 2761 N N . ASP A 1 340 ? 23.494 -12.785 -19.410 1.00 91.00 340 ASP A N 1
ATOM 2762 C CA . ASP A 1 340 ? 23.496 -14.057 -18.678 1.00 91.00 340 ASP A CA 1
ATOM 2763 C C . ASP A 1 340 ? 24.333 -14.049 -17.389 1.00 91.00 340 ASP A C 1
ATOM 2765 O O . ASP A 1 340 ? 24.184 -14.955 -16.567 1.00 91.00 340 ASP A O 1
ATOM 2769 N N . LYS A 1 341 ? 25.198 -13.051 -17.165 1.00 89.56 341 LYS A N 1
ATOM 2770 C CA . LYS A 1 341 ? 25.956 -12.934 -15.909 1.00 89.56 341 LYS A CA 1
ATOM 2771 C C . LYS A 1 341 ? 25.152 -12.163 -14.875 1.00 89.56 341 LYS A C 1
ATOM 2773 O O . LYS A 1 341 ? 25.019 -12.618 -13.746 1.00 89.56 341 LYS A O 1
ATOM 2778 N N . GLN A 1 342 ? 24.591 -11.021 -15.268 1.00 92.94 342 GLN A N 1
ATOM 2779 C CA . GLN A 1 342 ? 23.850 -10.130 -14.375 1.00 92.94 342 GLN A CA 1
ATOM 2780 C C . GLN A 1 342 ? 22.354 -10.494 -14.249 1.00 92.94 342 GLN A C 1
ATOM 2782 O O . GLN A 1 342 ? 21.677 -9.946 -13.377 1.00 92.94 342 GLN A O 1
ATOM 2787 N N . GLN A 1 343 ? 21.857 -11.436 -15.068 1.00 93.88 343 GLN A N 1
ATOM 2788 C CA . GLN A 1 343 ? 20.482 -11.973 -15.089 1.00 93.88 343 GLN A CA 1
ATOM 2789 C C . GLN A 1 343 ? 19.412 -10.871 -15.217 1.00 93.88 343 GLN A C 1
ATOM 2791 O O . GLN A 1 343 ? 18.438 -10.803 -14.466 1.00 93.88 343 GLN A O 1
ATOM 2796 N N . SER A 1 344 ? 19.635 -9.970 -16.173 1.00 94.56 344 SER A N 1
ATOM 2797 C CA . SER A 1 344 ? 18.817 -8.786 -16.453 1.00 94.56 344 SER A CA 1
ATOM 2798 C C . SER A 1 344 ? 18.930 -8.420 -17.946 1.00 94.56 344 SER A C 1
ATOM 2800 O O . SER A 1 344 ? 19.672 -9.053 -18.705 1.00 94.56 344 SER A O 1
ATOM 2802 N N . VAL A 1 345 ? 18.134 -7.451 -18.394 1.00 97.62 345 VAL A N 1
ATOM 2803 C CA . VAL A 1 345 ? 17.914 -7.108 -19.802 1.00 97.62 345 VAL A CA 1
ATOM 2804 C C . VAL A 1 345 ? 18.351 -5.668 -20.088 1.00 97.62 345 VAL A C 1
ATOM 2806 O O . VAL A 1 345 ? 18.204 -4.771 -19.258 1.00 97.62 345 VAL A O 1
ATOM 2809 N N . TYR A 1 346 ? 18.874 -5.429 -21.289 1.00 98.56 346 TYR A N 1
ATOM 2810 C CA . TYR A 1 346 ? 19.059 -4.079 -21.819 1.00 98.56 346 TYR A CA 1
ATOM 2811 C C . TYR A 1 346 ? 18.550 -3.979 -23.257 1.00 98.56 346 TYR A C 1
ATOM 2813 O O . TYR A 1 346 ? 18.346 -4.989 -23.929 1.00 98.56 346 TYR A O 1
ATOM 2821 N N . ALA A 1 347 ? 18.292 -2.767 -23.732 1.00 98.62 347 ALA A N 1
ATOM 2822 C CA . ALA A 1 347 ? 17.903 -2.509 -25.112 1.00 98.62 347 ALA A CA 1
ATOM 2823 C C . ALA A 1 347 ? 18.693 -1.329 -25.691 1.00 98.62 347 ALA A C 1
ATOM 2825 O O . ALA A 1 347 ? 19.143 -0.455 -24.949 1.00 98.62 347 ALA A O 1
ATOM 2826 N N . THR A 1 348 ? 18.891 -1.330 -27.011 1.00 98.31 348 THR A N 1
ATOM 2827 C CA . THR A 1 348 ? 19.731 -0.343 -27.711 1.00 98.31 348 THR A CA 1
ATOM 2828 C C . THR A 1 348 ? 19.140 0.083 -29.051 1.00 98.31 348 THR A C 1
ATOM 2830 O O . THR A 1 348 ? 18.782 -0.789 -29.852 1.00 98.31 348 THR A O 1
ATOM 2833 N N . HIS A 1 349 ? 19.165 1.379 -29.352 1.00 97.62 349 HIS A N 1
ATOM 2834 C CA . HIS A 1 349 ? 18.894 1.931 -30.680 1.00 97.62 349 HIS A CA 1
ATOM 2835 C C . HIS A 1 349 ? 19.857 3.086 -30.960 1.00 97.62 349 HIS A C 1
ATOM 2837 O O . HIS A 1 349 ? 19.942 4.010 -30.163 1.00 97.62 349 HIS A O 1
ATOM 2843 N N . GLU A 1 350 ? 20.585 3.030 -32.077 1.00 96.44 350 GLU A N 1
ATOM 2844 C CA . GLU A 1 350 ? 21.626 4.009 -32.431 1.00 96.44 350 GLU A CA 1
ATOM 2845 C C . GLU A 1 350 ? 22.607 4.283 -31.272 1.00 96.44 350 GLU A C 1
ATOM 2847 O O . GLU A 1 350 ? 23.360 3.380 -30.900 1.00 96.44 350 GLU A O 1
ATOM 2852 N N . ASP A 1 351 ? 22.635 5.497 -30.715 1.00 97.75 351 ASP A N 1
ATOM 2853 C CA . ASP A 1 351 ? 23.436 5.853 -29.538 1.00 97.75 351 ASP A CA 1
ATOM 2854 C C . ASP A 1 351 ? 22.671 5.736 -28.206 1.00 97.75 351 ASP A C 1
ATOM 2856 O O . ASP A 1 351 ? 23.263 5.921 -27.146 1.00 97.75 351 ASP A O 1
ATOM 2860 N N . GLN A 1 352 ? 21.384 5.391 -28.227 1.00 98.62 352 GLN A N 1
ATOM 2861 C CA . GLN A 1 352 ? 20.549 5.240 -27.041 1.00 98.62 352 GLN A CA 1
ATOM 2862 C C . GLN A 1 352 ? 20.627 3.816 -26.470 1.00 98.62 352 GLN A C 1
ATOM 2864 O O . GLN A 1 352 ? 20.623 2.812 -27.189 1.00 98.62 352 GLN A O 1
ATOM 2869 N N . TRP A 1 353 ? 20.676 3.728 -25.142 1.00 98.75 353 TRP A N 1
ATOM 2870 C CA . TRP A 1 353 ? 20.830 2.487 -24.379 1.00 98.75 353 TRP A CA 1
ATOM 2871 C C . TRP A 1 353 ? 19.938 2.535 -23.132 1.00 98.75 353 TRP A C 1
ATOM 2873 O O . TRP A 1 353 ? 19.897 3.561 -22.459 1.00 98.75 353 TRP A O 1
ATOM 2883 N N . VAL A 1 354 ? 19.250 1.449 -22.773 1.00 98.81 354 VAL A N 1
ATOM 2884 C CA . VAL A 1 354 ? 18.490 1.348 -21.509 1.00 98.81 354 VAL A CA 1
ATOM 2885 C C . VAL A 1 354 ? 18.695 -0.005 -20.840 1.00 98.81 354 VAL A C 1
ATOM 2887 O O . VAL A 1 354 ? 18.566 -1.039 -21.488 1.00 98.81 354 VAL A O 1
ATOM 2890 N N . GLY A 1 355 ? 18.990 -0.005 -19.539 1.00 98.69 355 GLY A N 1
ATOM 2891 C CA . GLY A 1 355 ? 19.106 -1.208 -18.712 1.00 98.69 355 GLY A CA 1
ATOM 2892 C C . GLY A 1 355 ? 17.919 -1.307 -17.763 1.00 98.69 355 GLY A C 1
ATOM 2893 O O . GLY A 1 355 ? 17.682 -0.374 -16.995 1.00 98.69 355 GLY A O 1
ATOM 2894 N N . TYR A 1 356 ? 17.166 -2.404 -17.826 1.00 98.69 356 TYR A N 1
ATOM 2895 C CA . TYR A 1 356 ? 15.816 -2.493 -17.263 1.00 98.69 356 TYR A CA 1
ATOM 2896 C C . TYR A 1 356 ? 15.459 -3.918 -16.804 1.00 98.69 356 TYR A C 1
ATOM 2898 O O . TYR A 1 356 ? 16.311 -4.810 -16.732 1.00 98.69 356 TYR A O 1
ATOM 2906 N N . ASP A 1 357 ? 14.187 -4.119 -16.472 1.00 98.62 357 ASP A N 1
ATOM 2907 C CA . ASP A 1 357 ? 13.598 -5.405 -16.122 1.00 98.62 357 ASP A CA 1
ATOM 2908 C C . ASP A 1 357 ? 12.390 -5.720 -17.006 1.00 98.62 357 ASP A C 1
ATOM 2910 O O . ASP A 1 357 ? 11.640 -4.829 -17.383 1.00 98.62 357 ASP A O 1
ATOM 2914 N N . ASN A 1 358 ? 12.191 -7.001 -17.311 1.00 97.06 358 ASN A N 1
ATOM 2915 C CA . ASN A 1 358 ? 10.998 -7.514 -17.983 1.00 97.06 358 ASN A CA 1
ATOM 2916 C C . ASN A 1 358 ? 10.466 -8.747 -17.248 1.00 97.06 358 ASN A C 1
ATOM 2918 O O . ASN A 1 358 ? 11.106 -9.239 -16.316 1.00 97.06 358 ASN A O 1
ATOM 2922 N N . GLN A 1 359 ? 9.331 -9.297 -17.689 1.00 97.75 359 GLN A N 1
ATOM 2923 C CA . GLN A 1 359 ? 8.704 -10.460 -17.046 1.00 97.75 359 GLN A CA 1
ATOM 2924 C C . GLN A 1 359 ? 9.681 -11.624 -16.766 1.00 97.75 359 GLN A C 1
ATOM 2926 O O . GLN A 1 359 ? 9.584 -12.258 -15.715 1.00 97.75 359 GLN A O 1
ATOM 2931 N N . ARG A 1 360 ? 10.675 -11.875 -17.638 1.00 97.06 360 ARG A N 1
ATOM 2932 C CA . ARG A 1 360 ? 11.699 -12.919 -17.431 1.00 97.06 360 ARG A CA 1
ATOM 2933 C C . ARG A 1 360 ? 12.663 -12.579 -16.292 1.00 97.06 360 ARG A C 1
ATOM 2935 O O . ARG A 1 360 ? 12.893 -13.438 -15.441 1.00 97.06 360 ARG A O 1
ATOM 2942 N N . SER A 1 361 ? 13.258 -11.383 -16.266 1.00 97.88 361 SER A N 1
ATOM 2943 C CA . SER A 1 361 ? 14.201 -11.016 -15.192 1.00 97.88 361 SER A CA 1
ATOM 2944 C C . SER A 1 361 ? 13.492 -10.813 -13.853 1.00 97.88 361 SER A C 1
ATOM 2946 O O . SER A 1 361 ? 14.007 -11.247 -12.825 1.00 97.88 361 SER A O 1
ATOM 2948 N N . ILE A 1 362 ? 12.270 -10.274 -13.868 1.00 98.56 362 ILE A N 1
ATOM 2949 C CA . ILE A 1 362 ? 11.382 -10.198 -12.703 1.00 98.56 362 ILE A CA 1
ATOM 2950 C C . ILE A 1 362 ? 11.107 -11.597 -12.149 1.00 98.56 362 ILE A C 1
ATOM 2952 O O . ILE A 1 362 ? 11.388 -11.847 -10.979 1.00 98.56 362 ILE A O 1
ATOM 2956 N N . ALA A 1 363 ? 10.643 -12.542 -12.975 1.00 97.06 363 ALA A N 1
ATOM 2957 C CA . ALA A 1 363 ? 10.365 -13.903 -12.520 1.00 97.06 363 ALA A CA 1
ATOM 2958 C C . ALA A 1 363 ? 11.613 -14.596 -11.944 1.00 97.06 363 ALA A C 1
ATOM 2960 O O . ALA A 1 363 ? 11.521 -15.262 -10.913 1.00 97.06 363 ALA A O 1
ATOM 2961 N N . LEU A 1 364 ? 12.791 -14.401 -12.549 1.00 96.88 364 LEU A N 1
ATOM 2962 C CA . LEU A 1 364 ? 14.063 -14.916 -12.025 1.00 96.88 364 LEU A CA 1
ATOM 2963 C C . LEU A 1 364 ? 14.427 -14.302 -10.663 1.00 96.88 364 LEU A C 1
ATOM 2965 O O . LEU A 1 364 ? 14.836 -15.031 -9.761 1.00 96.88 364 LEU A O 1
ATOM 2969 N N . LYS A 1 365 ? 14.230 -12.993 -10.475 1.00 98.38 365 LYS A N 1
ATOM 2970 C CA . LYS A 1 365 ? 14.485 -12.296 -9.201 1.00 98.38 365 LYS A CA 1
ATOM 2971 C C . LYS A 1 365 ? 13.514 -12.698 -8.097 1.00 98.38 365 LYS A C 1
ATOM 2973 O O . LYS A 1 365 ? 13.948 -12.911 -6.970 1.00 98.38 365 LYS A O 1
ATOM 2978 N N . VAL A 1 366 ? 12.227 -12.865 -8.409 1.00 98.00 366 VAL A N 1
ATOM 2979 C CA . VAL A 1 366 ? 11.239 -13.383 -7.449 1.00 98.00 366 VAL A CA 1
ATOM 2980 C C . VAL A 1 366 ? 11.595 -14.824 -7.059 1.00 98.00 366 VAL A C 1
ATOM 2982 O O . VAL A 1 366 ? 11.599 -15.155 -5.876 1.00 98.00 366 VAL A O 1
ATOM 2985 N N . LYS A 1 367 ? 12.002 -15.672 -8.015 1.00 94.19 367 LYS A N 1
ATOM 2986 C CA . LYS A 1 367 ? 12.468 -17.041 -7.723 1.00 94.19 367 LYS A CA 1
ATOM 2987 C C . LYS A 1 367 ? 13.761 -17.054 -6.894 1.00 94.19 367 LYS A C 1
ATOM 2989 O O . LYS A 1 367 ? 13.876 -17.868 -5.982 1.00 94.19 367 LYS A O 1
ATOM 2994 N N . TRP A 1 368 ? 14.682 -16.113 -7.112 1.00 94.94 368 TRP A N 1
ATOM 2995 C CA . TRP A 1 368 ? 15.860 -15.933 -6.253 1.00 94.94 368 TRP A CA 1
ATOM 2996 C C . TRP A 1 368 ? 15.483 -15.492 -4.827 1.00 94.94 368 TRP A C 1
ATOM 2998 O O . TRP A 1 368 ? 15.958 -16.077 -3.853 1.00 94.94 368 TRP A O 1
ATOM 3008 N N . ALA A 1 369 ? 14.575 -14.521 -4.690 1.00 96.62 369 ALA A N 1
ATOM 3009 C CA . ALA A 1 369 ? 14.079 -14.040 -3.400 1.00 96.62 369 ALA A CA 1
ATOM 3010 C C . ALA A 1 369 ? 13.411 -15.159 -2.574 1.00 96.62 369 ALA A C 1
ATOM 3012 O O . ALA A 1 369 ? 13.613 -15.226 -1.362 1.00 96.62 369 ALA A O 1
ATOM 3013 N N . TYR A 1 370 ? 12.704 -16.086 -3.231 1.00 92.19 370 TYR A N 1
ATOM 3014 C CA . TYR A 1 370 ? 12.197 -17.315 -2.612 1.00 92.19 370 TYR A CA 1
ATOM 3015 C C . TYR A 1 370 ? 13.329 -18.213 -2.093 1.00 92.19 370 TYR A C 1
ATOM 3017 O O . TYR A 1 370 ? 13.314 -18.606 -0.930 1.00 92.19 370 TYR A O 1
ATOM 3025 N N . THR A 1 371 ? 14.349 -18.500 -2.915 1.00 88.94 371 THR A N 1
ATOM 3026 C CA . THR A 1 371 ? 15.486 -19.356 -2.504 1.00 88.94 371 THR A CA 1
ATOM 3027 C C . THR A 1 371 ? 16.347 -18.765 -1.384 1.00 88.94 371 THR A C 1
ATOM 3029 O O . THR A 1 371 ? 17.065 -19.502 -0.716 1.00 88.94 371 THR A O 1
ATOM 3032 N N . MET A 1 372 ? 16.260 -17.453 -1.162 1.00 90.31 372 MET A N 1
ATOM 3033 C CA . MET A 1 372 ? 16.921 -16.731 -0.070 1.00 90.31 372 MET A CA 1
ATOM 3034 C C . MET A 1 372 ? 16.049 -16.604 1.193 1.00 90.31 372 MET A C 1
ATOM 3036 O O . MET A 1 372 ? 16.417 -15.879 2.118 1.00 90.31 372 MET A O 1
ATOM 3040 N N . SER A 1 373 ? 14.888 -17.268 1.226 1.00 92.88 373 SER A N 1
ATOM 3041 C CA . SER A 1 373 ? 13.889 -17.195 2.302 1.00 92.88 373 SER A CA 1
ATOM 3042 C C . SER A 1 373 ? 13.447 -15.768 2.654 1.00 92.88 373 SER A C 1
ATOM 3044 O O . SER A 1 373 ? 13.150 -15.466 3.810 1.00 92.88 373 SER A O 1
ATOM 3046 N N . LEU A 1 374 ? 13.402 -14.867 1.665 1.00 97.06 374 LEU A N 1
ATOM 3047 C CA . LEU A 1 374 ? 12.956 -13.493 1.897 1.00 97.06 374 LEU A CA 1
ATOM 3048 C C . LEU A 1 374 ? 11.448 -13.460 2.157 1.00 97.06 374 LEU A C 1
ATOM 3050 O O . LEU A 1 374 ? 10.679 -14.230 1.580 1.00 97.06 374 LEU A O 1
ATOM 3054 N N . GLY A 1 375 ? 10.991 -12.537 3.000 1.00 96.25 375 GLY A N 1
ATOM 3055 C CA . GLY A 1 375 ? 9.569 -12.440 3.344 1.00 96.25 375 GLY A CA 1
ATOM 3056 C C . GLY A 1 375 ? 8.680 -11.821 2.261 1.00 96.25 375 GLY A C 1
ATOM 3057 O O . GLY A 1 375 ? 7.452 -11.876 2.374 1.00 96.25 375 GLY A O 1
ATOM 3058 N N . GLY A 1 376 ? 9.255 -11.248 1.201 1.00 97.56 376 GLY A N 1
ATOM 3059 C CA . GLY A 1 376 ? 8.480 -10.711 0.087 1.00 97.56 376 GLY A CA 1
ATOM 3060 C C . GLY A 1 376 ? 9.289 -10.046 -1.020 1.00 97.56 376 GLY A C 1
ATOM 3061 O O . GLY A 1 376 ? 10.518 -10.093 -1.064 1.00 97.56 376 GLY A O 1
ATOM 3062 N N . THR A 1 377 ? 8.561 -9.371 -1.902 1.00 98.69 377 THR A N 1
ATOM 3063 C CA . THR A 1 377 ? 9.076 -8.482 -2.946 1.00 98.69 377 THR A CA 1
ATOM 3064 C C . THR A 1 377 ? 8.350 -7.141 -2.883 1.00 98.69 377 THR A C 1
ATOM 3066 O O . THR A 1 377 ? 7.232 -7.048 -2.374 1.00 98.69 377 THR A O 1
ATOM 3069 N N . MET A 1 378 ? 8.981 -6.104 -3.416 1.00 98.69 378 MET A N 1
ATOM 3070 C CA . MET A 1 378 ? 8.470 -4.744 -3.500 1.00 98.69 378 MET A CA 1
ATOM 3071 C C . MET A 1 378 ? 8.619 -4.236 -4.937 1.00 98.69 378 MET A C 1
ATOM 3073 O O . MET A 1 378 ? 9.666 -4.453 -5.535 1.00 98.69 378 MET A O 1
ATOM 3077 N N . LEU A 1 379 ? 7.591 -3.591 -5.493 1.00 98.88 379 LEU A N 1
ATOM 3078 C CA . LEU A 1 379 ? 7.594 -3.039 -6.850 1.00 98.88 379 LEU A CA 1
ATOM 3079 C C . LEU A 1 379 ? 7.541 -1.505 -6.845 1.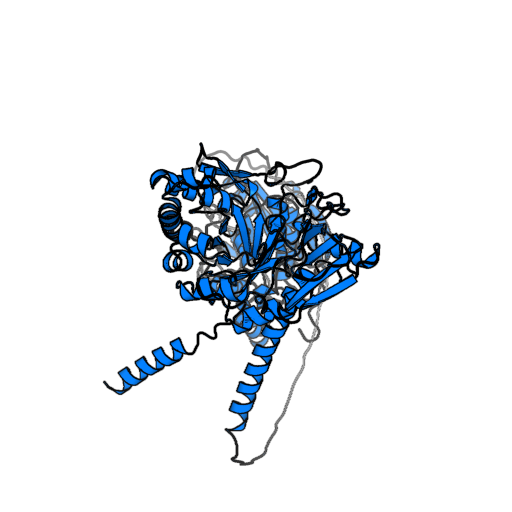00 98.88 379 LEU A C 1
ATOM 3081 O O . LEU A 1 379 ? 6.580 -0.922 -6.337 1.00 98.88 379 LEU A O 1
ATOM 3085 N N . TRP A 1 380 ? 8.526 -0.875 -7.489 1.00 98.75 380 TRP A N 1
ATOM 3086 C CA . TRP A 1 380 ? 8.550 0.551 -7.821 1.00 98.75 380 TRP A CA 1
ATOM 3087 C C . TRP A 1 380 ? 8.437 0.737 -9.349 1.00 98.75 380 TRP A C 1
ATOM 3089 O O . TRP A 1 380 ? 9.393 0.472 -10.080 1.00 98.75 380 TRP A O 1
ATOM 3099 N N . THR A 1 381 ? 7.296 1.133 -9.915 1.00 98.31 381 THR A N 1
ATOM 3100 C CA . THR A 1 381 ? 5.960 1.354 -9.323 1.00 98.31 381 THR A CA 1
ATOM 3101 C C . THR A 1 381 ? 4.877 0.715 -10.201 1.00 98.31 381 THR A C 1
ATOM 3103 O O . THR A 1 381 ? 5.137 0.349 -11.347 1.00 98.31 381 THR A O 1
ATOM 3106 N N . LEU A 1 382 ? 3.639 0.628 -9.701 1.00 98.12 382 LEU A N 1
ATOM 3107 C CA . LEU A 1 382 ? 2.477 0.229 -10.515 1.00 98.12 382 LEU A CA 1
ATOM 3108 C C . LEU A 1 382 ? 2.211 1.178 -11.692 1.00 98.12 382 LEU A C 1
ATOM 3110 O O . LEU A 1 382 ? 1.624 0.778 -12.689 1.00 98.12 382 LEU A O 1
ATOM 3114 N N . ASP A 1 383 ? 2.626 2.435 -11.565 1.00 96.56 383 ASP A N 1
ATOM 3115 C CA . ASP A 1 383 ? 2.372 3.507 -12.525 1.00 96.56 383 ASP A CA 1
ATOM 3116 C C . ASP A 1 383 ? 3.507 3.728 -13.550 1.00 96.56 383 ASP A C 1
ATOM 3118 O O . ASP A 1 383 ? 3.399 4.607 -14.409 1.00 96.56 383 ASP A O 1
ATOM 3122 N N . PHE A 1 384 ? 4.563 2.906 -13.489 1.00 98.19 384 PHE A N 1
ATOM 3123 C CA . PHE A 1 384 ? 5.525 2.688 -14.578 1.00 98.19 384 PHE A CA 1
ATOM 3124 C C . PHE A 1 384 ? 5.357 1.325 -15.284 1.00 98.19 384 PHE A C 1
ATOM 3126 O O . PHE A 1 384 ? 5.959 1.113 -16.338 1.00 98.19 384 PHE A O 1
ATOM 3133 N N . ASP A 1 385 ? 4.539 0.421 -14.737 1.00 98.19 385 ASP A N 1
ATOM 3134 C CA . ASP A 1 385 ? 4.107 -0.815 -15.403 1.00 98.19 385 ASP A CA 1
ATOM 3135 C C . ASP A 1 385 ? 3.124 -0.496 -16.553 1.00 98.19 385 ASP A C 1
ATOM 3137 O O . ASP A 1 385 ? 2.520 0.579 -16.573 1.00 98.19 385 ASP A O 1
ATOM 3141 N N . ASP A 1 386 ? 2.935 -1.408 -17.512 1.00 97.19 386 ASP A N 1
ATOM 3142 C CA . ASP A 1 386 ? 1.958 -1.223 -18.603 1.00 97.19 386 ASP A CA 1
ATOM 3143 C C . ASP A 1 386 ? 0.531 -1.475 -18.096 1.00 97.19 386 ASP A C 1
ATOM 3145 O O . ASP A 1 386 ? -0.044 -2.550 -18.250 1.00 97.19 386 ASP A O 1
ATOM 3149 N N . TYR A 1 387 ? -0.030 -0.484 -17.407 1.00 95.56 387 TYR A N 1
ATOM 3150 C CA . TYR A 1 387 ? -1.330 -0.589 -16.749 1.00 95.56 387 TYR A CA 1
ATOM 3151 C C . TYR A 1 387 ? -2.535 -0.494 -17.701 1.00 95.56 387 TYR A C 1
ATOM 3153 O O . TYR A 1 387 ? -3.643 -0.826 -17.277 1.00 95.56 387 TYR A O 1
ATOM 3161 N N . THR A 1 388 ? -2.352 -0.062 -18.958 1.00 94.06 388 THR A N 1
ATOM 3162 C CA . THR A 1 388 ? -3.398 -0.168 -19.995 1.00 94.06 388 THR A CA 1
ATOM 3163 C C . THR A 1 388 ? -3.328 -1.519 -20.713 1.00 94.06 388 THR A C 1
ATOM 3165 O O . THR A 1 388 ? -4.367 -2.081 -21.061 1.00 94.06 388 THR A O 1
ATOM 3168 N N . GLY A 1 389 ? -2.126 -2.091 -20.848 1.00 94.56 389 GLY A N 1
ATOM 3169 C CA . GLY A 1 389 ? -1.853 -3.349 -21.548 1.00 94.56 389 GLY A CA 1
ATOM 3170 C C . GLY A 1 389 ? -1.636 -3.181 -23.055 1.00 94.56 389 GLY A C 1
ATOM 3171 O O . GLY A 1 389 ? -1.579 -4.174 -23.782 1.00 94.56 389 GLY A O 1
ATOM 3172 N N . GLU A 1 390 ? -1.550 -1.939 -23.533 1.00 93.31 390 GLU A N 1
ATOM 3173 C CA . GLU A 1 390 ? -1.462 -1.584 -24.955 1.00 93.31 390 GLU A CA 1
ATOM 3174 C C . GLU A 1 390 ? -0.005 -1.497 -25.439 1.00 93.31 390 GLU A C 1
ATOM 3176 O O . GLU A 1 390 ? 0.307 -1.753 -26.608 1.00 93.31 390 GLU A O 1
ATOM 3181 N N . PHE A 1 391 ? 0.923 -1.172 -24.537 1.00 95.00 391 PHE A N 1
ATOM 3182 C CA . PHE A 1 391 ? 2.309 -0.890 -24.894 1.00 95.00 391 PHE A CA 1
ATOM 3183 C C . PHE A 1 391 ? 3.143 -2.155 -25.085 1.00 95.00 391 PHE A C 1
ATOM 3185 O O . PHE A 1 391 ? 3.973 -2.184 -25.989 1.00 95.00 391 PHE A O 1
ATOM 3192 N N . CYS A 1 392 ? 2.909 -3.216 -24.309 1.00 94.69 392 CYS A N 1
ATOM 3193 C CA . CYS A 1 392 ? 3.748 -4.421 -24.295 1.00 94.69 392 CYS A CA 1
ATOM 3194 C C . CYS A 1 392 ? 3.164 -5.639 -25.038 1.00 94.69 392 CYS A C 1
ATOM 3196 O O . CYS A 1 392 ? 3.927 -6.538 -25.372 1.00 94.69 392 CYS A O 1
ATOM 3198 N N . ASP A 1 393 ? 1.851 -5.686 -25.308 1.00 93.00 393 ASP A N 1
ATOM 3199 C CA . ASP A 1 393 ? 1.097 -6.914 -25.686 1.00 93.00 393 ASP A CA 1
ATOM 3200 C C . ASP A 1 393 ? 1.129 -8.031 -24.613 1.00 93.00 393 ASP A C 1
ATOM 3202 O O . ASP A 1 393 ? 0.734 -9.170 -24.864 1.00 93.00 393 ASP A O 1
ATOM 3206 N N . GLU A 1 394 ? 1.569 -7.712 -23.391 1.00 94.62 394 GLU A N 1
ATOM 3207 C CA . GLU A 1 394 ? 1.733 -8.656 -22.271 1.00 94.62 394 GLU A CA 1
ATOM 3208 C C . GLU A 1 394 ? 0.518 -8.663 -21.307 1.00 94.62 394 GLU A C 1
ATOM 3210 O O . GLU A 1 394 ? 0.547 -9.327 -20.268 1.00 94.62 394 GLU A O 1
ATOM 3215 N N . GLY A 1 395 ? -0.564 -7.955 -21.662 1.00 95.06 395 GLY A N 1
ATOM 3216 C CA . GLY A 1 395 ? -1.723 -7.688 -20.799 1.00 95.06 395 GLY A CA 1
ATOM 3217 C C . GLY A 1 395 ? -1.495 -6.502 -19.853 1.00 95.06 395 GLY A C 1
ATOM 3218 O O . GLY A 1 395 ? -0.414 -5.928 -19.834 1.00 95.06 395 GLY A O 1
ATOM 3219 N N . ALA A 1 396 ? -2.514 -6.119 -19.076 1.00 96.19 396 ALA A N 1
ATOM 3220 C CA . ALA A 1 396 ? -2.413 -5.003 -18.131 1.00 96.19 396 ALA A CA 1
ATOM 3221 C C . ALA A 1 396 ? -1.635 -5.383 -16.854 1.00 96.19 396 ALA A C 1
ATOM 3223 O O . ALA A 1 396 ? -1.818 -6.467 -16.298 1.00 96.19 396 ALA A O 1
ATOM 3224 N N . PHE A 1 397 ? -0.801 -4.460 -16.369 1.00 97.81 397 PHE A N 1
ATOM 3225 C CA . PHE A 1 397 ? 0.172 -4.653 -15.287 1.00 97.81 397 PHE A CA 1
ATOM 3226 C C . PHE A 1 397 ? 1.056 -5.908 -15.477 1.00 97.81 397 PHE A C 1
ATOM 3228 O O . PHE A 1 397 ? 1.043 -6.809 -14.625 1.00 97.81 397 PHE A O 1
ATOM 3235 N N . PRO A 1 398 ? 1.794 -6.039 -16.595 1.00 98.19 398 PRO A N 1
ATOM 3236 C CA . PRO A 1 398 ? 2.543 -7.250 -16.915 1.00 98.19 398 PRO A CA 1
ATOM 3237 C C . PRO A 1 398 ? 3.696 -7.535 -15.943 1.00 98.19 398 PRO A C 1
ATOM 3239 O O . PRO A 1 398 ? 3.986 -8.711 -15.701 1.00 98.19 398 PRO A O 1
ATOM 3242 N N . ILE A 1 399 ? 4.328 -6.517 -15.344 1.00 98.56 399 ILE A N 1
ATOM 3243 C CA . ILE A 1 399 ? 5.381 -6.703 -14.335 1.00 98.56 399 ILE A CA 1
ATOM 3244 C C . ILE A 1 399 ? 4.773 -7.157 -13.003 1.00 98.56 399 ILE A C 1
ATOM 3246 O O . ILE A 1 399 ? 5.221 -8.160 -12.439 1.00 98.56 399 ILE A O 1
ATOM 3250 N N . ALA A 1 400 ? 3.725 -6.489 -12.510 1.00 98.38 400 ALA A N 1
ATOM 3251 C CA . ALA A 1 400 ? 3.052 -6.897 -11.273 1.00 98.38 400 ALA A CA 1
ATOM 3252 C C . ALA A 1 400 ? 2.396 -8.286 -11.403 1.00 98.38 400 ALA A C 1
ATOM 3254 O O . ALA A 1 400 ? 2.452 -9.095 -10.471 1.00 98.38 400 ALA A O 1
ATOM 3255 N N . SER A 1 401 ? 1.848 -8.601 -12.580 1.00 98.06 401 SER A N 1
ATOM 3256 C CA . SER A 1 401 ? 1.299 -9.920 -12.905 1.00 98.06 401 SER A CA 1
ATOM 3257 C C . SER A 1 401 ? 2.380 -11.001 -12.921 1.00 98.06 401 SER A C 1
ATOM 3259 O O . SER A 1 401 ? 2.173 -12.060 -12.334 1.00 98.06 401 SER A O 1
ATOM 3261 N N . ALA A 1 402 ? 3.567 -10.740 -13.485 1.00 98.06 402 ALA A N 1
ATOM 3262 C CA . ALA A 1 402 ? 4.687 -11.685 -13.432 1.00 98.06 402 ALA A CA 1
ATOM 3263 C C . ALA A 1 402 ? 5.129 -11.993 -11.986 1.00 98.06 402 ALA A C 1
ATOM 3265 O O . ALA A 1 402 ? 5.411 -13.149 -11.663 1.00 98.06 402 ALA A O 1
ATOM 3266 N N . ILE A 1 403 ? 5.121 -10.997 -11.088 1.00 98.38 403 ILE A N 1
ATOM 3267 C CA . ILE A 1 403 ? 5.363 -11.214 -9.650 1.00 98.38 403 ILE A CA 1
ATOM 3268 C C . ILE A 1 403 ? 4.260 -12.100 -9.053 1.00 98.38 403 ILE A C 1
ATOM 3270 O O . ILE A 1 403 ? 4.562 -13.096 -8.395 1.00 98.38 403 ILE A O 1
ATOM 3274 N N . LYS A 1 404 ? 2.982 -11.767 -9.290 1.00 96.88 404 LYS A N 1
ATOM 3275 C CA . LYS A 1 404 ? 1.829 -12.532 -8.786 1.00 96.88 404 LYS A CA 1
ATOM 3276 C C . LYS A 1 404 ? 1.884 -14.002 -9.221 1.00 96.88 404 LYS A C 1
ATOM 3278 O O . LYS A 1 404 ? 1.792 -14.874 -8.358 1.00 96.88 404 LYS A O 1
ATOM 3283 N N . THR A 1 405 ? 2.123 -14.270 -10.506 1.00 95.62 405 THR A N 1
ATOM 3284 C CA . THR A 1 405 ? 2.217 -15.626 -11.069 1.00 95.62 405 THR A CA 1
ATOM 3285 C C . THR A 1 405 ? 3.270 -16.471 -10.356 1.00 95.62 405 THR A C 1
ATOM 3287 O O . THR A 1 405 ? 2.988 -17.607 -9.990 1.00 95.62 405 THR A O 1
ATOM 3290 N N . VAL A 1 406 ? 4.460 -15.928 -10.075 1.00 94.00 406 VAL A N 1
ATOM 3291 C CA . VAL A 1 406 ? 5.517 -16.690 -9.386 1.00 94.00 406 VAL A CA 1
ATOM 3292 C C . VAL A 1 406 ? 5.161 -16.998 -7.925 1.00 94.00 406 VAL A C 1
ATOM 3294 O O . VAL A 1 406 ? 5.453 -18.093 -7.446 1.00 94.00 406 VAL A O 1
ATOM 3297 N N . PHE A 1 407 ? 4.484 -16.090 -7.213 1.00 92.75 407 PHE A N 1
ATOM 3298 C CA . PHE A 1 407 ? 3.956 -16.400 -5.874 1.00 92.75 407 PHE A CA 1
ATOM 3299 C C . PHE A 1 407 ? 2.901 -17.522 -5.932 1.00 92.75 407 PHE A C 1
ATOM 3301 O O . PHE A 1 407 ? 2.842 -18.365 -5.035 1.00 92.75 407 PHE A O 1
ATOM 3308 N N . GLU A 1 408 ? 2.077 -17.557 -6.981 1.00 90.44 408 GLU A N 1
ATOM 3309 C CA . GLU A 1 408 ? 1.061 -18.596 -7.189 1.00 90.44 408 GLU A CA 1
ATOM 3310 C C . GLU A 1 408 ? 1.675 -19.946 -7.608 1.00 90.44 408 GLU A C 1
ATOM 3312 O O . GLU A 1 408 ? 1.235 -20.979 -7.106 1.00 90.44 408 GLU A O 1
ATOM 3317 N N . GLU A 1 409 ? 2.738 -19.966 -8.424 1.00 88.56 409 GLU A N 1
ATOM 3318 C CA . GLU A 1 409 ? 3.541 -21.174 -8.693 1.00 88.56 409 GLU A CA 1
ATOM 3319 C C . GLU A 1 409 ? 4.036 -21.816 -7.385 1.00 88.56 409 GLU A C 1
ATOM 3321 O O . GLU A 1 409 ? 3.799 -23.003 -7.139 1.00 88.56 409 GLU A O 1
ATOM 3326 N N . PHE A 1 410 ? 4.679 -21.027 -6.515 1.00 83.88 410 PHE A N 1
ATOM 3327 C CA . PHE A 1 410 ? 5.199 -21.525 -5.243 1.00 83.88 410 PHE A CA 1
ATOM 3328 C C . PHE A 1 410 ? 4.084 -21.986 -4.297 1.00 83.88 410 PHE A C 1
ATOM 3330 O O . PHE A 1 410 ? 4.162 -23.097 -3.771 1.00 83.88 410 PHE A O 1
ATOM 3337 N N . SER A 1 411 ? 3.011 -21.204 -4.148 1.00 80.56 411 SER A N 1
ATOM 3338 C CA . SER A 1 411 ? 1.855 -21.575 -3.313 1.00 80.56 411 SER A CA 1
ATOM 3339 C C . SER A 1 411 ? 1.246 -22.920 -3.735 1.00 80.56 411 SER A C 1
ATOM 3341 O O . SER A 1 411 ? 0.945 -23.770 -2.897 1.00 80.56 411 SER A O 1
ATOM 3343 N N . ASN A 1 412 ? 1.117 -23.151 -5.045 1.00 76.19 412 ASN A N 1
ATOM 3344 C CA . ASN A 1 412 ? 0.602 -24.407 -5.587 1.00 76.19 412 ASN A CA 1
ATOM 3345 C C . ASN A 1 412 ? 1.576 -25.581 -5.395 1.00 76.19 412 ASN A C 1
ATOM 3347 O O . ASN A 1 412 ? 1.129 -26.705 -5.160 1.00 76.19 412 ASN A O 1
ATOM 3351 N N . SER A 1 413 ? 2.892 -25.341 -5.443 1.00 67.38 413 SER A N 1
ATOM 3352 C CA . SER A 1 413 ? 3.896 -26.383 -5.185 1.00 67.38 413 SER A CA 1
ATOM 3353 C C . SER A 1 413 ? 3.839 -26.919 -3.748 1.00 67.38 413 SER A C 1
ATOM 3355 O O . SER A 1 413 ? 3.874 -28.134 -3.567 1.00 67.38 413 SER A O 1
ATOM 3357 N N . ILE A 1 414 ? 3.637 -26.048 -2.750 1.00 65.62 414 ILE A N 1
ATOM 3358 C CA . ILE A 1 414 ? 3.541 -26.425 -1.326 1.00 65.62 414 ILE A CA 1
ATOM 3359 C C . ILE A 1 414 ? 2.310 -27.318 -1.089 1.00 65.62 414 ILE A C 1
ATOM 3361 O O . ILE A 1 414 ? 2.441 -28.444 -0.602 1.00 65.62 414 ILE A O 1
ATOM 3365 N N . ASN A 1 415 ? 1.138 -26.884 -1.569 1.00 57.31 415 ASN A N 1
ATOM 3366 C CA . ASN A 1 415 ? -0.106 -27.668 -1.528 1.00 57.31 415 ASN A CA 1
ATOM 3367 C C . ASN A 1 415 ? 0.036 -29.041 -2.231 1.00 57.31 415 ASN A C 1
ATOM 3369 O O . ASN A 1 415 ? -0.578 -30.037 -1.831 1.00 57.31 415 ASN A O 1
ATOM 3373 N N . SER A 1 416 ? 0.865 -29.109 -3.278 1.00 51.25 416 SER A N 1
ATOM 3374 C CA . SER A 1 416 ? 1.166 -30.351 -4.002 1.00 51.25 416 SER A CA 1
ATOM 3375 C C . SER A 1 416 ? 2.108 -31.278 -3.224 1.00 51.25 416 SER A C 1
ATOM 3377 O O . SER A 1 416 ? 1.979 -32.494 -3.325 1.00 51.25 416 SER A O 1
ATOM 3379 N N . THR A 1 417 ? 3.038 -30.747 -2.422 1.00 50.78 417 THR A N 1
ATOM 3380 C CA . THR A 1 417 ? 3.904 -31.570 -1.562 1.00 50.78 417 THR A CA 1
ATOM 3381 C C . THR A 1 417 ? 3.190 -32.097 -0.319 1.00 50.78 417 THR A C 1
ATOM 3383 O O . THR A 1 417 ? 3.366 -33.269 0.017 1.00 50.78 417 THR A O 1
ATOM 3386 N N . ASP A 1 418 ? 2.332 -31.300 0.325 1.00 46.62 418 ASP A N 1
ATOM 3387 C CA . ASP A 1 418 ? 1.609 -31.731 1.532 1.00 46.62 418 ASP A CA 1
ATOM 3388 C C . ASP A 1 418 ? 0.662 -32.908 1.247 1.00 46.62 418 ASP A C 1
ATOM 3390 O O . ASP A 1 418 ? 0.633 -33.894 1.989 1.00 46.62 418 ASP A O 1
ATOM 3394 N N . SER A 1 419 ? -0.030 -32.876 0.105 1.00 41.66 419 SER A N 1
ATOM 3395 C CA . SER A 1 419 ? -0.906 -33.970 -0.336 1.00 41.66 419 SER A CA 1
ATOM 3396 C C . SER A 1 419 ? -0.152 -35.278 -0.648 1.00 41.66 419 SER A C 1
ATOM 3398 O O . SER A 1 419 ? -0.693 -36.365 -0.433 1.00 41.66 419 SER A O 1
ATOM 3400 N N . ILE A 1 420 ? 1.123 -35.217 -1.055 1.00 43.22 420 ILE A N 1
ATOM 3401 C CA . ILE A 1 420 ? 1.994 -36.402 -1.214 1.00 43.22 420 ILE A CA 1
ATOM 3402 C C . ILE A 1 420 ? 2.450 -36.949 0.156 1.00 43.22 420 ILE A C 1
ATOM 3404 O O . ILE A 1 420 ? 2.570 -38.168 0.344 1.00 43.22 420 ILE A O 1
ATOM 3408 N N . ILE A 1 421 ? 2.662 -36.071 1.141 1.00 42.78 421 ILE A N 1
ATOM 3409 C CA . ILE A 1 421 ? 3.037 -36.443 2.516 1.00 42.78 421 ILE A CA 1
ATOM 3410 C C . ILE A 1 421 ? 1.864 -37.118 3.252 1.00 42.78 421 ILE A C 1
ATOM 3412 O O . ILE A 1 421 ? 2.086 -38.048 4.032 1.00 42.78 421 ILE A O 1
ATOM 3416 N N . GLU A 1 422 ? 0.613 -36.733 2.985 1.00 41.81 422 GLU A N 1
ATOM 3417 C CA . GLU A 1 422 ? -0.556 -37.485 3.468 1.00 41.81 422 GLU A CA 1
ATOM 3418 C C . GLU A 1 422 ? -0.686 -38.860 2.790 1.00 41.81 422 GLU A C 1
ATOM 3420 O O . GLU A 1 422 ? -0.880 -39.873 3.471 1.00 41.81 422 GLU A O 1
ATOM 3425 N N . PHE A 1 423 ? -0.506 -38.936 1.466 1.00 35.91 423 PHE A N 1
ATOM 3426 C CA . PHE A 1 423 ? -0.664 -40.187 0.709 1.00 35.91 423 PHE A CA 1
ATOM 3427 C C . PHE A 1 423 ? 0.337 -41.280 1.136 1.00 35.91 423 PHE A C 1
ATOM 3429 O O . PHE A 1 423 ? -0.005 -42.464 1.225 1.00 35.91 423 PHE A O 1
ATOM 3436 N N . THR A 1 424 ? 1.570 -40.882 1.466 1.00 36.09 424 THR A N 1
ATOM 3437 C CA . THR A 1 424 ? 2.631 -41.783 1.957 1.00 36.09 424 THR A CA 1
ATOM 3438 C C . THR A 1 424 ? 2.451 -42.197 3.424 1.00 36.09 424 THR A C 1
ATOM 3440 O O . THR A 1 424 ? 2.777 -43.330 3.786 1.00 36.09 424 THR A O 1
ATOM 3443 N N . LYS A 1 425 ? 1.850 -41.347 4.271 1.00 39.97 425 LYS A N 1
ATOM 3444 C CA . LYS A 1 425 ? 1.419 -41.740 5.628 1.00 39.97 425 LYS A CA 1
ATOM 3445 C C . LYS A 1 425 ? 0.247 -42.728 5.605 1.00 39.97 425 LYS A C 1
ATOM 3447 O O . LYS A 1 425 ? 0.175 -43.600 6.464 1.00 39.97 425 LYS A O 1
ATOM 3452 N N . SER A 1 426 ? -0.649 -42.627 4.622 1.00 37.91 426 SER A N 1
ATOM 3453 C CA . SER A 1 426 ? -1.818 -43.513 4.510 1.00 37.91 426 SER A CA 1
ATOM 3454 C C . SER A 1 426 ? -1.467 -44.939 4.047 1.00 37.91 426 SER A C 1
ATOM 3456 O O . SER A 1 426 ? -2.102 -45.903 4.467 1.00 37.91 426 SER A O 1
ATOM 3458 N N . THR A 1 427 ? -0.418 -45.112 3.236 1.00 34.28 427 THR A N 1
ATOM 3459 C CA . THR A 1 427 ? -0.068 -46.408 2.611 1.00 34.28 427 THR A CA 1
ATOM 3460 C C . THR A 1 427 ? 0.723 -47.382 3.495 1.00 34.28 427 THR A C 1
ATOM 3462 O O . THR A 1 427 ? 0.936 -48.523 3.090 1.00 34.28 427 THR A O 1
ATOM 3465 N N . THR A 1 428 ? 1.137 -46.991 4.705 1.00 35.38 428 THR A N 1
ATOM 3466 C CA . THR A 1 428 ? 1.931 -47.845 5.620 1.00 35.38 428 THR A CA 1
ATOM 3467 C C . THR A 1 428 ? 1.126 -48.495 6.753 1.00 35.38 428 THR A C 1
ATOM 3469 O O . THR A 1 428 ? 1.682 -49.262 7.539 1.00 35.38 428 THR A O 1
ATOM 3472 N N . LEU A 1 429 ? -0.190 -48.261 6.820 1.00 35.31 429 LEU A N 1
ATOM 3473 C CA . LEU A 1 429 ? -1.090 -48.826 7.831 1.00 35.31 429 LEU A CA 1
ATOM 3474 C C . LEU A 1 429 ? -2.387 -49.360 7.200 1.00 35.31 429 LEU A C 1
ATOM 3476 O O . LEU A 1 429 ? -3.393 -48.660 7.214 1.00 35.31 429 LEU A O 1
ATOM 3480 N N . LEU A 1 430 ? -2.351 -50.600 6.679 1.00 30.09 430 LEU A N 1
ATOM 3481 C CA . LEU A 1 430 ? -3.436 -51.615 6.695 1.00 30.09 430 LEU A CA 1
ATOM 3482 C C . LEU A 1 430 ? -3.124 -52.787 5.736 1.00 30.09 430 LEU A C 1
ATOM 3484 O O . LEU A 1 430 ? -3.507 -52.779 4.569 1.00 30.09 430 LEU A O 1
ATOM 3488 N N . SER A 1 431 ? -2.474 -53.839 6.244 1.00 30.22 431 SER A N 1
ATOM 3489 C CA . SER A 1 431 ? -2.251 -55.103 5.516 1.00 30.22 431 SER A CA 1
ATOM 3490 C C . SER A 1 431 ? -2.615 -56.345 6.345 1.00 30.22 431 SER A C 1
ATOM 3492 O O . SER A 1 431 ? -1.871 -57.320 6.413 1.00 30.22 431 SER A O 1
ATOM 3494 N N . THR A 1 432 ? -3.807 -56.338 6.949 1.00 30.97 432 THR A N 1
ATOM 3495 C CA . THR A 1 432 ? -4.424 -57.525 7.567 1.00 30.97 432 THR A CA 1
ATOM 3496 C C . THR A 1 432 ? -5.890 -57.655 7.156 1.00 30.97 432 THR A C 1
ATOM 3498 O O . THR A 1 432 ? -6.738 -56.841 7.512 1.00 30.97 432 THR A O 1
ATOM 3501 N N . THR A 1 433 ? -6.192 -58.698 6.383 1.00 30.09 433 THR A N 1
ATOM 3502 C CA . THR A 1 433 ? -7.532 -59.012 5.872 1.00 30.09 433 THR A CA 1
ATOM 3503 C C . THR A 1 433 ? -8.313 -59.927 6.816 1.00 30.09 433 THR A C 1
ATOM 3505 O O . THR A 1 433 ? -7.796 -60.933 7.294 1.00 30.09 433 THR A O 1
ATOM 3508 N N . ALA A 1 434 ? -9.603 -59.638 7.001 1.00 29.08 434 ALA A N 1
ATOM 3509 C CA . ALA A 1 434 ? -10.604 -60.599 7.470 1.00 29.08 434 ALA A CA 1
ATOM 3510 C C . ALA A 1 434 ? -11.988 -60.218 6.910 1.00 29.08 434 ALA A C 1
ATOM 3512 O O . ALA A 1 434 ? -12.353 -59.044 6.903 1.00 29.08 434 ALA A O 1
ATOM 3513 N N . LEU A 1 435 ? -12.755 -61.198 6.421 1.00 26.50 435 LEU A N 1
ATOM 3514 C CA . LEU A 1 435 ? -14.122 -61.005 5.918 1.00 26.50 435 LEU A CA 1
ATOM 3515 C C . LEU A 1 435 ? -15.147 -61.425 6.983 1.00 26.50 435 LEU A C 1
ATOM 3517 O O . LEU A 1 435 ? -14.900 -62.428 7.638 1.00 26.50 435 LEU A O 1
ATOM 3521 N N . THR A 1 436 ? -16.329 -60.782 7.023 1.00 27.45 436 THR A N 1
ATOM 3522 C CA . THR A 1 436 ? -17.640 -61.488 6.942 1.00 27.45 436 THR A CA 1
ATOM 3523 C C . THR A 1 436 ? -18.854 -60.550 6.765 1.00 27.45 436 THR A C 1
ATOM 3525 O O . THR A 1 436 ? -19.267 -59.853 7.679 1.00 27.45 436 THR A O 1
ATOM 3528 N N . THR A 1 437 ? -19.440 -60.599 5.565 1.00 27.09 437 THR A N 1
ATOM 3529 C CA . THR A 1 437 ? -20.880 -60.637 5.189 1.00 27.09 437 THR A CA 1
ATOM 3530 C C . THR A 1 437 ? -22.049 -60.272 6.147 1.00 27.09 437 THR A C 1
ATOM 3532 O O . THR A 1 437 ? -22.157 -60.854 7.220 1.00 27.09 437 THR A O 1
ATOM 3535 N N . LYS A 1 438 ? -23.086 -59.642 5.532 1.00 28.67 438 LYS A N 1
ATOM 3536 C CA . LYS A 1 438 ? -24.569 -59.795 5.742 1.00 28.67 438 LYS A CA 1
ATOM 3537 C C . LYS A 1 438 ? -25.225 -59.084 6.961 1.00 28.67 438 LYS A C 1
ATOM 3539 O O . LYS A 1 438 ? -24.571 -58.911 7.974 1.00 28.67 438 LYS A O 1
ATOM 3544 N N . ALA A 1 439 ? -26.509 -58.658 6.943 1.00 26.03 439 ALA A N 1
ATOM 3545 C CA . ALA A 1 439 ? -27.580 -58.638 5.906 1.00 26.03 439 ALA A CA 1
ATOM 3546 C C . ALA A 1 439 ? -28.680 -57.550 6.167 1.00 26.03 439 ALA A C 1
ATOM 3548 O O . ALA A 1 439 ? -28.611 -56.821 7.150 1.00 26.03 439 ALA A O 1
ATOM 3549 N N . LEU A 1 440 ? -29.683 -57.449 5.269 1.00 27.66 440 LEU A N 1
ATOM 3550 C CA . LEU A 1 440 ? -30.847 -56.523 5.267 1.00 27.66 440 LEU A CA 1
ATOM 3551 C C . LEU A 1 440 ? -32.076 -57.003 6.082 1.00 27.66 440 LEU A C 1
ATOM 3553 O O . LEU A 1 440 ? -32.332 -58.200 6.095 1.00 27.66 440 LEU A O 1
ATOM 3557 N N . THR A 1 441 ? -32.917 -56.045 6.524 1.00 26.27 441 THR A N 1
ATOM 3558 C CA . THR A 1 441 ? -34.421 -56.019 6.515 1.00 26.27 441 THR A CA 1
ATOM 3559 C C . THR A 1 441 ? -34.887 -54.558 6.796 1.00 26.27 441 THR A C 1
ATOM 3561 O O . THR A 1 441 ? -34.233 -53.927 7.618 1.00 26.27 441 THR A O 1
ATOM 3564 N N . THR A 1 442 ? -35.843 -53.833 6.162 1.00 26.64 442 THR A N 1
ATOM 3565 C CA . THR A 1 442 ? -37.231 -54.041 5.622 1.00 26.64 442 THR A CA 1
ATOM 3566 C C . THR A 1 442 ? -38.335 -54.132 6.707 1.00 26.64 442 THR A C 1
ATOM 3568 O O . THR A 1 442 ? -38.134 -54.907 7.630 1.00 26.64 442 THR A O 1
ATOM 3571 N N . LEU A 1 443 ? -39.525 -53.478 6.675 1.00 27.22 443 LEU A N 1
ATOM 3572 C CA . LEU A 1 443 ? -40.187 -52.495 5.764 1.00 27.22 443 LEU A CA 1
ATOM 3573 C C . LEU A 1 443 ? -41.438 -51.812 6.448 1.00 27.22 443 LEU A C 1
ATOM 3575 O O . LEU A 1 443 ? -41.704 -52.096 7.610 1.00 27.22 443 LEU A O 1
ATOM 3579 N N . ASN A 1 444 ? -42.257 -51.052 5.677 1.00 25.66 444 ASN A N 1
ATOM 3580 C CA . ASN A 1 444 ? -43.642 -50.516 5.915 1.00 25.66 444 ASN A CA 1
ATOM 3581 C C . ASN A 1 444 ? -43.770 -49.134 6.624 1.00 25.66 444 ASN A C 1
ATOM 3583 O O . ASN A 1 444 ? -42.982 -48.858 7.516 1.00 25.66 444 ASN A O 1
ATOM 3587 N N . LYS A 1 445 ? -44.589 -48.130 6.207 1.00 28.56 445 LYS A N 1
ATOM 3588 C CA . LYS A 1 445 ? -46.015 -47.965 5.736 1.00 28.56 445 LYS A CA 1
ATOM 3589 C C . LYS A 1 445 ? -47.044 -47.857 6.900 1.00 28.56 445 LYS A C 1
ATOM 3591 O O . LYS A 1 445 ? -46.834 -48.512 7.908 1.00 28.56 445 LYS A O 1
ATOM 3596 N N . THR A 1 446 ? -48.122 -47.036 6.876 1.00 25.94 446 THR A N 1
ATOM 3597 C CA . THR A 1 446 ? -49.004 -46.574 5.754 1.00 25.94 446 THR A CA 1
ATOM 3598 C C . THR A 1 446 ? -49.804 -45.247 6.041 1.00 25.94 446 THR A C 1
ATOM 3600 O O . THR A 1 446 ? -49.805 -44.788 7.173 1.00 25.94 446 THR A O 1
ATOM 3603 N N . THR A 1 447 ? -50.458 -44.671 5.002 1.00 26.78 447 THR A N 1
ATOM 3604 C CA . THR A 1 447 ? -51.675 -43.768 4.856 1.00 26.78 447 THR A CA 1
ATOM 3605 C C . THR A 1 447 ? -52.585 -43.393 6.068 1.00 26.78 447 THR A C 1
ATOM 3607 O O . THR A 1 447 ? -52.625 -44.178 7.004 1.00 26.78 447 THR A O 1
ATOM 3610 N N . SER A 1 448 ? -53.475 -42.358 6.122 1.00 25.00 448 SER A N 1
ATOM 3611 C CA . SER A 1 448 ? -53.960 -41.188 5.286 1.00 25.00 448 SER A CA 1
ATOM 3612 C C . SER A 1 448 ? -54.974 -40.312 6.136 1.00 25.00 448 SER A C 1
ATOM 3614 O O . SER A 1 448 ? -54.974 -40.521 7.342 1.00 25.00 448 SER A O 1
ATOM 3616 N N . LEU A 1 449 ? -55.871 -39.358 5.741 1.00 24.36 449 LEU A N 1
ATOM 3617 C CA . LEU A 1 449 ? -56.400 -38.790 4.459 1.00 24.36 449 LEU A CA 1
ATOM 3618 C C . LEU A 1 449 ? -56.851 -37.270 4.511 1.00 24.36 449 LEU A C 1
ATOM 3620 O O . LEU A 1 449 ? -55.963 -36.426 4.476 1.00 24.36 449 LEU A O 1
ATOM 3624 N N . SER A 1 450 ? -58.158 -36.883 4.498 1.00 25.52 450 SER A N 1
ATOM 3625 C CA . SER A 1 450 ? -58.663 -35.528 4.062 1.00 25.52 450 SER A CA 1
ATOM 3626 C C . SER A 1 450 ? -60.084 -35.066 4.528 1.00 25.52 450 SER A C 1
ATOM 3628 O O . SER A 1 450 ? -60.936 -35.944 4.630 1.00 25.52 450 SER A O 1
ATOM 3630 N N . SER A 1 451 ? -60.385 -33.737 4.613 1.00 24.91 451 SER A N 1
ATOM 3631 C CA . SER A 1 451 ? -61.673 -33.038 4.220 1.00 24.91 451 SER A CA 1
ATOM 3632 C C . SER A 1 451 ? -61.725 -31.498 4.551 1.00 24.91 451 SER A C 1
ATOM 3634 O O . SER A 1 451 ? -60.762 -30.985 5.113 1.00 24.91 451 SER A O 1
ATOM 3636 N N . SER A 1 452 ? -62.795 -30.747 4.176 1.00 25.42 452 SER A N 1
ATOM 3637 C CA . SER A 1 452 ? -62.924 -29.241 4.117 1.00 25.42 452 SER A CA 1
ATOM 3638 C C . SER A 1 452 ? -64.169 -28.642 4.890 1.00 25.42 452 SER A C 1
ATOM 3640 O O . SER A 1 452 ? -64.631 -29.344 5.781 1.00 25.42 452 SER A O 1
ATOM 3642 N N . THR A 1 453 ? -64.789 -27.426 4.747 1.00 25.20 453 THR A N 1
ATOM 3643 C CA . THR A 1 453 ? -64.957 -26.403 3.650 1.00 25.20 453 THR A CA 1
ATOM 3644 C C . THR A 1 453 ? -65.648 -25.041 4.084 1.00 25.20 453 THR A C 1
ATOM 3646 O O . THR A 1 453 ? -66.424 -25.051 5.031 1.00 25.20 453 THR A O 1
ATOM 3649 N N . THR A 1 454 ? -65.486 -23.934 3.304 1.00 24.22 454 THR A N 1
ATOM 3650 C CA . THR A 1 454 ? -66.414 -22.757 2.990 1.00 24.22 454 THR A CA 1
ATOM 3651 C C . THR A 1 454 ? -66.800 -21.541 3.924 1.00 24.22 454 THR A C 1
ATOM 3653 O O . THR A 1 454 ? -67.628 -21.679 4.812 1.00 24.22 454 THR A O 1
ATOM 3656 N N . THR A 1 455 ? -66.342 -20.315 3.533 1.00 23.72 455 THR A N 1
ATOM 3657 C CA . THR A 1 455 ? -67.023 -18.978 3.242 1.00 23.72 455 THR A CA 1
ATOM 3658 C C . THR A 1 455 ? -67.711 -17.955 4.227 1.00 23.72 455 THR A C 1
ATOM 3660 O O . THR A 1 455 ? -68.504 -18.313 5.088 1.00 23.72 455 THR A O 1
ATOM 3663 N N . THR A 1 456 ? -67.549 -16.641 3.869 1.00 24.28 456 THR A N 1
ATOM 3664 C CA . THR A 1 456 ? -68.486 -15.436 3.850 1.00 24.28 456 THR A CA 1
ATOM 3665 C C . THR A 1 456 ? -68.549 -14.262 4.907 1.00 24.28 456 THR A C 1
ATOM 3667 O O . THR A 1 456 ? -69.321 -14.310 5.853 1.00 24.28 456 THR A O 1
ATOM 3670 N N . THR A 1 457 ? -67.863 -13.128 4.593 1.00 24.88 457 THR A N 1
ATOM 3671 C CA . THR A 1 457 ? -68.289 -11.670 4.479 1.00 24.88 457 THR A CA 1
ATOM 3672 C C . THR A 1 457 ? -68.761 -10.687 5.613 1.00 24.88 457 THR A C 1
ATOM 3674 O O . THR A 1 457 ? -69.928 -10.697 5.987 1.00 24.88 457 THR A O 1
ATOM 3677 N N . THR A 1 458 ? -67.958 -9.605 5.830 1.00 23.69 458 THR A N 1
ATOM 3678 C CA . THR A 1 458 ? -68.296 -8.127 5.976 1.00 23.69 458 THR A CA 1
ATOM 3679 C C . THR A 1 458 ? -69.035 -7.553 7.235 1.00 23.69 458 THR A C 1
ATOM 3681 O O . THR A 1 458 ? -69.634 -8.329 7.967 1.00 23.69 458 THR A O 1
ATOM 3684 N N . PRO A 1 459 ? -69.128 -6.204 7.468 1.00 49.88 459 PRO A N 1
ATOM 3685 C CA . PRO A 1 459 ? -68.064 -5.176 7.678 1.00 49.88 459 PRO A CA 1
ATOM 3686 C C . PRO A 1 459 ? -68.362 -4.152 8.839 1.00 49.88 459 PRO A C 1
ATOM 3688 O O . PRO A 1 459 ? -69.510 -4.070 9.271 1.00 49.88 459 PRO A O 1
ATOM 3691 N N . ASN A 1 460 ? -67.419 -3.285 9.298 1.00 25.80 460 ASN A N 1
ATOM 3692 C CA . ASN A 1 460 ? -67.783 -1.997 9.969 1.00 25.80 460 ASN A CA 1
ATOM 3693 C C . ASN A 1 460 ? -66.683 -0.915 10.217 1.00 25.80 460 ASN A C 1
ATOM 3695 O O . ASN A 1 460 ? -65.491 -1.183 10.187 1.00 25.80 460 ASN A O 1
ATOM 3699 N N . ASN A 1 461 ? -67.170 0.309 10.483 1.00 27.70 461 ASN A N 1
ATOM 3700 C CA . ASN A 1 461 ? -66.558 1.632 10.768 1.00 27.70 461 ASN A CA 1
ATOM 3701 C C . ASN A 1 461 ? -65.161 1.774 11.438 1.00 27.70 461 ASN A C 1
ATOM 3703 O O . ASN A 1 461 ? -64.931 1.268 12.533 1.00 27.70 461 ASN A O 1
ATOM 3707 N N . LYS A 1 462 ? -64.329 2.686 10.893 1.00 27.33 462 LYS A N 1
ATOM 3708 C CA . LYS A 1 462 ? -63.118 3.260 11.535 1.00 27.33 462 LYS A CA 1
ATOM 3709 C C . LYS A 1 462 ? -63.452 4.326 12.603 1.00 27.33 462 LYS A C 1
ATOM 3711 O O . LYS A 1 462 ? -64.407 5.086 12.444 1.00 27.33 462 LYS A O 1
ATOM 3716 N N . LYS A 1 463 ? -62.596 4.470 13.627 1.00 25.03 463 LYS A N 1
ATOM 3717 C CA . LYS A 1 463 ? -62.500 5.645 14.525 1.00 25.03 463 LYS A CA 1
ATOM 3718 C C . LYS A 1 463 ? -61.034 6.051 14.689 1.00 25.03 463 LYS A C 1
ATOM 3720 O O . LYS A 1 463 ? -60.203 5.193 14.956 1.00 25.03 463 LYS A O 1
ATOM 3725 N N . THR A 1 464 ? -60.723 7.341 14.590 1.00 25.45 464 THR A N 1
ATOM 3726 C CA . THR A 1 464 ? -59.372 7.880 14.822 1.00 25.45 464 THR A CA 1
ATOM 3727 C C . THR A 1 464 ? -59.237 8.492 16.219 1.00 25.45 464 THR A C 1
ATOM 3729 O O . THR A 1 464 ? -60.185 9.072 16.748 1.00 25.45 464 THR A O 1
ATOM 3732 N N . PHE A 1 465 ? -58.041 8.390 16.808 1.00 23.92 465 PHE A N 1
ATOM 3733 C CA . PHE A 1 465 ? -57.669 9.031 18.075 1.00 23.92 465 PHE A CA 1
ATOM 3734 C C . PHE A 1 465 ? -56.368 9.833 17.899 1.00 23.92 465 PHE A C 1
ATOM 3736 O O . PHE A 1 465 ? -55.373 9.260 17.453 1.00 23.92 465 PHE A O 1
ATOM 3743 N N . PRO A 1 466 ? -56.331 11.129 18.259 1.00 26.53 466 PRO A N 1
ATOM 3744 C CA . PRO A 1 466 ? -55.094 11.898 18.307 1.00 26.53 466 PRO A CA 1
ATOM 3745 C C . PRO A 1 466 ? -54.395 11.712 19.662 1.00 26.53 466 PRO A C 1
ATOM 3747 O O . PRO A 1 466 ? -55.007 11.915 20.710 1.00 26.53 466 PRO A O 1
ATOM 3750 N N . PHE A 1 467 ? -53.097 11.402 19.652 1.00 26.83 467 PHE A N 1
ATOM 3751 C CA . PHE A 1 467 ? -52.264 11.454 20.856 1.00 26.83 467 PHE A CA 1
ATOM 3752 C C . PHE A 1 467 ? -51.452 12.750 20.898 1.00 26.83 467 PHE A C 1
ATOM 3754 O O . PHE A 1 467 ? -50.636 13.019 20.019 1.00 26.83 467 PHE A O 1
ATOM 3761 N N . ILE A 1 468 ? -51.667 13.535 21.954 1.00 27.67 468 ILE A N 1
ATOM 3762 C CA . ILE A 1 468 ? -50.810 14.656 22.351 1.00 27.67 468 ILE A CA 1
ATOM 3763 C C . ILE A 1 468 ? -49.968 14.160 23.526 1.00 27.67 468 ILE A C 1
ATOM 3765 O O . ILE A 1 468 ? -50.519 13.678 24.514 1.00 27.67 468 ILE A O 1
ATOM 3769 N N . ILE A 1 469 ? -48.643 14.268 23.423 1.00 29.30 469 ILE A N 1
ATOM 3770 C CA . ILE A 1 469 ? -47.724 13.898 24.503 1.00 29.30 469 ILE A CA 1
ATOM 3771 C C . ILE A 1 469 ? -47.370 15.164 25.286 1.00 29.30 469 ILE A C 1
ATOM 3773 O O . ILE A 1 469 ? -46.695 16.049 24.762 1.00 29.30 469 ILE A O 1
ATOM 3777 N N . ASN A 1 470 ? -47.808 15.228 26.543 1.00 26.62 470 ASN A N 1
ATOM 3778 C CA . ASN A 1 470 ? -47.239 16.145 27.526 1.00 26.62 470 ASN A CA 1
ATOM 3779 C C . ASN A 1 470 ? -46.002 15.498 28.161 1.00 26.62 470 ASN A C 1
ATOM 3781 O O . ASN A 1 470 ? -45.973 14.286 28.376 1.00 26.62 470 ASN A O 1
ATOM 3785 N N . ASN A 1 471 ? -45.006 16.312 28.504 1.00 36.94 471 ASN A N 1
ATOM 3786 C CA . ASN A 1 471 ? -43.899 15.868 29.343 1.00 36.94 471 ASN A CA 1
ATOM 3787 C C . ASN A 1 471 ? -44.390 15.738 30.792 1.00 36.94 471 ASN A C 1
ATOM 3789 O O . ASN A 1 471 ? -44.619 16.769 31.413 1.00 36.94 471 ASN A O 1
ATOM 3793 N N . ASP A 1 472 ? -44.543 14.512 31.304 1.00 34.59 472 ASP A N 1
ATOM 3794 C CA . ASP A 1 472 ? -44.051 14.134 32.641 1.00 34.59 472 ASP A CA 1
ATOM 3795 C C . ASP A 1 472 ? -44.157 12.617 32.928 1.00 34.59 472 ASP A C 1
ATOM 3797 O O . ASP A 1 472 ? -44.951 11.887 32.340 1.00 34.59 472 ASP A O 1
ATOM 3801 N N . ASP A 1 473 ? -43.283 12.172 33.833 1.00 34.97 473 ASP A N 1
ATOM 3802 C CA . ASP A 1 473 ? -43.257 10.931 34.629 1.00 34.97 473 ASP A CA 1
ATOM 3803 C C . ASP A 1 473 ? -43.648 9.537 34.055 1.00 34.97 473 ASP A C 1
ATOM 3805 O O . ASP A 1 473 ? -44.733 8.986 34.235 1.00 34.97 473 ASP A O 1
ATOM 3809 N N . SER A 1 474 ? -42.615 8.839 33.575 1.00 41.03 474 SER A N 1
ATOM 3810 C CA . SER A 1 474 ? -42.023 7.693 34.304 1.00 41.03 474 SER A CA 1
ATOM 3811 C C . SER A 1 474 ? -42.857 6.446 34.700 1.00 41.03 474 SER A C 1
ATOM 3813 O O . SER A 1 474 ? -42.530 5.792 35.695 1.00 41.03 474 SER A O 1
ATOM 3815 N N . LYS A 1 475 ? -43.801 5.965 33.869 1.00 30.80 475 LYS A N 1
ATOM 3816 C CA . LYS A 1 475 ? -44.093 4.505 33.747 1.00 30.80 475 LYS A CA 1
ATOM 3817 C C . LYS A 1 475 ? -44.924 4.127 32.518 1.00 30.80 475 LYS A C 1
ATOM 3819 O O . LYS A 1 475 ? -46.048 4.590 32.366 1.00 30.80 475 LYS A O 1
ATOM 3824 N N . LEU A 1 476 ? -44.448 3.150 31.740 1.00 29.03 476 LEU A N 1
ATOM 3825 C CA . LEU A 1 476 ? -45.327 2.350 30.883 1.00 29.03 476 LEU A CA 1
ATOM 3826 C C . LEU A 1 476 ? -45.945 1.218 31.722 1.00 29.03 476 LEU A C 1
ATOM 3828 O O . LEU A 1 476 ? -45.239 0.320 32.176 1.00 29.03 476 LEU A O 1
ATOM 3832 N N . SER A 1 477 ? -47.262 1.248 31.921 1.00 28.14 477 SER A N 1
ATOM 3833 C CA . SER A 1 477 ? -48.030 0.116 32.454 1.00 28.14 477 SER A CA 1
ATOM 3834 C C . SER A 1 477 ? -49.109 -0.281 31.450 1.00 28.14 477 SER A C 1
ATOM 3836 O O . SER A 1 477 ? -50.200 0.288 31.446 1.00 28.14 477 SER A O 1
ATOM 3838 N N . LEU A 1 478 ? -48.797 -1.246 30.585 1.00 29.30 478 LEU A N 1
ATOM 3839 C CA . LEU A 1 478 ? -49.744 -1.786 29.611 1.00 29.30 478 LEU A CA 1
ATOM 3840 C C . LEU A 1 478 ? -50.507 -2.977 30.201 1.00 29.30 478 LEU A C 1
ATOM 3842 O O . LEU A 1 478 ? -49.973 -4.079 30.318 1.00 29.30 478 LEU A O 1
ATOM 3846 N N . SER A 1 479 ? -51.782 -2.769 30.532 1.00 25.30 479 SER A N 1
ATOM 3847 C CA . SER A 1 479 ? -52.751 -3.863 30.647 1.00 25.30 479 SER A CA 1
ATOM 3848 C C . SER A 1 479 ? -53.260 -4.230 29.253 1.00 25.30 479 SER A C 1
ATOM 3850 O O . SER A 1 479 ? -53.893 -3.408 28.592 1.00 25.30 479 SER A O 1
ATOM 3852 N N . TYR A 1 480 ? -52.991 -5.458 28.810 1.00 30.05 480 TYR A N 1
ATOM 3853 C CA . TYR A 1 480 ? -53.425 -5.970 27.506 1.00 30.05 480 TYR A CA 1
ATOM 3854 C C . TYR A 1 480 ? -54.953 -6.008 27.360 1.00 30.05 480 TYR A C 1
ATOM 3856 O O . TYR A 1 480 ? -55.631 -6.510 28.254 1.00 30.05 480 TYR A O 1
ATOM 3864 N N . ASN A 1 481 ? -55.462 -5.591 26.192 1.00 27.48 481 ASN A N 1
ATOM 3865 C CA . ASN A 1 481 ? -56.573 -6.238 25.474 1.00 27.48 481 ASN A CA 1
ATOM 3866 C C . ASN A 1 481 ? -56.749 -5.651 24.053 1.00 27.48 481 ASN A C 1
ATOM 3868 O O . ASN A 1 481 ? -56.750 -4.439 23.891 1.00 27.48 481 ASN A O 1
ATOM 3872 N N . SER A 1 482 ? -56.962 -6.531 23.064 1.00 34.28 482 SER A N 1
ATOM 3873 C CA . SER A 1 482 ? -57.353 -6.270 21.657 1.00 34.28 482 SER A CA 1
ATOM 3874 C C . SER A 1 482 ? -56.494 -5.306 20.811 1.00 34.28 482 SER A C 1
ATOM 3876 O O . SER A 1 482 ? -56.695 -4.096 20.816 1.00 34.28 482 SER A O 1
ATOM 3878 N N . PHE A 1 483 ? -55.618 -5.866 19.967 1.00 34.97 483 PHE A N 1
ATOM 3879 C CA . PHE A 1 483 ? -54.966 -5.161 18.850 1.00 34.97 483 PHE A CA 1
ATOM 3880 C C . PHE A 1 483 ? -55.682 -5.480 17.528 1.00 34.97 483 PHE A C 1
ATOM 3882 O O . PHE A 1 483 ? -55.230 -6.328 16.765 1.00 34.97 483 PHE A O 1
ATOM 3889 N N . SER A 1 484 ? -56.834 -4.848 17.291 1.00 35.19 484 SER A N 1
ATOM 3890 C CA . SER A 1 484 ? -57.714 -5.146 16.144 1.00 35.19 484 SER A CA 1
ATOM 3891 C C . SER A 1 484 ? -57.965 -3.971 15.186 1.00 35.19 484 SER A C 1
ATOM 3893 O O . SER A 1 484 ? -58.439 -4.200 14.078 1.00 35.19 484 SER A O 1
ATOM 3895 N N . ASP A 1 485 ? -57.649 -2.729 15.579 1.00 35.69 485 ASP A N 1
ATOM 3896 C CA . ASP A 1 485 ? -58.231 -1.522 14.958 1.00 35.69 485 ASP A CA 1
ATOM 3897 C C . ASP A 1 485 ? -57.220 -0.380 14.680 1.00 35.69 485 ASP A C 1
ATOM 3899 O O . ASP A 1 485 ? -57.599 0.792 14.631 1.00 35.69 485 ASP A O 1
ATOM 3903 N N . ILE A 1 486 ? -55.921 -0.678 14.517 1.00 36.44 486 ILE A N 1
ATOM 3904 C CA . ILE A 1 486 ? -54.893 0.349 14.239 1.00 36.44 486 ILE A CA 1
ATOM 3905 C C . ILE A 1 486 ? -54.703 0.536 12.726 1.00 36.44 486 ILE A C 1
ATOM 3907 O O . ILE A 1 486 ? -54.070 -0.270 12.051 1.00 36.44 486 ILE A O 1
ATOM 3911 N N . ASP A 1 487 ? -55.236 1.642 12.210 1.00 41.66 487 ASP A N 1
ATOM 3912 C CA . ASP A 1 487 ? -55.177 2.040 10.800 1.00 41.66 487 ASP A CA 1
ATOM 3913 C C . ASP A 1 487 ? -53.955 2.927 10.494 1.00 41.66 487 ASP A C 1
ATOM 3915 O O . ASP A 1 487 ? -53.659 3.874 11.233 1.00 41.66 487 ASP A O 1
ATOM 3919 N N . SER A 1 488 ? -53.261 2.653 9.385 1.00 38.25 488 SER A N 1
ATOM 3920 C CA . SER A 1 488 ? -51.933 3.219 9.085 1.00 38.25 488 SER A CA 1
ATOM 3921 C C . SER A 1 488 ? -51.923 4.737 8.870 1.00 38.25 488 SER A C 1
ATOM 3923 O O . SER A 1 488 ? -50.918 5.393 9.149 1.00 38.25 488 SER A O 1
ATOM 3925 N N . ASP A 1 489 ? -53.040 5.336 8.455 1.00 36.78 489 ASP A N 1
ATOM 3926 C CA . ASP A 1 489 ? -53.103 6.778 8.201 1.00 36.78 489 ASP A CA 1
ATOM 3927 C C . ASP A 1 489 ? -53.060 7.645 9.476 1.00 36.78 489 ASP A C 1
ATOM 3929 O O . ASP A 1 489 ? -52.793 8.851 9.399 1.00 36.78 489 ASP A O 1
ATOM 3933 N N . SER A 1 490 ? -53.246 7.027 10.648 1.00 35.91 490 SER A N 1
ATOM 3934 C CA . SER A 1 490 ? -53.406 7.685 11.954 1.00 35.91 490 SER A CA 1
ATOM 3935 C C . SER A 1 490 ? -52.135 8.330 12.528 1.00 35.91 490 SER A C 1
ATOM 3937 O O . SER A 1 490 ? -52.231 9.193 13.399 1.00 35.91 490 SER A O 1
ATOM 3939 N N . ILE A 1 491 ? -50.938 7.905 12.100 1.00 37.06 491 ILE A N 1
ATOM 3940 C CA . ILE A 1 491 ? -49.678 8.223 12.800 1.00 37.06 491 ILE A CA 1
ATOM 3941 C C . ILE A 1 491 ? -48.979 9.436 12.166 1.00 37.06 491 ILE A C 1
ATOM 3943 O O . ILE A 1 491 ? -48.394 9.350 11.082 1.00 37.06 491 ILE A O 1
ATOM 3947 N N . THR A 1 492 ? -49.020 10.581 12.847 1.00 28.69 492 THR A N 1
ATOM 3948 C CA . THR A 1 492 ? -48.344 11.826 12.432 1.00 28.69 492 THR A CA 1
ATOM 3949 C C . THR A 1 492 ? -47.008 11.981 13.157 1.00 28.69 492 THR A C 1
ATOM 3951 O O . THR A 1 492 ? -46.951 11.882 14.379 1.00 28.69 492 THR A O 1
ATOM 3954 N N . ILE A 1 493 ? -45.937 12.245 12.405 1.00 33.09 493 ILE A N 1
ATOM 3955 C CA . ILE A 1 493 ? -44.560 12.376 12.905 1.00 33.09 493 ILE A CA 1
ATOM 3956 C C . ILE A 1 493 ? -44.024 13.755 12.501 1.00 33.09 493 ILE A C 1
ATOM 3958 O O . ILE A 1 493 ? -44.231 14.191 11.370 1.00 33.09 493 ILE A O 1
ATOM 3962 N N . ILE A 1 494 ? -43.336 14.437 13.421 1.00 28.86 494 ILE A N 1
ATOM 3963 C CA . ILE A 1 494 ? -42.690 15.734 13.181 1.00 28.86 494 ILE A CA 1
ATOM 3964 C C . ILE A 1 494 ? -41.175 15.531 13.224 1.00 28.86 494 ILE A C 1
ATOM 3966 O O . ILE A 1 494 ? -40.625 15.199 14.272 1.00 28.86 494 ILE A O 1
ATOM 3970 N N . PHE A 1 495 ? -40.501 15.767 12.100 1.00 28.56 495 PHE A N 1
ATOM 3971 C CA . PHE A 1 495 ? -39.041 15.760 12.033 1.00 28.56 495 PHE A CA 1
ATOM 3972 C C . PHE A 1 495 ? -38.455 17.055 12.616 1.00 28.56 495 PHE A C 1
ATOM 3974 O O . PHE A 1 495 ? -39.012 18.142 12.445 1.00 28.56 495 PHE A O 1
ATOM 3981 N N . ARG A 1 496 ? -37.302 16.947 13.283 1.00 28.36 496 ARG A N 1
ATOM 3982 C CA . ARG A 1 496 ? -36.451 18.079 13.676 1.00 28.36 496 ARG A CA 1
ATOM 3983 C C . ARG A 1 496 ? -35.000 17.717 13.390 1.00 28.36 496 ARG A C 1
ATOM 3985 O O . ARG A 1 496 ? -34.529 16.702 13.889 1.00 28.36 496 ARG A O 1
ATOM 3992 N N . ASN A 1 497 ? -34.301 18.558 12.630 1.00 32.84 497 ASN A N 1
ATOM 3993 C CA . ASN A 1 497 ? -32.876 18.376 12.360 1.00 32.84 497 ASN A CA 1
ATOM 3994 C C . ASN A 1 497 ? -32.080 18.423 13.669 1.00 32.84 497 ASN A C 1
ATOM 3996 O O . ASN A 1 497 ? -32.188 19.400 14.413 1.00 32.84 497 ASN A O 1
ATOM 4000 N N . ASN A 1 498 ? -31.244 17.415 13.912 1.00 31.36 498 ASN A N 1
ATOM 4001 C CA . ASN A 1 498 ? -30.212 17.457 14.941 1.00 31.36 498 ASN A CA 1
ATOM 4002 C C . ASN A 1 498 ? -29.067 16.499 14.576 1.00 31.36 498 ASN A C 1
ATOM 4004 O O . ASN A 1 498 ? -29.272 15.533 13.848 1.00 31.36 498 ASN A O 1
ATOM 4008 N N . THR A 1 499 ? -27.853 16.754 15.063 1.00 42.12 499 THR A N 1
ATOM 4009 C CA . THR A 1 499 ? -26.643 16.003 14.674 1.00 42.12 499 THR A CA 1
ATOM 4010 C C . THR A 1 499 ? -26.480 14.702 15.476 1.00 42.12 499 THR A C 1
ATOM 4012 O O . THR A 1 499 ? -25.531 14.561 16.251 1.00 42.12 499 THR A O 1
ATOM 4015 N N . GLN A 1 500 ? -27.435 13.778 15.352 1.00 50.03 500 GLN A N 1
ATOM 4016 C CA . GLN A 1 500 ? -27.474 12.503 16.086 1.00 50.03 500 GLN A CA 1
ATOM 4017 C C . GLN A 1 500 ? -27.169 11.290 15.187 1.00 50.03 500 GLN A C 1
ATOM 4019 O O . GLN A 1 500 ? -26.967 11.433 13.984 1.00 50.03 500 GLN A O 1
ATOM 4024 N N . LEU A 1 501 ? -26.997 10.106 15.793 1.00 58.16 501 LEU A N 1
ATOM 4025 C CA . LEU A 1 501 ? -26.554 8.906 15.073 1.00 58.16 501 LEU A CA 1
ATOM 4026 C C . LEU A 1 501 ? -27.603 8.490 14.036 1.00 58.16 501 LEU A C 1
ATOM 4028 O O . LEU A 1 501 ? -28.762 8.304 14.401 1.00 58.16 501 LEU A O 1
ATOM 4032 N N . ASN A 1 502 ? -27.157 8.287 12.795 1.00 82.25 502 ASN A N 1
ATOM 4033 C CA . ASN A 1 502 ? -27.985 7.803 11.697 1.00 82.25 502 ASN A CA 1
ATOM 4034 C C . ASN A 1 502 ? -27.945 6.262 11.628 1.00 82.25 502 ASN A C 1
ATOM 4036 O O . ASN A 1 502 ? -26.880 5.678 11.386 1.00 82.25 502 ASN A O 1
ATOM 4040 N N . ILE A 1 503 ? -29.087 5.605 11.868 1.00 92.06 503 ILE A N 1
ATOM 4041 C CA . ILE A 1 503 ? -29.218 4.140 11.961 1.00 92.06 503 ILE A CA 1
ATOM 4042 C C . ILE A 1 503 ? -30.227 3.562 10.954 1.00 92.06 503 ILE A C 1
ATOM 4044 O O . ILE A 1 503 ? -31.391 3.961 10.891 1.00 92.06 503 ILE A O 1
ATOM 4048 N N . ALA A 1 504 ? -29.801 2.542 10.207 1.00 95.94 504 ALA A N 1
ATOM 4049 C CA . ALA A 1 504 ? -30.692 1.750 9.364 1.00 95.94 504 ALA A CA 1
ATOM 4050 C C . ALA A 1 504 ? -31.289 0.580 10.164 1.00 95.94 504 ALA A C 1
ATOM 4052 O O . ALA A 1 504 ? -30.558 -0.258 10.693 1.00 95.94 504 ALA A O 1
ATOM 4053 N N . ILE A 1 505 ? -32.616 0.480 10.228 1.00 97.88 505 ILE A N 1
ATOM 4054 C CA . ILE A 1 505 ? -33.310 -0.695 10.771 1.00 97.88 505 ILE A CA 1
ATOM 4055 C C . ILE A 1 505 ? -33.692 -1.609 9.604 1.00 97.88 505 ILE A C 1
ATOM 4057 O O . ILE A 1 505 ? -34.372 -1.167 8.685 1.00 97.88 505 ILE A O 1
ATOM 4061 N N . ILE A 1 506 ? -33.283 -2.873 9.634 1.00 98.25 506 ILE A N 1
ATOM 4062 C CA . ILE A 1 506 ? -33.537 -3.877 8.597 1.00 98.25 506 ILE A CA 1
ATOM 4063 C C . ILE A 1 506 ? -34.448 -4.958 9.184 1.00 98.25 506 ILE A C 1
ATOM 4065 O O . ILE A 1 506 ? -34.051 -5.696 10.086 1.00 98.25 506 ILE A O 1
ATOM 4069 N N . ILE A 1 507 ? -35.667 -5.056 8.652 1.00 97.94 507 ILE A N 1
ATOM 4070 C CA . ILE A 1 507 ? -36.692 -6.013 9.083 1.00 97.94 507 ILE A CA 1
ATOM 4071 C C . ILE A 1 507 ? -36.877 -7.066 7.975 1.00 97.94 507 ILE A C 1
ATOM 4073 O O . ILE A 1 507 ? -37.496 -6.753 6.950 1.00 97.94 507 ILE A O 1
ATOM 4077 N N . PRO A 1 508 ? -36.355 -8.302 8.130 1.00 94.81 508 PRO A N 1
ATOM 4078 C CA . PRO A 1 508 ? -36.645 -9.402 7.215 1.00 94.81 508 PRO A CA 1
ATOM 4079 C C . PRO A 1 508 ? -38.117 -9.808 7.315 1.00 94.81 508 PRO A C 1
ATOM 4081 O O . PRO A 1 508 ? -38.618 -10.159 8.384 1.00 94.81 508 PRO A O 1
ATOM 4084 N N . TYR A 1 509 ? -38.813 -9.771 6.182 1.00 90.50 509 TYR A N 1
ATOM 4085 C CA . TYR A 1 509 ? -40.262 -9.907 6.110 1.00 90.50 509 TYR A CA 1
ATOM 4086 C C . TYR A 1 509 ? -40.702 -11.035 5.169 1.00 90.50 509 TYR A C 1
ATOM 4088 O O . TYR A 1 509 ? -40.140 -11.234 4.090 1.00 90.50 509 TYR A O 1
ATOM 4096 N N . ARG A 1 510 ? -41.743 -11.764 5.590 1.00 85.94 510 ARG A N 1
ATOM 4097 C CA . ARG A 1 510 ? -42.580 -12.614 4.733 1.00 85.94 510 ARG A CA 1
ATOM 4098 C C . ARG A 1 510 ? -43.851 -13.021 5.474 1.00 85.94 510 ARG A C 1
ATOM 4100 O O . ARG A 1 510 ? -43.752 -13.486 6.609 1.00 85.94 510 ARG A O 1
ATOM 4107 N N . ASP A 1 511 ? -45.008 -12.931 4.821 1.00 82.69 511 ASP A N 1
ATOM 4108 C CA . ASP A 1 511 ? -46.291 -13.490 5.292 1.00 82.69 511 ASP A CA 1
ATOM 4109 C C . ASP A 1 511 ? -46.744 -13.029 6.705 1.00 82.69 511 ASP A C 1
ATOM 4111 O O . ASP A 1 511 ? -47.341 -13.814 7.446 1.00 82.69 511 ASP A O 1
ATOM 4115 N N . ARG A 1 512 ? -46.408 -11.800 7.133 1.00 85.12 512 ARG A N 1
ATOM 4116 C CA . ARG A 1 512 ? -46.538 -11.347 8.539 1.00 85.12 512 ARG A CA 1
ATOM 4117 C C . ARG A 1 512 ? -46.957 -9.873 8.681 1.00 85.12 512 ARG A C 1
ATOM 4119 O O . ARG A 1 512 ? -46.346 -9.110 9.428 1.00 85.12 512 ARG A O 1
ATOM 4126 N N . GLU A 1 513 ? -47.976 -9.460 7.933 1.00 86.31 513 GLU A N 1
ATOM 4127 C CA . GLU A 1 513 ? -48.408 -8.055 7.843 1.00 86.31 513 GLU A CA 1
ATOM 4128 C C . GLU A 1 513 ? -48.862 -7.483 9.201 1.00 86.31 513 GLU A C 1
ATOM 4130 O O . GLU A 1 513 ? -48.376 -6.429 9.616 1.00 86.31 513 GLU A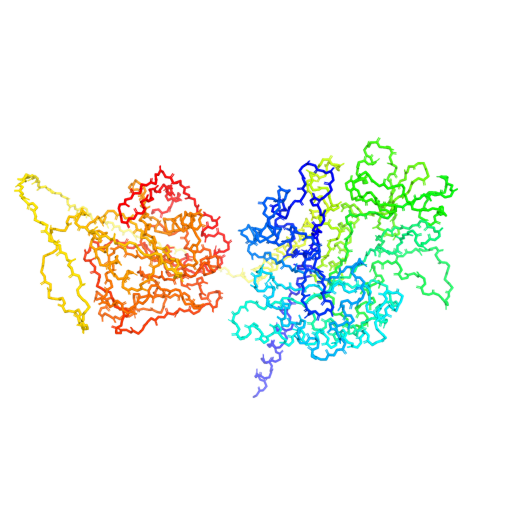 O 1
ATOM 4135 N N . ASP A 1 514 ? -49.686 -8.226 9.949 1.00 84.69 514 ASP A N 1
ATOM 4136 C CA . ASP A 1 514 ? -50.147 -7.835 11.291 1.00 84.69 514 ASP A CA 1
ATOM 4137 C C . ASP A 1 514 ? -48.976 -7.640 12.273 1.00 84.69 514 ASP A C 1
ATOM 4139 O O . ASP A 1 514 ? -48.935 -6.664 13.029 1.00 84.69 514 ASP A O 1
ATOM 4143 N N . HIS A 1 515 ? -47.989 -8.548 12.243 1.00 92.56 515 HIS A N 1
ATOM 4144 C CA . HIS A 1 515 ? -46.772 -8.454 13.058 1.00 92.56 515 HIS A CA 1
ATOM 4145 C C . HIS A 1 515 ? -45.963 -7.208 12.698 1.00 92.56 515 HIS A C 1
ATOM 4147 O O . HIS A 1 515 ? -45.528 -6.489 13.593 1.00 92.56 515 HIS A O 1
ATOM 4153 N N . LEU A 1 516 ? -45.808 -6.916 11.402 1.00 90.94 516 LEU A N 1
ATOM 4154 C CA . LEU A 1 516 ? -45.070 -5.747 10.930 1.00 90.94 516 LEU A CA 1
ATOM 4155 C C . LEU A 1 516 ? -45.726 -4.443 11.394 1.00 90.94 516 LEU A C 1
ATOM 4157 O O . LEU A 1 516 ? -45.045 -3.600 11.976 1.00 90.94 516 LEU A O 1
ATOM 4161 N N . PHE A 1 517 ? -47.033 -4.270 11.181 1.00 87.06 517 PHE A N 1
ATOM 4162 C CA . PHE A 1 517 ? -47.723 -3.056 11.625 1.00 87.06 517 PHE A CA 1
ATOM 4163 C C . PHE A 1 517 ? -47.742 -2.922 13.152 1.00 87.06 517 PHE A C 1
ATOM 4165 O O . PHE A 1 517 ? -47.535 -1.818 13.664 1.00 87.06 517 PHE A O 1
ATOM 4172 N N . THR A 1 518 ? -47.885 -4.033 13.884 1.00 84.38 518 THR A N 1
ATOM 4173 C CA . THR A 1 518 ? -47.778 -4.023 15.349 1.00 84.38 518 THR A CA 1
ATOM 4174 C C . THR A 1 518 ? -46.383 -3.565 15.783 1.00 84.38 518 THR A C 1
ATOM 4176 O O . THR A 1 518 ? -46.271 -2.591 16.527 1.00 84.38 518 THR A O 1
ATOM 4179 N N . LEU A 1 519 ? -45.310 -4.168 15.255 1.00 92.25 519 LEU A N 1
ATOM 4180 C CA . LEU A 1 519 ? -43.930 -3.782 15.568 1.00 92.25 519 LEU A CA 1
ATOM 4181 C C . LEU A 1 519 ? -43.657 -2.304 15.251 1.00 92.25 519 LEU A C 1
ATOM 4183 O O . LEU A 1 519 ? -43.151 -1.581 16.109 1.00 92.25 519 LEU A O 1
ATOM 4187 N N . LEU A 1 520 ? -44.022 -1.829 14.056 1.00 89.94 520 LEU A N 1
ATOM 4188 C CA . LEU A 1 520 ? -43.807 -0.436 13.648 1.00 89.94 520 LEU A CA 1
ATOM 4189 C C . LEU A 1 520 ? -44.507 0.558 14.590 1.00 89.94 520 LEU A C 1
ATOM 4191 O O . LEU A 1 520 ? -43.928 1.600 14.909 1.00 89.94 520 LEU A O 1
ATOM 4195 N N . SER A 1 521 ? -45.705 0.229 15.090 1.00 83.12 521 SER A N 1
ATOM 4196 C CA . SER A 1 521 ? -46.443 1.098 16.019 1.00 83.12 521 SER A CA 1
ATOM 4197 C C . SER A 1 521 ? -45.754 1.278 17.383 1.00 83.12 521 SER A C 1
ATOM 4199 O O . SER A 1 521 ? -45.906 2.330 18.003 1.00 83.12 521 SER A O 1
ATOM 4201 N N . TYR A 1 522 ? -44.935 0.313 17.817 1.00 85.38 522 TYR A N 1
ATOM 4202 C CA . TYR A 1 522 ? -44.069 0.436 18.998 1.00 85.38 522 TYR A CA 1
ATOM 4203 C C . TYR A 1 522 ? -42.710 1.065 18.663 1.00 85.38 522 TYR A C 1
ATOM 4205 O O . TYR A 1 522 ? -42.213 1.921 19.400 1.00 85.38 522 TYR A O 1
ATOM 4213 N N . LEU A 1 523 ? -42.098 0.643 17.554 1.00 91.00 523 LEU A N 1
ATOM 4214 C CA . LEU A 1 523 ? -40.707 0.946 17.234 1.00 91.00 523 LEU A CA 1
ATOM 4215 C C . LEU A 1 523 ? -40.498 2.417 16.843 1.00 91.00 523 LEU A C 1
ATOM 4217 O O . LEU A 1 523 ? -39.550 3.035 17.327 1.00 91.00 523 LEU A O 1
ATOM 4221 N N . HIS A 1 524 ? -41.404 3.020 16.060 1.00 88.44 524 HIS A N 1
ATOM 4222 C CA . HIS A 1 524 ? -41.291 4.439 15.693 1.00 88.44 524 HIS A CA 1
ATOM 4223 C C . HIS A 1 524 ? -41.278 5.379 16.916 1.00 88.44 524 HIS A C 1
ATOM 4225 O O . HIS A 1 524 ? -40.336 6.174 17.026 1.00 88.44 524 HIS A O 1
ATOM 4231 N N . PRO A 1 525 ? -42.231 5.281 17.871 1.00 84.31 525 PRO A N 1
ATOM 4232 C CA . PRO A 1 525 ? -42.179 6.056 19.109 1.00 84.31 525 PRO A CA 1
ATOM 4233 C C . PRO A 1 525 ? -40.923 5.819 19.956 1.00 84.31 525 PRO A C 1
ATOM 4235 O O . PRO A 1 525 ? -40.461 6.753 20.609 1.00 84.31 525 PRO A O 1
ATOM 4238 N N . ILE A 1 526 ? -40.374 4.599 19.982 1.00 89.56 526 ILE A N 1
ATOM 4239 C CA . ILE A 1 526 ? -39.163 4.283 20.758 1.00 89.56 526 ILE A CA 1
ATOM 4240 C C . ILE A 1 526 ? -37.941 4.976 20.152 1.00 89.56 526 ILE A C 1
ATOM 4242 O O . ILE A 1 526 ? -37.267 5.729 20.852 1.00 89.56 526 ILE A O 1
ATOM 4246 N N . LEU A 1 527 ? -37.697 4.805 18.850 1.00 89.81 527 LEU A N 1
ATOM 4247 C CA . LEU A 1 527 ? -36.557 5.424 18.159 1.00 89.81 527 LEU A CA 1
ATOM 4248 C C . LEU A 1 527 ? -36.614 6.965 18.222 1.00 89.81 527 LEU A C 1
ATOM 4250 O O . LEU A 1 527 ? -35.586 7.623 18.380 1.00 89.81 527 LEU A O 1
ATOM 4254 N N . GLN A 1 528 ? -37.823 7.541 18.199 1.00 83.50 528 GLN A N 1
ATOM 4255 C CA . GLN A 1 528 ? -38.051 8.981 18.388 1.00 83.50 528 GLN A CA 1
ATOM 4256 C C . GLN A 1 528 ? -37.744 9.454 19.817 1.00 83.50 528 GLN A C 1
ATOM 4258 O O . GLN A 1 528 ? -37.077 10.474 19.984 1.00 83.50 528 GLN A O 1
ATOM 4263 N N . ARG A 1 529 ? -38.171 8.721 20.859 1.00 84.75 529 ARG A N 1
ATOM 4264 C CA . ARG A 1 529 ? -37.810 9.048 22.256 1.00 84.75 529 ARG A CA 1
ATOM 4265 C C . ARG A 1 529 ? -36.311 8.893 22.522 1.00 84.75 529 ARG A C 1
ATOM 4267 O O . ARG A 1 529 ? -35.759 9.645 23.319 1.00 84.75 529 ARG A O 1
ATOM 4274 N N . GLN A 1 530 ? -35.651 7.978 21.814 1.00 87.88 530 GLN A N 1
ATOM 4275 C CA . GLN A 1 530 ? -34.196 7.810 21.827 1.00 87.88 530 GLN A CA 1
ATOM 4276 C C . GLN A 1 530 ? -33.438 8.873 21.003 1.00 87.88 530 GLN A C 1
ATOM 4278 O O . GLN A 1 530 ? -32.209 8.881 21.034 1.00 87.88 530 GLN A O 1
ATOM 4283 N N . GLN A 1 531 ? -34.147 9.787 20.322 1.00 83.19 531 GLN A N 1
ATOM 4284 C CA . GLN A 1 531 ? -33.590 10.878 19.507 1.00 83.19 531 GLN A CA 1
ATOM 4285 C C . GLN A 1 531 ? -32.594 10.404 18.435 1.00 83.19 531 GLN A C 1
ATOM 4287 O O . GLN A 1 531 ? -31.531 10.994 18.236 1.00 83.19 531 GLN A O 1
ATOM 4292 N N . LEU A 1 532 ? -32.934 9.307 17.763 1.00 83.81 532 LEU A N 1
ATOM 4293 C CA . LEU A 1 532 ? -32.150 8.769 16.656 1.00 83.81 532 LEU A CA 1
ATOM 4294 C C . LEU A 1 532 ? -32.604 9.400 15.339 1.00 83.81 532 LEU A C 1
ATOM 4296 O O . LEU A 1 532 ? -33.800 9.640 15.154 1.00 83.81 532 LEU A O 1
ATOM 4300 N N . ASP A 1 533 ? -31.663 9.615 14.423 1.00 84.81 533 ASP A N 1
ATOM 4301 C CA . ASP A 1 533 ? -31.997 9.747 13.006 1.00 84.81 533 ASP A CA 1
ATOM 4302 C C . ASP A 1 533 ? -32.020 8.331 12.424 1.00 84.81 533 ASP A C 1
ATOM 4304 O O . ASP A 1 533 ? -31.131 7.527 12.717 1.00 84.81 533 ASP A O 1
ATOM 4308 N N . TYR A 1 534 ? -33.081 7.952 11.719 1.00 91.31 534 TYR A N 1
ATOM 4309 C CA . TYR A 1 534 ? -33.256 6.553 11.345 1.00 91.31 534 TYR A CA 1
ATOM 4310 C C . TYR A 1 534 ? -34.137 6.341 10.127 1.00 91.31 534 TYR A C 1
ATOM 4312 O O . TYR A 1 534 ? -35.092 7.074 9.865 1.00 91.31 534 TYR A O 1
ATOM 4320 N N . LYS A 1 535 ? -33.874 5.225 9.446 1.00 93.88 535 LYS A N 1
ATOM 4321 C CA . LYS A 1 535 ? -34.709 4.741 8.351 1.00 93.88 535 LYS A CA 1
ATOM 4322 C C . LYS A 1 535 ? -34.977 3.249 8.488 1.00 93.88 535 LYS A C 1
ATOM 4324 O O . LYS A 1 535 ? -34.069 2.472 8.776 1.00 93.88 535 LYS A O 1
ATOM 4329 N N . ILE A 1 536 ? -36.235 2.854 8.299 1.00 97.12 536 ILE A N 1
ATOM 4330 C CA . ILE A 1 536 ? -36.657 1.452 8.370 1.00 97.12 536 ILE A CA 1
ATOM 4331 C C . ILE A 1 536 ? -36.765 0.878 6.957 1.00 97.12 536 ILE A C 1
ATOM 4333 O O . ILE A 1 536 ? -37.457 1.431 6.102 1.00 97.12 536 ILE A O 1
ATOM 4337 N N . TYR A 1 537 ? -36.103 -0.252 6.741 1.00 97.75 537 TYR A N 1
ATOM 4338 C CA . TYR A 1 537 ? -36.103 -1.049 5.525 1.00 97.75 537 TYR A CA 1
ATOM 4339 C C . TYR A 1 537 ? -36.807 -2.376 5.808 1.00 97.75 537 TYR A C 1
ATOM 4341 O O . TYR A 1 537 ? -36.270 -3.248 6.492 1.00 97.75 537 TYR A O 1
ATOM 4349 N N . VAL A 1 538 ? -38.015 -2.537 5.275 1.00 97.94 538 VAL A N 1
ATOM 4350 C CA . VAL A 1 538 ? -38.727 -3.820 5.287 1.00 97.94 538 VAL A CA 1
ATOM 4351 C C . VAL A 1 538 ? -38.336 -4.552 4.014 1.00 97.94 538 VAL A C 1
ATOM 4353 O O . VAL A 1 538 ? -38.565 -4.044 2.916 1.00 97.94 538 VAL A O 1
ATOM 4356 N N . THR A 1 539 ? -37.705 -5.712 4.158 1.00 96.88 539 THR A N 1
ATOM 4357 C CA . THR A 1 539 ? -37.088 -6.445 3.047 1.00 96.88 539 THR A CA 1
ATOM 4358 C C . THR A 1 539 ? -37.758 -7.809 2.884 1.00 96.88 539 THR A C 1
ATOM 4360 O O . THR A 1 539 ? -37.725 -8.649 3.784 1.00 96.88 539 THR A O 1
ATOM 4363 N N . GLU A 1 540 ? -38.440 -7.994 1.753 1.00 96.06 540 GLU A N 1
ATOM 4364 C CA . GLU A 1 540 ? -39.309 -9.133 1.453 1.00 96.06 540 GLU A CA 1
ATOM 4365 C C . GLU A 1 540 ? -38.689 -10.049 0.394 1.00 96.06 540 GLU A C 1
ATOM 4367 O O . GLU A 1 540 ? -38.247 -9.591 -0.662 1.00 96.06 540 GLU A O 1
ATOM 4372 N N . GLN A 1 541 ? -38.724 -11.365 0.632 1.00 94.81 541 GLN A N 1
ATOM 4373 C CA . GLN A 1 541 ? -38.385 -12.341 -0.405 1.00 94.81 541 GLN A CA 1
ATOM 4374 C C . GLN A 1 541 ? -39.564 -12.572 -1.353 1.00 94.81 541 GLN A C 1
ATOM 4376 O O . GLN A 1 541 ? -40.590 -13.130 -0.955 1.00 94.81 541 GLN A O 1
ATOM 4381 N N . ALA A 1 542 ? -39.357 -12.250 -2.628 1.00 93.50 542 ALA A N 1
ATOM 4382 C CA . ALA A 1 542 ? -40.321 -12.469 -3.695 1.00 93.50 542 ALA A CA 1
ATOM 4383 C C . ALA A 1 542 ? -40.665 -13.959 -3.903 1.00 93.50 542 ALA A C 1
ATOM 4385 O O . ALA A 1 542 ? -39.815 -14.847 -3.796 1.00 93.50 542 ALA A O 1
ATOM 4386 N N . GLY A 1 543 ? -41.926 -14.221 -4.260 1.00 89.19 543 GLY A N 1
ATOM 4387 C CA . GLY A 1 543 ? -42.437 -15.562 -4.559 1.00 89.19 543 GLY A CA 1
ATOM 4388 C C . GLY A 1 543 ? -42.505 -16.495 -3.345 1.00 89.19 543 GLY A C 1
ATOM 4389 O O . GLY A 1 543 ? -42.218 -16.104 -2.216 1.00 89.19 543 GLY A O 1
ATOM 4390 N N . ASN A 1 544 ? -42.869 -17.760 -3.587 1.00 85.62 544 ASN A N 1
ATOM 4391 C CA . ASN A 1 544 ? -43.175 -18.741 -2.533 1.00 85.62 544 ASN A CA 1
ATOM 4392 C C . ASN A 1 544 ? -42.070 -19.799 -2.313 1.00 85.62 544 ASN A C 1
ATOM 4394 O O . ASN A 1 544 ? -42.272 -20.740 -1.545 1.00 85.62 544 ASN A O 1
ATOM 4398 N N . GLY A 1 545 ? -40.911 -19.666 -2.974 1.00 84.62 545 GLY A N 1
ATOM 4399 C CA . GLY A 1 545 ? -39.758 -20.565 -2.804 1.00 84.62 545 GLY A CA 1
ATOM 4400 C C . GLY A 1 545 ? -39.189 -20.547 -1.379 1.00 84.62 545 GLY A C 1
ATOM 4401 O O . GLY A 1 545 ? -39.532 -19.677 -0.573 1.00 84.62 545 GLY A O 1
ATOM 4402 N N . THR A 1 546 ? -38.316 -21.498 -1.038 1.00 88.38 546 THR A N 1
ATOM 4403 C CA . THR A 1 546 ? -37.732 -21.617 0.314 1.00 88.38 546 THR A CA 1
ATOM 4404 C C . THR A 1 546 ? -37.126 -20.291 0.794 1.00 88.38 546 THR A C 1
ATOM 4406 O O . THR A 1 546 ? -36.414 -19.624 0.049 1.00 88.38 546 THR A O 1
ATOM 4409 N N . PHE A 1 547 ? -37.433 -19.887 2.033 1.00 89.38 547 PHE A N 1
ATOM 4410 C CA . PHE A 1 547 ? -36.998 -18.591 2.566 1.00 89.38 547 PHE A CA 1
ATOM 4411 C C . PHE A 1 547 ? -35.482 -18.558 2.813 1.00 89.38 547 PHE A C 1
ATOM 4413 O O . PHE A 1 547 ? -34.933 -19.546 3.295 1.00 89.38 547 PHE A O 1
ATOM 4420 N N . ASN A 1 548 ? -34.819 -17.436 2.538 1.00 93.06 548 ASN A N 1
ATOM 4421 C CA . ASN A 1 548 ? -33.412 -17.200 2.857 1.00 93.06 548 ASN A CA 1
ATOM 4422 C C . ASN A 1 548 ? -33.254 -15.834 3.547 1.00 93.06 548 ASN A C 1
ATOM 4424 O O . ASN A 1 548 ? -32.946 -14.821 2.914 1.00 93.06 548 ASN A O 1
ATOM 4428 N N . LYS A 1 549 ? -33.477 -15.823 4.869 1.00 93.19 549 LYS A N 1
ATOM 4429 C CA . LYS A 1 549 ? -33.395 -14.632 5.735 1.00 93.19 549 LYS A CA 1
ATOM 4430 C C . LYS A 1 549 ? -32.053 -13.898 5.570 1.00 93.19 549 LYS A C 1
ATOM 4432 O O . LYS A 1 549 ? -32.019 -12.671 5.567 1.00 93.19 549 LYS A O 1
ATOM 4437 N N . ALA A 1 550 ? -30.962 -14.642 5.376 1.00 94.75 550 ALA A N 1
ATOM 4438 C CA . ALA A 1 550 ? -29.610 -14.106 5.246 1.00 94.75 550 ALA A CA 1
ATOM 4439 C C . ALA A 1 550 ? -29.396 -13.287 3.962 1.00 94.75 550 ALA A C 1
ATOM 4441 O O . ALA A 1 550 ? -28.941 -12.149 4.056 1.00 94.75 550 ALA A O 1
ATOM 4442 N N . ILE A 1 551 ? -29.763 -13.805 2.779 1.00 95.31 551 ILE A N 1
ATOM 4443 C CA . ILE A 1 551 ? -29.652 -13.035 1.523 1.00 95.31 551 ILE A CA 1
ATOM 4444 C C . ILE A 1 551 ? -30.546 -11.789 1.592 1.00 95.31 551 ILE A C 1
ATOM 4446 O O . ILE A 1 551 ? -30.110 -10.704 1.217 1.00 95.31 551 ILE A O 1
ATOM 4450 N N . VAL A 1 552 ? -31.764 -11.923 2.127 1.00 95.56 552 VAL A N 1
ATOM 4451 C CA . VAL A 1 552 ? -32.736 -10.827 2.305 1.00 95.56 552 VAL A CA 1
ATOM 4452 C C . VAL A 1 552 ? -32.183 -9.700 3.196 1.00 95.56 552 VAL A C 1
ATOM 4454 O O . VAL A 1 552 ? -32.330 -8.521 2.860 1.00 95.56 552 VAL A O 1
ATOM 4457 N N . MET A 1 553 ? -31.500 -10.040 4.297 1.00 96.94 553 MET A N 1
ATOM 4458 C CA . MET A 1 553 ? -30.840 -9.070 5.184 1.00 96.94 553 MET A CA 1
ATOM 4459 C C . MET A 1 553 ? -29.564 -8.474 4.568 1.00 96.94 553 MET A C 1
ATOM 4461 O O . MET A 1 553 ? -29.380 -7.258 4.614 1.00 96.94 553 MET A O 1
ATOM 4465 N N . ASN A 1 554 ? -28.711 -9.291 3.939 1.00 94.00 554 ASN A N 1
ATOM 4466 C CA . ASN A 1 554 ? -27.492 -8.828 3.264 1.00 94.00 554 ASN A CA 1
ATOM 4467 C C . ASN A 1 554 ? -27.814 -7.857 2.114 1.00 94.00 554 ASN A C 1
ATOM 4469 O O . ASN A 1 554 ? -27.168 -6.821 1.979 1.00 94.00 554 ASN A O 1
ATOM 4473 N N . ALA A 1 555 ? -28.837 -8.156 1.310 1.00 93.25 555 ALA A N 1
ATOM 4474 C CA . ALA A 1 555 ? -29.280 -7.312 0.205 1.00 93.25 555 ALA A CA 1
ATOM 4475 C C . ALA A 1 555 ? -29.859 -5.967 0.682 1.00 93.25 555 ALA A C 1
ATOM 4477 O O . ALA A 1 555 ? -29.602 -4.933 0.065 1.00 93.25 555 ALA A O 1
ATOM 4478 N N . ALA A 1 556 ? -30.583 -5.958 1.807 1.00 95.81 556 ALA A N 1
ATOM 4479 C CA . ALA A 1 556 ? -31.063 -4.728 2.434 1.00 95.81 556 ALA A CA 1
ATOM 4480 C C . ALA A 1 556 ? -29.925 -3.885 3.031 1.00 95.81 556 ALA A C 1
ATOM 4482 O O . ALA A 1 556 ? -29.943 -2.666 2.883 1.00 95.81 556 ALA A O 1
ATOM 4483 N N . PHE A 1 557 ? -28.905 -4.518 3.627 1.00 93.06 557 PHE A N 1
ATOM 4484 C CA . PHE A 1 557 ? -27.679 -3.827 4.038 1.00 93.06 557 PHE A CA 1
ATOM 4485 C C . PHE A 1 557 ? -26.981 -3.177 2.838 1.00 93.06 557 PHE A C 1
ATOM 4487 O O . PHE A 1 557 ? -26.685 -1.987 2.887 1.00 93.06 557 PHE A O 1
ATOM 4494 N N . ILE A 1 558 ? -26.780 -3.918 1.740 1.00 82.75 558 ILE A N 1
ATOM 4495 C CA . ILE A 1 558 ? -26.160 -3.389 0.514 1.00 82.75 558 ILE A CA 1
ATOM 4496 C C . ILE A 1 558 ? -26.982 -2.230 -0.065 1.00 82.75 558 ILE A C 1
ATOM 4498 O O . ILE A 1 558 ? -26.396 -1.271 -0.559 1.00 82.75 558 ILE A O 1
ATOM 4502 N N . TYR A 1 559 ? -28.315 -2.279 0.002 1.00 90.44 559 TYR A N 1
ATOM 4503 C CA . TYR A 1 559 ? -29.155 -1.159 -0.421 1.00 90.44 559 TYR A CA 1
ATOM 4504 C C . TYR A 1 559 ? -28.957 0.071 0.481 1.00 90.44 559 TYR A C 1
ATOM 4506 O O . TYR A 1 559 ? -28.542 1.120 -0.006 1.00 90.44 559 TYR A O 1
ATOM 4514 N N . ALA A 1 560 ? -29.171 -0.069 1.793 1.00 84.69 560 ALA A N 1
ATOM 4515 C CA . ALA A 1 560 ? -29.087 1.033 2.754 1.00 84.69 560 ALA A CA 1
ATOM 4516 C C . ALA A 1 560 ? -27.697 1.701 2.775 1.00 84.69 560 ALA A C 1
ATOM 4518 O O . ALA A 1 560 ? -27.601 2.924 2.732 1.00 84.69 560 ALA A O 1
ATOM 4519 N N . PHE A 1 561 ? -26.624 0.903 2.747 1.00 78.56 561 PHE A N 1
ATOM 4520 C CA . PHE A 1 561 ? -25.222 1.349 2.724 1.00 78.56 561 PHE A CA 1
ATOM 4521 C C . PHE A 1 561 ? -24.824 2.134 1.456 1.00 78.56 561 PHE A C 1
ATOM 4523 O O . PHE A 1 561 ? -23.766 2.764 1.429 1.00 78.56 561 PHE A O 1
ATOM 4530 N N . ASN A 1 562 ? -25.642 2.085 0.399 1.00 73.25 562 ASN A N 1
ATOM 4531 C CA . ASN A 1 562 ? -25.472 2.895 -0.810 1.00 73.25 562 ASN A CA 1
ATOM 4532 C C . ASN A 1 562 ? -26.531 4.009 -0.949 1.00 73.25 562 ASN A C 1
ATOM 4534 O O . ASN A 1 562 ? -26.408 4.816 -1.868 1.00 73.25 562 ASN A O 1
ATOM 4538 N N . GLU A 1 563 ? -27.551 4.069 -0.081 1.00 77.56 563 GLU A N 1
ATOM 4539 C CA . GLU A 1 563 ? -28.548 5.152 -0.092 1.00 77.56 563 GLU A CA 1
ATOM 4540 C C . GLU A 1 563 ? -28.100 6.349 0.762 1.00 77.56 563 GLU A C 1
ATOM 4542 O O . GLU A 1 563 ? -28.246 7.493 0.337 1.00 77.56 563 GLU A O 1
ATOM 4547 N N . ASP A 1 564 ? -27.544 6.095 1.952 1.00 69.88 564 ASP A N 1
ATOM 4548 C CA . ASP A 1 564 ? -27.204 7.127 2.940 1.00 69.88 564 ASP A CA 1
ATOM 4549 C C . ASP A 1 564 ? -26.065 6.658 3.878 1.00 69.88 564 ASP A C 1
ATOM 4551 O O . ASP A 1 564 ? -25.692 5.483 3.925 1.00 69.88 564 ASP A O 1
ATOM 4555 N N . ASN A 1 565 ? -25.468 7.591 4.619 1.00 69.31 565 ASN A N 1
ATOM 4556 C CA . ASN A 1 565 ? -24.254 7.420 5.415 1.00 69.31 565 ASN A CA 1
ATOM 4557 C C . ASN A 1 565 ? -24.510 6.766 6.793 1.00 69.31 565 ASN A C 1
ATOM 4559 O O . ASN A 1 565 ? -24.034 7.253 7.824 1.00 69.31 565 ASN A O 1
ATOM 4563 N N . TYR A 1 566 ? -25.266 5.662 6.834 1.00 79.25 566 TYR A N 1
ATOM 4564 C CA . TYR A 1 566 ? -25.491 4.912 8.075 1.00 79.25 566 TYR A CA 1
ATOM 4565 C C . TYR A 1 566 ? -24.188 4.263 8.558 1.00 79.25 566 TYR A C 1
ATOM 4567 O O . TYR A 1 566 ? -23.578 3.438 7.866 1.00 79.25 566 TYR A O 1
ATOM 4575 N N . ASN A 1 567 ? -23.791 4.588 9.790 1.00 74.00 567 ASN A N 1
ATOM 4576 C CA . ASN A 1 567 ? -22.670 3.944 10.484 1.00 74.00 567 ASN A CA 1
ATOM 4577 C C . ASN A 1 567 ? -23.117 2.810 11.427 1.00 74.00 567 ASN A C 1
ATOM 4579 O O . ASN A 1 567 ? -22.280 2.113 12.003 1.00 74.00 567 ASN A O 1
ATOM 4583 N N . CYS A 1 568 ? -24.430 2.622 11.569 1.00 90.25 568 CYS A N 1
ATOM 4584 C CA . CYS A 1 568 ? -25.044 1.666 12.474 1.00 90.25 568 CYS A CA 1
ATOM 4585 C C . CYS A 1 568 ? -26.256 0.995 11.818 1.00 90.25 568 CYS A C 1
ATOM 4587 O O . CYS A 1 568 ? -27.029 1.645 11.111 1.00 90.25 568 CYS A O 1
ATOM 4589 N N . TYR A 1 569 ? -26.428 -0.303 12.072 1.00 96.38 569 TYR A N 1
ATOM 4590 C CA . TYR A 1 569 ? -27.477 -1.129 11.479 1.00 96.38 569 TYR A CA 1
ATOM 4591 C C . TYR A 1 569 ? -28.120 -2.009 12.552 1.00 96.38 569 TYR A C 1
ATOM 4593 O O . TYR A 1 569 ? -27.418 -2.648 13.336 1.00 96.38 569 TYR A O 1
ATOM 4601 N N . CYS A 1 570 ? -29.448 -2.075 12.578 1.00 97.88 570 CYS A N 1
ATOM 4602 C CA . CYS A 1 570 ? -30.202 -2.981 13.439 1.00 97.88 570 CYS A CA 1
ATOM 4603 C C . CYS A 1 570 ? -30.947 -4.008 12.588 1.00 97.88 570 CYS A C 1
ATOM 4605 O O . CYS A 1 570 ? -31.879 -3.650 11.877 1.00 97.88 570 CYS A O 1
ATOM 4607 N N . PHE A 1 571 ? -30.566 -5.277 12.683 1.00 98.00 571 PHE A N 1
ATOM 4608 C CA . PHE A 1 571 ? -31.326 -6.392 12.124 1.00 98.00 571 PHE A CA 1
ATOM 4609 C C . PHE A 1 571 ? -32.364 -6.821 13.157 1.00 98.00 571 PHE A C 1
ATOM 4611 O O . PHE A 1 571 ? -32.010 -7.092 14.306 1.00 98.00 571 PHE A O 1
ATOM 4618 N N . HIS A 1 572 ? -33.641 -6.811 12.778 1.00 97.75 572 HIS A N 1
ATOM 4619 C CA . HIS A 1 572 ? -34.745 -6.876 13.730 1.00 97.75 572 HIS A CA 1
ATOM 4620 C C . HIS A 1 572 ? -35.866 -7.794 13.240 1.00 97.75 572 HIS A C 1
ATOM 4622 O O . HIS A 1 572 ? -36.586 -7.466 12.298 1.00 97.75 572 HIS A O 1
ATOM 4628 N N . ASP A 1 573 ? -36.061 -8.921 13.922 1.00 95.44 573 ASP A N 1
ATOM 4629 C CA . ASP A 1 573 ? -37.136 -9.861 13.619 1.00 95.44 573 ASP A CA 1
ATOM 4630 C C . ASP A 1 573 ? -38.518 -9.234 13.859 1.00 95.44 573 ASP A C 1
ATOM 4632 O O . ASP A 1 573 ? -38.755 -8.517 14.835 1.00 95.44 573 ASP A O 1
ATOM 4636 N N . VAL A 1 574 ? -39.431 -9.480 12.917 1.00 94.69 574 VAL A N 1
ATOM 4637 C CA . VAL A 1 574 ? -40.722 -8.780 12.794 1.00 94.69 574 VAL A CA 1
ATOM 4638 C C . VAL A 1 574 ? -41.716 -9.089 13.927 1.00 94.69 574 VAL A C 1
ATOM 4640 O O . VAL A 1 574 ? -42.741 -8.428 14.053 1.00 94.69 574 VAL A O 1
ATOM 4643 N N . ASP A 1 575 ? -41.440 -10.099 14.753 1.00 93.31 575 ASP A N 1
ATOM 4644 C CA . ASP A 1 575 ? -42.301 -10.580 15.837 1.00 93.31 575 ASP A CA 1
ATOM 4645 C C . ASP A 1 575 ? -41.829 -10.234 17.256 1.00 93.31 575 ASP A C 1
ATOM 4647 O O . ASP A 1 575 ? -42.544 -10.550 18.203 1.00 93.31 575 ASP A O 1
ATOM 4651 N N . LEU A 1 576 ? -40.683 -9.574 17.439 1.00 95.81 576 LEU A N 1
ATOM 4652 C CA . LEU A 1 576 ? -40.162 -9.233 18.768 1.00 95.81 576 LEU A CA 1
ATOM 4653 C C . LEU A 1 576 ? -40.460 -7.776 19.139 1.00 95.81 576 LEU A C 1
ATOM 4655 O O . LEU A 1 576 ? -39.777 -6.867 18.685 1.00 95.81 576 LEU A O 1
ATOM 4659 N N . VAL A 1 577 ? -41.429 -7.524 20.019 1.00 94.44 577 VAL A N 1
ATOM 4660 C CA . VAL A 1 577 ? -41.740 -6.156 20.476 1.00 94.44 577 VAL A CA 1
ATOM 4661 C C . VAL A 1 577 ? -40.907 -5.804 21.720 1.00 94.44 577 VAL A C 1
ATOM 4663 O O . VAL A 1 577 ? -41.026 -6.513 22.720 1.00 94.44 577 VAL A O 1
ATOM 4666 N N . PRO A 1 578 ? -40.079 -4.738 21.712 1.00 94.62 578 PRO A N 1
ATOM 4667 C CA . PRO A 1 578 ? -39.304 -4.320 22.885 1.00 94.62 578 PRO A CA 1
ATOM 4668 C C . PRO A 1 578 ? -40.202 -3.829 24.031 1.00 94.62 578 PRO A C 1
ATOM 4670 O O . PRO A 1 578 ? -41.083 -2.994 23.830 1.00 94.62 578 PRO A O 1
ATOM 4673 N N . GLU A 1 579 ? -39.933 -4.299 25.250 1.00 93.94 579 GLU A N 1
ATOM 4674 C CA . GLU A 1 579 ? -40.710 -3.959 26.457 1.00 93.94 579 GLU A CA 1
ATOM 4675 C C . GLU A 1 579 ? -40.201 -2.708 27.193 1.00 93.94 579 GLU A C 1
ATOM 4677 O O . GLU A 1 579 ? -40.928 -2.124 27.997 1.00 93.94 579 GLU A O 1
ATOM 4682 N N . ASP A 1 580 ? -38.953 -2.301 26.947 1.00 89.94 580 ASP A N 1
ATOM 4683 C CA . ASP A 1 580 ? -38.273 -1.224 27.672 1.00 89.94 580 ASP A CA 1
ATOM 4684 C C . ASP A 1 580 ? -37.521 -0.308 26.697 1.00 89.94 580 ASP A C 1
ATOM 4686 O O . ASP A 1 580 ? -36.585 -0.720 26.008 1.00 89.94 580 ASP A O 1
ATOM 4690 N N . ASP A 1 581 ? -37.923 0.961 26.636 1.00 90.31 581 ASP A N 1
ATOM 4691 C CA . ASP A 1 581 ? -37.375 1.945 25.698 1.00 90.31 581 ASP A CA 1
ATOM 4692 C C . ASP A 1 581 ? -36.008 2.508 26.109 1.00 90.31 581 ASP A C 1
ATOM 4694 O O . ASP A 1 581 ? -35.401 3.262 25.349 1.00 90.31 581 ASP A O 1
ATOM 4698 N N . ARG A 1 582 ? -35.458 2.076 27.251 1.00 90.38 582 ARG A N 1
ATOM 4699 C CA . ARG A 1 582 ? -34.055 2.314 27.629 1.00 90.38 582 ARG A CA 1
ATOM 4700 C C . ARG A 1 582 ? -33.096 1.343 26.943 1.00 90.38 582 ARG A C 1
ATOM 4702 O O . ARG A 1 582 ? -31.879 1.491 27.072 1.00 90.38 582 ARG A O 1
ATOM 4709 N N . ASN A 1 583 ? -33.610 0.348 26.217 1.00 93.88 583 ASN A N 1
ATOM 4710 C CA . ASN A 1 583 ? -32.797 -0.511 25.370 1.00 93.88 583 ASN A CA 1
ATOM 4711 C C . ASN A 1 583 ? -32.374 0.267 24.108 1.00 93.88 583 ASN A C 1
ATOM 4713 O O . ASN A 1 583 ? -33.048 0.242 23.079 1.00 93.88 583 ASN A O 1
ATOM 4717 N N . MET A 1 584 ? -31.287 1.037 24.221 1.00 91.88 584 MET A N 1
ATOM 4718 C CA . MET A 1 584 ? -30.863 2.006 23.201 1.00 91.88 584 MET A CA 1
ATOM 4719 C C . MET A 1 584 ? -30.504 1.351 21.862 1.00 91.88 584 MET A C 1
ATOM 4721 O O . MET A 1 584 ? -29.592 0.520 21.800 1.00 91.88 584 MET A O 1
ATOM 4725 N N . TYR A 1 585 ? -31.145 1.794 20.782 1.00 93.75 585 TYR A N 1
ATOM 4726 C CA . TYR A 1 585 ? -30.864 1.409 19.400 1.00 93.75 585 TYR A CA 1
ATOM 4727 C C . TYR A 1 585 ? -29.635 2.159 18.867 1.00 93.75 585 TYR A C 1
ATOM 4729 O O . TYR A 1 585 ? -29.708 3.020 17.998 1.00 93.75 585 TYR A O 1
ATOM 4737 N N . SER A 1 586 ? -28.478 1.846 19.446 1.00 88.69 586 SER A N 1
ATOM 4738 C CA . SER A 1 586 ? -27.189 2.446 19.108 1.00 88.69 586 SER A CA 1
ATOM 4739 C C . SER A 1 586 ? -26.062 1.416 19.158 1.00 88.69 586 SER A C 1
ATOM 4741 O O . SER A 1 586 ? -26.056 0.516 20.011 1.00 88.69 586 SER A O 1
ATOM 4743 N N . CYS A 1 587 ? -25.113 1.563 18.235 1.00 86.56 587 CYS A N 1
ATOM 4744 C CA . CYS A 1 587 ? -23.952 0.692 18.097 1.00 86.56 587 CYS A CA 1
ATOM 4745 C C . CYS A 1 587 ? -22.923 0.933 19.210 1.00 86.56 587 CYS A C 1
ATOM 4747 O O . CYS A 1 587 ? -22.639 2.074 19.577 1.00 86.56 587 CYS A O 1
ATOM 4749 N N . GLY A 1 588 ? -22.386 -0.165 19.747 1.00 81.44 588 GLY A N 1
ATOM 4750 C CA . GLY A 1 588 ? -21.308 -0.179 20.736 1.00 81.44 588 GLY A CA 1
ATOM 4751 C C . GLY A 1 588 ? -19.941 -0.446 20.102 1.00 81.44 588 GLY A C 1
ATOM 4752 O O . GLY A 1 588 ? -19.772 -0.347 18.889 1.00 81.44 588 GLY A O 1
ATOM 4753 N N . LYS A 1 589 ? -18.955 -0.832 20.922 1.00 85.31 589 LYS A N 1
ATOM 4754 C CA . LYS A 1 589 ? -17.631 -1.261 20.424 1.00 85.31 589 LYS A CA 1
ATOM 4755 C C . LYS A 1 589 ? -17.687 -2.673 19.824 1.00 85.31 589 LYS A C 1
ATOM 4757 O O . LYS A 1 589 ? -16.830 -3.039 19.018 1.00 85.31 589 LYS A O 1
ATOM 4762 N N . TYR A 1 590 ? -18.685 -3.455 20.220 1.00 94.38 590 TYR A N 1
ATOM 4763 C CA . TYR A 1 590 ? -18.896 -4.833 19.798 1.00 94.38 590 TYR A CA 1
ATOM 4764 C C . TYR A 1 590 ? -20.312 -5.046 19.226 1.00 94.38 590 TYR A C 1
ATOM 4766 O O . TYR A 1 590 ? -21.213 -4.261 19.534 1.00 94.38 590 TYR A O 1
ATOM 4774 N N . PRO A 1 591 ? -20.536 -6.124 18.447 1.00 96.75 591 PRO A N 1
ATOM 4775 C CA . PRO A 1 591 ? -21.869 -6.606 18.085 1.00 96.75 591 PRO A CA 1
ATOM 4776 C C . PRO A 1 591 ? -22.791 -6.697 19.304 1.00 96.75 591 PRO A C 1
ATOM 4778 O O . PRO A 1 591 ? -22.439 -7.326 20.303 1.00 96.75 591 PRO A O 1
ATOM 4781 N N . LYS A 1 592 ? -23.969 -6.077 19.235 1.00 96.88 592 LYS A N 1
ATOM 4782 C CA . LYS A 1 592 ? -24.854 -5.873 20.386 1.00 96.88 592 LYS A CA 1
ATOM 4783 C C . LYS A 1 592 ? -26.171 -6.618 20.193 1.00 96.88 592 LYS A C 1
ATOM 4785 O O . LYS A 1 592 ? -27.046 -6.162 19.460 1.00 96.88 592 LYS A O 1
ATOM 4790 N N . HIS A 1 593 ? -26.323 -7.764 20.850 1.00 97.56 593 HIS A N 1
ATOM 4791 C CA . HIS A 1 593 ? -27.578 -8.516 20.827 1.00 97.56 593 HIS A CA 1
ATOM 4792 C C . HIS A 1 593 ? -28.536 -7.961 21.890 1.00 97.56 593 HIS A C 1
ATOM 4794 O O . HIS A 1 593 ? -28.237 -7.976 23.085 1.00 97.56 593 HIS A O 1
ATOM 4800 N N . MET A 1 594 ? -29.682 -7.453 21.439 1.00 96.75 594 MET A N 1
ATOM 4801 C CA . MET A 1 594 ? -30.633 -6.680 22.239 1.00 96.75 594 MET A CA 1
ATOM 4802 C C . MET A 1 594 ? -31.675 -7.571 22.928 1.00 96.75 594 MET A C 1
ATOM 4804 O O . MET A 1 594 ? -32.034 -7.313 24.079 1.00 96.75 594 MET A O 1
ATOM 4808 N N . SER A 1 595 ? -32.146 -8.620 22.246 1.00 95.38 595 SER A N 1
ATOM 4809 C CA . SER A 1 595 ? -33.247 -9.504 22.662 1.00 95.38 595 SER A CA 1
ATOM 4810 C C . SER A 1 595 ? -32.805 -10.650 23.576 1.00 95.38 595 SER A C 1
ATOM 4812 O O . SER A 1 595 ? -33.006 -11.828 23.290 1.00 95.38 595 SER A O 1
ATOM 4814 N N . ILE A 1 596 ? -32.179 -10.317 24.706 1.00 93.69 596 ILE A N 1
ATOM 4815 C CA . ILE A 1 596 ? -31.599 -11.325 25.609 1.00 93.69 596 ILE A CA 1
ATOM 4816 C C . ILE A 1 596 ? -32.610 -12.020 26.531 1.00 93.69 596 ILE A C 1
ATOM 4818 O O . ILE A 1 596 ? -32.289 -13.062 27.101 1.00 93.69 596 ILE A O 1
ATOM 4822 N N . GLY A 1 597 ? -33.803 -11.448 26.700 1.00 93.56 597 GLY A N 1
ATOM 4823 C CA . GLY A 1 597 ? -34.904 -12.037 27.453 1.00 93.56 597 GLY A CA 1
ATOM 4824 C C . GLY A 1 597 ? -36.197 -11.970 26.655 1.00 93.56 597 GLY A C 1
ATOM 4825 O O . GLY A 1 597 ? -36.862 -10.939 26.665 1.00 93.56 597 GLY A O 1
ATOM 4826 N N . VAL A 1 598 ? -36.555 -13.071 25.996 1.00 94.94 598 VAL A N 1
ATOM 4827 C CA . VAL A 1 598 ? -37.837 -13.220 25.290 1.00 94.94 598 VAL A CA 1
ATOM 4828 C C . VAL A 1 598 ? -38.849 -13.913 26.204 1.00 94.94 598 VAL A C 1
ATOM 4830 O O . VAL A 1 598 ? -38.494 -14.879 26.884 1.00 94.94 598 VAL A O 1
ATOM 4833 N N . ASP A 1 599 ? -40.098 -13.450 26.230 1.00 92.06 599 ASP A N 1
ATOM 4834 C CA . ASP A 1 599 ? -41.160 -13.989 27.094 1.00 92.06 599 ASP A CA 1
ATOM 4835 C C . ASP A 1 599 ? -41.446 -15.487 26.848 1.00 92.06 599 ASP A C 1
ATOM 4837 O O . ASP A 1 599 ? -41.451 -16.271 27.798 1.00 92.06 599 ASP A O 1
ATOM 4841 N N . GLU A 1 600 ? -41.547 -15.924 25.585 1.00 89.75 600 GLU A N 1
ATOM 4842 C CA . GLU A 1 600 ? -41.664 -17.344 25.202 1.00 89.75 600 GLU A CA 1
ATOM 4843 C C . GLU A 1 600 ? -40.450 -18.199 25.626 1.00 89.75 600 GLU A C 1
ATOM 4845 O O . GLU A 1 600 ? -40.528 -19.429 25.645 1.00 89.75 600 GLU A O 1
ATOM 4850 N N . MET A 1 601 ? -39.332 -17.565 25.991 1.00 87.75 601 MET A N 1
ATOM 4851 C CA . MET A 1 601 ? -38.125 -18.197 26.537 1.00 87.75 601 MET A CA 1
ATOM 4852 C C . MET A 1 601 ? -37.996 -17.986 28.059 1.00 87.75 601 MET A C 1
ATOM 4854 O O . MET A 1 601 ? -36.902 -18.089 28.611 1.00 87.75 601 MET A O 1
ATOM 4858 N N . ASN A 1 602 ? -39.099 -17.668 28.752 1.00 91.31 602 ASN A N 1
ATOM 4859 C CA . ASN A 1 602 ? -39.159 -17.325 30.182 1.00 91.31 602 ASN A CA 1
ATOM 4860 C C . ASN A 1 602 ? -38.221 -16.168 30.589 1.00 91.31 602 ASN A C 1
ATOM 4862 O O . ASN A 1 602 ? -37.737 -16.117 31.721 1.00 91.31 602 ASN A O 1
ATOM 4866 N N . TYR A 1 603 ? -37.942 -15.243 29.665 1.00 92.81 603 TYR A N 1
ATOM 4867 C CA . TYR A 1 603 ? -36.918 -14.200 29.790 1.00 92.81 603 TYR A CA 1
ATOM 4868 C C . TYR A 1 603 ? -35.513 -14.753 30.102 1.00 92.81 603 TYR A C 1
ATOM 4870 O O . TYR A 1 603 ? -34.757 -14.142 30.855 1.00 92.81 603 TYR A O 1
ATOM 4878 N N . GLN A 1 604 ? -35.146 -15.906 29.535 1.00 89.25 604 GLN A N 1
ATOM 4879 C CA . GLN A 1 604 ? -33.816 -16.500 29.684 1.00 89.25 604 GLN A CA 1
ATOM 4880 C C . GLN A 1 604 ? -33.123 -16.689 28.334 1.00 89.25 604 GLN A C 1
ATOM 4882 O O . GLN A 1 604 ? -33.680 -17.275 27.404 1.00 89.25 604 GLN A O 1
ATOM 4887 N N . LEU A 1 605 ? -31.864 -16.255 28.259 1.00 91.75 605 LEU A N 1
ATOM 4888 C CA . LEU A 1 605 ? -30.968 -16.567 27.151 1.00 91.75 605 LEU A CA 1
ATOM 4889 C C . LEU A 1 605 ? -30.700 -18.080 27.124 1.00 91.75 605 LEU A C 1
ATOM 4891 O O . LEU A 1 605 ? -30.105 -18.616 28.054 1.00 91.75 605 LEU A O 1
ATOM 4895 N N . GLN A 1 606 ? -31.144 -18.759 26.065 1.00 89.88 606 GLN A N 1
ATOM 4896 C CA . GLN A 1 606 ? -31.151 -20.228 26.006 1.00 89.88 606 GLN A CA 1
ATOM 4897 C C . GLN A 1 606 ? -29.750 -20.850 25.849 1.00 89.88 606 GLN A C 1
ATOM 4899 O O . GLN A 1 606 ? -29.515 -21.954 26.333 1.00 89.88 606 GLN A O 1
ATOM 4904 N N . TYR A 1 607 ? -28.830 -20.161 25.166 1.00 92.06 607 TYR A N 1
ATOM 4905 C CA . TYR A 1 607 ? -27.427 -20.552 24.970 1.00 92.06 607 TYR A CA 1
ATOM 4906 C C . TYR A 1 607 ? -26.584 -19.316 24.601 1.00 92.06 607 TYR A C 1
ATOM 4908 O O . TYR A 1 607 ? -27.135 -18.274 24.240 1.00 92.06 607 TYR A O 1
ATOM 4916 N N . GLU A 1 608 ? -25.255 -19.393 24.737 1.00 89.38 608 GLU A N 1
ATOM 4917 C CA . GLU A 1 608 ? -24.364 -18.228 24.577 1.00 89.38 608 GLU A CA 1
ATOM 4918 C C . GLU A 1 608 ? -24.337 -17.712 23.130 1.00 89.38 608 GLU A C 1
ATOM 4920 O O . GLU A 1 608 ? -24.244 -16.503 22.899 1.00 89.38 608 GLU A O 1
ATOM 4925 N N . GLU A 1 609 ? -24.452 -18.629 22.170 1.00 92.75 609 GLU A N 1
ATOM 4926 C CA . GLU A 1 609 ? -24.374 -18.345 20.737 1.00 92.75 609 GLU A CA 1
ATOM 4927 C C . GLU A 1 609 ? -25.626 -17.663 20.170 1.00 92.75 609 GLU A C 1
ATOM 4929 O O . GLU A 1 609 ? -25.559 -17.053 19.106 1.00 92.75 609 GLU A O 1
ATOM 4934 N N . LEU A 1 610 ? -26.747 -17.674 20.905 1.00 93.00 610 LEU A N 1
ATOM 4935 C CA . LEU A 1 610 ? -27.991 -17.047 20.466 1.00 93.00 610 LEU A CA 1
ATOM 4936 C C . LEU A 1 610 ? -27.838 -15.519 20.395 1.00 93.00 610 LEU A C 1
ATOM 4938 O O . LEU A 1 610 ? -27.805 -14.830 21.429 1.00 93.00 610 LEU A O 1
ATOM 4942 N N . ILE A 1 611 ? -27.758 -15.010 19.162 1.00 94.88 611 ILE A N 1
ATOM 4943 C CA . ILE A 1 611 ? -27.775 -13.578 18.811 1.00 94.88 611 ILE A CA 1
ATOM 4944 C C . ILE A 1 611 ? -28.904 -13.188 17.840 1.00 94.88 611 ILE A C 1
ATOM 4946 O O . ILE A 1 611 ? -28.994 -12.023 17.457 1.00 94.88 611 ILE A O 1
ATOM 4950 N N . GLY A 1 612 ? -29.736 -14.152 17.433 1.00 91.56 612 GLY A N 1
ATOM 4951 C CA . GLY A 1 612 ? -30.913 -13.925 16.590 1.00 91.56 612 GLY A CA 1
ATOM 4952 C C . GLY A 1 612 ? -32.061 -13.257 17.348 1.00 91.56 612 GLY A C 1
ATOM 4953 O O . GLY A 1 612 ? -32.128 -13.319 18.576 1.00 91.56 612 GLY A O 1
ATOM 4954 N N . GLY A 1 613 ? -32.973 -12.629 16.607 1.00 94.44 613 GLY A N 1
ATOM 4955 C CA . GLY A 1 613 ? -33.996 -11.742 17.148 1.00 94.44 613 GLY A CA 1
ATOM 4956 C C . GLY A 1 613 ? -33.711 -10.289 16.775 1.00 94.44 613 GLY A C 1
ATOM 4957 O O . GLY A 1 613 ? -34.051 -9.852 15.680 1.00 94.44 613 GLY A O 1
ATOM 4958 N N . VAL A 1 614 ? -33.090 -9.530 17.678 1.00 97.56 614 VAL A N 1
ATOM 4959 C CA . VAL A 1 614 ? -32.736 -8.118 17.470 1.00 97.56 614 VAL A CA 1
ATOM 4960 C C . VAL A 1 614 ? -31.250 -7.893 17.749 1.00 97.56 614 VAL A C 1
ATOM 4962 O O . VAL A 1 614 ? -30.793 -7.968 18.893 1.00 97.56 614 VAL A O 1
ATOM 4965 N N . LEU A 1 615 ? -30.492 -7.597 16.694 1.00 97.88 615 LEU A N 1
ATOM 4966 C CA . LEU A 1 615 ? -29.033 -7.490 16.689 1.00 97.88 615 LEU A CA 1
ATOM 4967 C C . LEU A 1 615 ? -28.596 -6.147 16.093 1.00 97.88 615 LEU A C 1
ATOM 4969 O O . LEU A 1 615 ? -29.036 -5.768 15.011 1.00 97.88 615 LEU A O 1
ATOM 4973 N N . ILE A 1 616 ? -27.713 -5.428 16.787 1.00 97.38 616 ILE A N 1
ATOM 4974 C CA . ILE A 1 616 ? -27.182 -4.131 16.353 1.00 97.38 616 ILE A CA 1
ATOM 4975 C C . ILE A 1 616 ? -25.689 -4.252 16.047 1.00 97.38 616 ILE A C 1
ATOM 4977 O O . ILE A 1 616 ? -24.915 -4.724 16.882 1.00 97.38 616 ILE A O 1
ATOM 4981 N N . LEU A 1 617 ? -25.302 -3.819 14.847 1.00 96.06 617 LEU A N 1
ATOM 4982 C CA . LEU A 1 617 ? -23.974 -3.975 14.259 1.00 96.06 617 LEU A CA 1
ATOM 4983 C C . LEU A 1 617 ? -23.475 -2.648 13.677 1.00 96.06 617 LEU A C 1
ATOM 4985 O O . LEU A 1 617 ? -24.190 -1.982 12.926 1.00 96.06 617 LEU A O 1
ATOM 4989 N N . GLY A 1 618 ? -22.227 -2.292 13.982 1.00 86.94 618 GLY A N 1
ATOM 4990 C CA . GLY A 1 618 ? -21.509 -1.244 13.259 1.00 86.94 618 GLY A CA 1
ATOM 4991 C C . GLY A 1 618 ? -21.144 -1.707 11.848 1.00 86.94 618 GLY A C 1
ATOM 4992 O O . GLY A 1 618 ? -21.030 -2.911 11.583 1.00 86.94 618 GLY A O 1
ATOM 4993 N N . THR A 1 619 ? -20.927 -0.760 10.934 1.00 81.19 619 THR A N 1
ATOM 4994 C CA . THR A 1 619 ? -20.489 -1.039 9.552 1.00 81.19 619 THR A CA 1
ATOM 4995 C C . THR A 1 619 ? -19.272 -1.972 9.510 1.00 81.19 619 THR A C 1
ATOM 4997 O O . THR A 1 619 ? -19.192 -2.876 8.677 1.00 81.19 619 THR A O 1
ATOM 5000 N N . GLU A 1 620 ? -18.330 -1.798 10.437 1.00 73.75 620 GLU A N 1
ATOM 5001 C CA . GLU A 1 620 ? -17.130 -2.618 10.565 1.00 73.75 620 GLU A CA 1
ATOM 5002 C C . GLU A 1 620 ? -17.418 -4.062 10.994 1.00 73.75 620 GLU A C 1
ATOM 5004 O O . GLU A 1 620 ? -16.731 -4.966 10.523 1.00 73.75 620 GLU A O 1
ATOM 5009 N N . HIS A 1 621 ? -18.445 -4.313 11.817 1.00 88.25 621 HIS A N 1
ATOM 5010 C CA . HIS A 1 621 ? -18.827 -5.677 12.206 1.00 88.25 621 HIS A CA 1
ATOM 5011 C C . HIS A 1 621 ? -19.390 -6.439 11.005 1.00 88.25 621 HIS A C 1
ATOM 5013 O O . HIS A 1 621 ? -19.025 -7.595 10.783 1.00 88.25 621 HIS A O 1
ATOM 5019 N N . ILE A 1 622 ? -20.239 -5.789 10.201 1.00 85.50 622 ILE A N 1
ATOM 5020 C CA . ILE A 1 622 ? -20.850 -6.388 9.004 1.00 85.50 622 ILE A CA 1
ATOM 5021 C C . ILE A 1 622 ? -19.783 -6.658 7.940 1.00 85.50 622 ILE A C 1
ATOM 5023 O O . ILE A 1 622 ? -19.717 -7.765 7.413 1.00 85.50 622 ILE A O 1
ATOM 5027 N N . ILE A 1 623 ? -18.898 -5.693 7.666 1.00 75.44 623 ILE A N 1
ATOM 5028 C CA . ILE A 1 623 ? -17.814 -5.876 6.689 1.00 75.44 623 ILE A CA 1
ATOM 5029 C C . ILE A 1 623 ? -16.825 -6.959 7.150 1.00 75.44 623 ILE A C 1
ATOM 5031 O O . ILE A 1 623 ? -16.437 -7.797 6.341 1.00 75.44 623 ILE A O 1
ATOM 5035 N N . ALA A 1 624 ? -16.440 -6.994 8.432 1.00 64.12 624 ALA A N 1
ATOM 5036 C CA . ALA A 1 624 ? -15.484 -7.984 8.936 1.00 64.12 624 ALA A CA 1
ATOM 5037 C C . ALA A 1 624 ? -16.048 -9.416 8.949 1.00 64.12 624 ALA A C 1
ATOM 5039 O O . ALA A 1 624 ? -15.338 -10.350 8.588 1.00 64.12 624 ALA A O 1
ATOM 5040 N N . SER A 1 625 ? -17.319 -9.592 9.330 1.00 80.50 625 SER A N 1
ATOM 5041 C CA . SER A 1 625 ? -18.018 -10.893 9.301 1.00 80.50 625 SER A CA 1
ATOM 5042 C C . SER A 1 625 ? -18.518 -11.302 7.916 1.00 80.50 625 SER A C 1
ATOM 5044 O O . SER A 1 625 ? -19.025 -12.412 7.757 1.00 80.50 625 SER A O 1
ATOM 5046 N N . ASN A 1 626 ? -18.411 -10.412 6.925 1.00 81.81 626 ASN A N 1
ATOM 5047 C CA . ASN A 1 626 ? -19.111 -10.520 5.648 1.00 81.81 626 ASN A CA 1
ATOM 5048 C C . ASN A 1 626 ? -20.641 -10.684 5.824 1.00 81.81 626 ASN A C 1
ATOM 5050 O O . ASN A 1 626 ? -21.306 -11.297 4.997 1.00 81.81 626 ASN A O 1
ATOM 5054 N N . GLY A 1 627 ? -21.213 -10.177 6.919 1.00 90.12 627 GLY A N 1
ATOM 5055 C CA . GLY A 1 627 ? -22.624 -10.337 7.272 1.00 90.12 627 GLY A CA 1
ATOM 5056 C C . GLY A 1 627 ? -23.073 -11.798 7.407 1.00 90.12 627 GLY A C 1
ATOM 5057 O O . GLY A 1 627 ? -22.308 -12.681 7.803 1.00 90.12 627 GLY A O 1
ATOM 5058 N N . TYR A 1 628 ? -24.345 -12.048 7.098 1.00 97.00 628 TYR A N 1
ATOM 5059 C CA . TYR A 1 628 ? -24.983 -13.351 7.285 1.00 97.00 628 TYR A CA 1
ATOM 5060 C C . TYR A 1 628 ? -24.580 -14.355 6.193 1.00 97.00 628 TYR A C 1
ATOM 5062 O O . TYR A 1 628 ? -24.374 -13.989 5.040 1.00 97.00 628 TYR A O 1
ATOM 5070 N N . SER A 1 629 ? -24.521 -15.644 6.527 1.00 95.38 629 SER A N 1
ATOM 5071 C CA . SER A 1 629 ? -24.232 -16.726 5.569 1.00 95.38 629 SER A CA 1
ATOM 5072 C C . SER A 1 629 ? -25.388 -16.947 4.585 1.00 95.38 629 SER A C 1
ATOM 5074 O O . SER A 1 629 ? -26.464 -17.394 4.987 1.00 95.38 629 SER A O 1
ATOM 5076 N N . ASN A 1 630 ? -25.151 -16.765 3.283 1.00 93.88 630 ASN A N 1
ATOM 5077 C CA . ASN A 1 630 ? -26.155 -16.917 2.220 1.00 93.88 630 ASN A CA 1
ATOM 5078 C C . ASN A 1 630 ? -26.631 -18.373 2.030 1.00 93.88 630 ASN A C 1
ATOM 5080 O O . ASN A 1 630 ? -27.567 -18.627 1.271 1.00 93.88 630 ASN A O 1
ATOM 5084 N N . LEU A 1 631 ? -25.980 -19.352 2.667 1.00 91.50 631 LEU A N 1
ATOM 5085 C CA . LEU A 1 631 ? -26.265 -20.781 2.478 1.00 91.50 631 LEU A CA 1
ATOM 5086 C C . LEU A 1 631 ? -27.412 -21.334 3.349 1.00 91.50 631 LEU A C 1
ATOM 5088 O O . LEU A 1 631 ? -27.797 -22.491 3.169 1.00 91.50 631 LEU A O 1
ATOM 5092 N N . TYR A 1 632 ? -27.982 -20.542 4.264 1.00 90.69 632 TYR A N 1
ATOM 5093 C CA . TYR A 1 632 ? -29.103 -20.974 5.110 1.00 90.69 632 TYR A CA 1
ATOM 5094 C C . TYR A 1 632 ? -30.455 -20.735 4.427 1.00 90.69 632 TYR A C 1
ATOM 5096 O O . TYR A 1 632 ? -31.057 -19.669 4.525 1.00 90.69 632 TYR A O 1
ATOM 5104 N N . TRP A 1 633 ? -30.943 -21.776 3.754 1.00 89.06 633 TRP A N 1
ATOM 5105 C CA . TRP A 1 633 ? -32.288 -21.829 3.181 1.00 89.06 633 TRP A CA 1
ATOM 5106 C C . TRP A 1 633 ? -33.239 -22.587 4.128 1.00 89.06 633 TRP A C 1
ATOM 5108 O O . TRP A 1 633 ? -32.994 -23.729 4.519 1.00 89.06 633 TRP A O 1
ATOM 5118 N N . GLY A 1 634 ? -34.354 -21.970 4.502 1.00 85.12 634 GLY A N 1
ATOM 5119 C CA . GLY A 1 634 ? -35.257 -22.442 5.552 1.00 85.12 634 GLY A CA 1
ATOM 5120 C C . GLY A 1 634 ? -35.055 -21.661 6.851 1.00 85.12 634 GLY A C 1
ATOM 5121 O O . GLY A 1 634 ? -34.730 -20.483 6.810 1.00 85.12 634 GLY A O 1
ATOM 5122 N N . TRP A 1 635 ? -35.305 -22.303 7.996 1.00 80.69 635 TRP A N 1
ATOM 5123 C CA . TRP A 1 635 ? -35.328 -21.628 9.301 1.00 80.69 635 TRP A CA 1
ATOM 5124 C C . TRP A 1 635 ? -34.208 -22.093 10.238 1.00 80.69 635 TRP A C 1
ATOM 5126 O O . TRP A 1 635 ? -34.092 -23.295 10.523 1.00 80.69 635 TRP A O 1
ATOM 5136 N N . GLY A 1 636 ? -33.464 -21.118 10.769 1.00 83.06 636 GLY A N 1
ATOM 5137 C CA . GLY A 1 636 ? -32.527 -21.241 11.882 1.00 83.06 636 GLY A CA 1
ATOM 5138 C C . GLY A 1 636 ? -31.083 -21.562 11.483 1.00 83.06 636 GLY A C 1
ATOM 5139 O O . GLY A 1 636 ? -30.837 -22.267 10.504 1.00 83.06 636 GLY A O 1
ATOM 5140 N N . ALA A 1 637 ? -30.155 -21.186 12.369 1.00 88.44 637 ALA A N 1
ATOM 5141 C CA . ALA A 1 637 ? -28.690 -21.266 12.264 1.00 88.44 637 ALA A CA 1
ATOM 5142 C C . ALA A 1 637 ? -27.977 -20.204 11.403 1.00 88.44 637 ALA A C 1
ATOM 5144 O O . ALA A 1 637 ? -26.751 -20.164 11.407 1.00 88.44 637 ALA A O 1
ATOM 5145 N N . GLU A 1 638 ? -28.694 -19.294 10.746 1.00 93.69 638 GLU A N 1
ATOM 5146 C CA . GLU A 1 638 ? -28.109 -18.115 10.098 1.00 93.69 638 GLU A CA 1
ATOM 5147 C C . GLU A 1 638 ? -27.523 -17.116 11.112 1.00 93.69 638 GLU A C 1
ATOM 5149 O O . GLU A 1 638 ? -26.432 -16.586 10.898 1.00 93.69 638 GLU A O 1
ATOM 5154 N N . ASP A 1 639 ? -28.215 -16.918 12.238 1.00 94.62 639 ASP A N 1
ATOM 5155 C CA . ASP A 1 639 ? -27.773 -16.063 13.344 1.00 94.62 639 ASP A CA 1
ATOM 5156 C C . ASP A 1 639 ? -26.631 -16.730 14.145 1.00 94.62 639 ASP A C 1
ATOM 5158 O O . ASP A 1 639 ? -25.661 -16.073 14.524 1.00 94.62 639 ASP A O 1
ATOM 5162 N N . ASP A 1 640 ? -26.699 -18.054 14.334 1.00 94.12 640 ASP A N 1
ATOM 5163 C CA . ASP A 1 640 ? -25.664 -18.848 15.018 1.00 94.12 640 ASP A CA 1
ATOM 5164 C C . ASP A 1 640 ? -24.345 -18.875 14.211 1.00 94.12 640 ASP A C 1
ATOM 5166 O O . ASP A 1 640 ? -23.256 -18.774 14.779 1.00 94.12 640 ASP A O 1
ATOM 5170 N N . ASP A 1 641 ? -24.420 -18.959 12.873 1.00 95.94 641 ASP A N 1
ATOM 5171 C CA . ASP A 1 641 ? -23.254 -18.843 11.981 1.00 95.94 641 ASP A CA 1
ATOM 5172 C C . ASP A 1 641 ? -22.590 -17.473 12.151 1.00 95.94 641 ASP A C 1
ATOM 5174 O O . ASP A 1 641 ? -21.371 -17.395 12.301 1.00 95.94 641 ASP A O 1
ATOM 5178 N N . LEU A 1 642 ? -23.391 -16.403 12.220 1.00 96.62 642 LEU A N 1
ATOM 5179 C CA . LEU A 1 642 ? -22.905 -15.044 12.442 1.00 96.62 642 LEU A CA 1
ATOM 5180 C C . LEU A 1 642 ? -22.260 -14.862 13.828 1.00 96.62 642 LEU A C 1
ATOM 5182 O O . LEU A 1 642 ? -21.214 -14.215 13.925 1.00 96.62 642 LEU A O 1
ATOM 5186 N N . TYR A 1 643 ? -22.783 -15.497 14.882 1.00 96.75 643 TYR A N 1
ATOM 5187 C CA . TYR A 1 643 ? -22.087 -15.551 16.172 1.00 96.75 643 TYR A CA 1
ATOM 5188 C C . TYR A 1 643 ? -20.716 -16.229 16.039 1.00 96.75 643 TYR A C 1
ATOM 5190 O O . TYR A 1 643 ? -19.714 -15.680 16.508 1.00 96.75 643 TYR A O 1
ATOM 5198 N N . TYR A 1 644 ? -20.629 -17.390 15.379 1.00 94.62 644 TYR A N 1
ATOM 5199 C CA . TYR A 1 644 ? -19.345 -18.076 15.211 1.00 94.62 644 TYR A CA 1
ATOM 5200 C C . TYR A 1 644 ? -18.366 -17.265 14.346 1.00 94.62 644 TYR A C 1
ATOM 5202 O O . TYR A 1 644 ? -17.172 -17.259 14.648 1.00 94.62 644 TYR A O 1
ATOM 5210 N N . ARG A 1 645 ? -18.848 -16.495 13.359 1.00 95.31 645 ARG A N 1
ATOM 5211 C CA . ARG A 1 645 ? -18.034 -15.511 12.619 1.00 95.31 645 ARG A CA 1
ATOM 5212 C C . ARG A 1 645 ? -17.468 -14.434 13.544 1.00 95.31 645 ARG A C 1
ATOM 5214 O O . ARG A 1 645 ? -16.256 -14.230 13.553 1.00 95.31 645 ARG A O 1
ATOM 5221 N N . PHE A 1 646 ? -18.298 -13.794 14.370 1.00 93.12 646 PHE A N 1
ATOM 5222 C CA . PHE A 1 646 ? -17.833 -12.796 15.343 1.00 93.12 646 PHE A CA 1
ATOM 5223 C C . PHE A 1 646 ? -16.827 -13.377 16.344 1.00 93.12 646 PHE A C 1
ATOM 5225 O O . PHE A 1 646 ? -15.796 -12.753 16.600 1.00 93.12 646 PHE A O 1
ATOM 5232 N N . LYS A 1 647 ? -17.067 -14.598 16.836 1.00 91.06 647 LYS A N 1
ATOM 5233 C CA . LYS A 1 647 ? -16.153 -15.333 17.724 1.00 91.06 647 LYS A CA 1
ATOM 5234 C C . LYS A 1 647 ? -14.811 -15.635 17.048 1.00 91.06 647 LYS A C 1
ATOM 5236 O O . LYS A 1 647 ? -13.769 -15.436 17.666 1.00 91.06 647 LYS A O 1
ATOM 5241 N N . GLY A 1 648 ? -14.825 -16.044 15.776 1.00 80.62 648 GLY A N 1
ATOM 5242 C CA . GLY A 1 648 ? -13.622 -16.256 14.961 1.00 80.62 648 GLY A CA 1
ATOM 5243 C C . GLY A 1 648 ? -12.829 -14.973 14.676 1.00 80.62 648 GLY A C 1
ATOM 5244 O O . GLY A 1 648 ? -11.609 -15.020 14.562 1.00 80.62 648 GLY A O 1
ATOM 5245 N N . LEU A 1 649 ? -13.504 -13.822 14.634 1.00 76.00 649 LEU A N 1
ATOM 5246 C CA . LEU A 1 649 ? -12.900 -12.489 14.504 1.00 76.00 649 LEU A CA 1
ATOM 5247 C C . LEU A 1 649 ? -12.447 -11.881 15.847 1.00 76.00 649 LEU A C 1
ATOM 5249 O O . LEU A 1 649 ? -11.904 -10.777 15.869 1.00 76.00 649 LEU A O 1
ATOM 5253 N N . GLY A 1 650 ? -12.670 -12.570 16.971 1.00 83.56 650 GLY A N 1
ATOM 5254 C CA . GLY A 1 650 ? -12.322 -12.088 18.312 1.00 83.56 650 GLY A CA 1
ATOM 5255 C C . GLY A 1 650 ? -13.265 -11.019 18.884 1.00 83.56 650 GLY A C 1
ATOM 5256 O O . GLY A 1 650 ? -12.969 -10.447 19.936 1.00 83.56 650 GLY A O 1
ATOM 5257 N N . TYR A 1 651 ? -14.404 -10.750 18.238 1.00 87.06 651 TYR A N 1
ATOM 5258 C CA . TYR A 1 651 ? -15.431 -9.873 18.796 1.00 87.06 651 TYR A CA 1
ATOM 5259 C C . TYR A 1 651 ? -16.149 -10.557 19.967 1.00 87.06 651 TYR A C 1
ATOM 5261 O O . TYR A 1 651 ? -16.462 -11.747 19.938 1.00 87.06 651 TYR A O 1
ATOM 5269 N N . LYS A 1 652 ? -16.451 -9.771 21.004 1.00 94.38 652 LYS A N 1
ATOM 5270 C CA . LYS A 1 652 ? -17.401 -10.151 22.060 1.00 94.38 652 LYS A CA 1
ATOM 5271 C C . LYS A 1 652 ? -18.825 -9.843 21.587 1.00 94.38 652 LYS A C 1
ATOM 5273 O O . LYS A 1 652 ? -18.993 -9.119 20.613 1.00 94.38 652 LYS A O 1
ATOM 5278 N N . ILE A 1 653 ? -19.838 -10.344 22.290 1.00 95.88 653 ILE A N 1
ATOM 5279 C CA . ILE A 1 653 ? -21.224 -9.896 22.103 1.00 95.88 653 ILE A CA 1
ATOM 5280 C C . ILE A 1 653 ? -21.598 -8.995 23.282 1.00 95.88 653 ILE A C 1
ATOM 5282 O O . ILE A 1 653 ? -21.642 -9.452 24.426 1.00 95.88 653 ILE A O 1
ATOM 5286 N N . GLU A 1 654 ? -21.853 -7.715 23.016 1.00 95.75 654 GLU A N 1
ATOM 5287 C CA . GLU A 1 654 ? -22.483 -6.808 23.975 1.00 95.75 654 GLU A CA 1
ATOM 5288 C C . GLU A 1 654 ? -23.945 -7.230 24.192 1.00 95.75 654 GLU A C 1
ATOM 5290 O O . GLU A 1 654 ? -24.665 -7.573 23.253 1.00 95.75 654 GLU A O 1
ATOM 5295 N N . ARG A 1 655 ? -24.385 -7.234 25.452 1.00 94.81 655 ARG A N 1
ATOM 5296 C CA . ARG A 1 655 ? -25.729 -7.650 25.870 1.00 94.81 655 ARG A CA 1
ATOM 5297 C C . ARG A 1 655 ? -26.231 -6.673 26.945 1.00 94.81 655 ARG A C 1
ATOM 5299 O O . ARG A 1 655 ? -25.504 -6.447 27.915 1.00 94.81 655 ARG A O 1
ATOM 5306 N N . PRO A 1 656 ? -27.422 -6.062 26.800 1.00 94.50 656 PRO A N 1
ATOM 5307 C CA . PRO A 1 656 ? -27.977 -5.156 27.808 1.00 94.50 656 PRO A CA 1
ATOM 5308 C C . PRO A 1 656 ? -28.371 -5.922 29.088 1.00 94.50 656 PRO A C 1
ATOM 5310 O O . PRO A 1 656 ? -28.531 -7.140 29.049 1.00 94.50 656 PRO A O 1
ATOM 5313 N N . PRO A 1 657 ? -28.579 -5.255 30.239 1.00 94.25 657 PRO A N 1
ATOM 5314 C CA . PRO A 1 657 ? -29.104 -5.912 31.437 1.00 94.25 657 PRO A CA 1
ATOM 5315 C C . PRO A 1 657 ? -30.497 -6.526 31.214 1.00 94.25 657 PRO A C 1
ATOM 5317 O O . PRO A 1 657 ? -31.371 -5.891 30.627 1.00 94.25 657 PRO A O 1
ATOM 5320 N N . LEU A 1 658 ? -30.763 -7.708 31.785 1.00 90.81 658 LEU A N 1
ATOM 5321 C CA . LEU A 1 658 ? -32.021 -8.469 31.604 1.00 90.81 658 LEU A CA 1
ATOM 5322 C C . LEU A 1 658 ? -33.301 -7.754 32.094 1.00 90.81 658 LEU A C 1
ATOM 5324 O O . LEU A 1 658 ? -34.418 -8.213 31.857 1.00 90.81 658 LEU A O 1
ATOM 5328 N N . LYS A 1 659 ? -33.164 -6.618 32.782 1.00 89.50 659 LYS A N 1
ATOM 5329 C CA . LYS A 1 659 ? -34.294 -5.753 33.138 1.00 89.50 659 LYS A CA 1
ATOM 5330 C C . LYS A 1 659 ? -34.762 -4.861 31.977 1.00 89.50 659 LYS A C 1
ATOM 5332 O O . LYS A 1 659 ? -35.927 -4.496 31.984 1.00 89.50 659 LYS A O 1
ATOM 5337 N N . ILE A 1 660 ? -33.883 -4.538 31.020 1.00 92.88 660 ILE A N 1
ATOM 5338 C CA . ILE A 1 660 ? -34.186 -3.673 29.861 1.00 92.88 660 ILE A CA 1
ATOM 5339 C C . ILE A 1 660 ? -34.061 -4.408 28.514 1.00 92.88 660 ILE A C 1
ATOM 5341 O O . ILE A 1 660 ? -34.723 -4.046 27.554 1.00 92.88 660 ILE A O 1
ATOM 5345 N N . GLY A 1 661 ? -33.259 -5.476 28.433 1.00 94.12 661 GLY A N 1
ATOM 5346 C CA . GLY A 1 661 ? -33.103 -6.317 27.236 1.00 94.12 661 GLY A CA 1
ATOM 5347 C C . GLY A 1 661 ? -34.270 -7.274 26.971 1.00 94.12 661 GLY A C 1
ATOM 5348 O O . GLY A 1 661 ? -34.031 -8.442 26.657 1.00 94.12 661 GLY A O 1
ATOM 5349 N N . ARG A 1 662 ? -35.510 -6.824 27.197 1.00 96.19 662 ARG A N 1
ATOM 5350 C CA . ARG A 1 662 ? -36.717 -7.658 27.171 1.00 96.19 662 ARG A CA 1
ATOM 5351 C C . ARG A 1 662 ? -37.585 -7.405 25.952 1.00 96.19 662 ARG A C 1
ATOM 5353 O O . ARG A 1 662 ? -37.774 -6.255 25.558 1.00 96.19 662 ARG A O 1
ATOM 5360 N N . TYR A 1 663 ? -38.110 -8.490 25.395 1.00 96.81 663 TYR A N 1
ATOM 5361 C CA . TYR A 1 663 ? -38.981 -8.472 24.229 1.00 96.81 663 TYR A CA 1
ATOM 5362 C C . TYR A 1 663 ? -40.125 -9.473 24.403 1.00 96.81 663 TYR A C 1
ATOM 5364 O O . TYR A 1 663 ? -39.892 -10.635 24.743 1.00 96.81 663 TYR A O 1
ATOM 5372 N N . THR A 1 664 ? -41.342 -9.045 24.082 1.00 94.62 664 THR A N 1
ATOM 5373 C CA . THR A 1 664 ? -42.491 -9.939 23.940 1.00 94.62 664 THR A CA 1
ATOM 5374 C C . THR A 1 664 ? -42.492 -10.513 22.521 1.00 94.62 664 THR A C 1
ATOM 5376 O O . THR A 1 664 ? -42.491 -9.753 21.549 1.00 94.62 664 THR A O 1
ATOM 5379 N N . MET A 1 665 ? -42.513 -11.839 22.376 1.00 93.25 665 MET A N 1
ATOM 5380 C CA . MET A 1 665 ? -42.675 -12.508 21.087 1.00 93.25 665 MET A CA 1
ATOM 5381 C C . MET A 1 665 ? -44.156 -12.584 20.712 1.00 93.25 665 MET A C 1
ATOM 5383 O O . MET A 1 665 ? -44.975 -13.248 21.348 1.00 93.25 665 MET A O 1
ATOM 5387 N N . MET A 1 666 ? -44.505 -11.930 19.611 1.00 91.81 666 MET A N 1
ATOM 5388 C CA . MET A 1 666 ? -45.828 -12.013 19.019 1.00 91.81 666 MET A CA 1
ATOM 5389 C C . MET A 1 666 ? -46.077 -13.418 18.461 1.00 91.81 666 MET A C 1
ATOM 5391 O O . MET A 1 666 ? -45.341 -13.933 17.610 1.00 91.81 666 MET A O 1
ATOM 5395 N N . LYS A 1 667 ? -47.158 -14.035 18.946 1.00 86.25 667 LYS A N 1
ATOM 5396 C CA . LYS A 1 667 ? -47.539 -15.413 18.620 1.00 86.25 667 LYS A CA 1
ATOM 5397 C C . LYS A 1 667 ? -47.673 -15.608 17.111 1.00 86.25 667 LYS A C 1
ATOM 5399 O O . LYS A 1 667 ? -48.297 -14.812 16.409 1.00 86.25 667 LYS A O 1
ATOM 5404 N N . HIS A 1 668 ? -47.108 -16.704 16.621 1.00 81.00 668 HIS A N 1
ATOM 5405 C CA . HIS A 1 668 ? -47.115 -17.075 15.210 1.00 81.00 668 HIS A CA 1
ATOM 5406 C C . HIS A 1 668 ? -46.982 -18.598 15.050 1.00 81.00 668 HIS A C 1
ATOM 5408 O O . HIS A 1 668 ? -46.627 -19.317 15.987 1.00 81.00 668 HIS A O 1
ATOM 5414 N N . GLN A 1 669 ? -47.242 -19.122 13.849 1.00 76.50 669 GLN A N 1
ATOM 5415 C CA . GLN A 1 669 ? -47.017 -20.542 13.565 1.00 76.50 669 GLN A CA 1
ATOM 5416 C C . GLN A 1 669 ? -45.518 -20.833 13.423 1.00 76.50 669 GLN A C 1
ATOM 5418 O O . GLN A 1 669 ? -44.891 -20.444 12.434 1.00 76.50 669 GLN A O 1
ATOM 5423 N N . LYS A 1 670 ? -44.938 -21.542 14.398 1.00 70.62 670 LYS A N 1
ATOM 5424 C CA . LYS A 1 670 ? -43.519 -21.926 14.384 1.00 70.62 670 LYS A CA 1
ATOM 5425 C C . LYS A 1 670 ? -43.222 -22.862 13.208 1.00 70.62 670 LYS A C 1
ATOM 5427 O O . LYS A 1 670 ? -43.634 -24.023 13.194 1.00 70.62 670 LYS A O 1
ATOM 5432 N N . ARG A 1 671 ? -42.505 -22.346 12.205 1.00 72.56 671 ARG A N 1
ATOM 5433 C CA . ARG A 1 671 ? -42.065 -23.100 11.020 1.00 72.56 671 ARG A CA 1
ATOM 5434 C C . ARG A 1 671 ? -40.994 -24.120 11.436 1.00 72.56 671 ARG A C 1
ATOM 5436 O O . ARG A 1 671 ? -40.159 -23.833 12.290 1.00 72.56 671 ARG A O 1
ATOM 5443 N N . LYS A 1 672 ? -41.024 -25.332 10.865 1.00 72.06 672 LYS A N 1
ATOM 5444 C CA . LYS A 1 672 ? -40.057 -26.388 11.221 1.00 72.06 672 LYS A CA 1
ATOM 5445 C C . LYS A 1 672 ? -38.643 -25.979 10.771 1.00 72.06 672 LYS A C 1
ATOM 5447 O O . LYS A 1 672 ? -38.479 -25.651 9.595 1.00 72.06 672 LYS A O 1
ATOM 5452 N N . PRO A 1 673 ? -37.630 -26.020 11.655 1.00 73.44 673 PRO A N 1
ATOM 5453 C CA . PRO A 1 673 ? -36.259 -25.705 11.276 1.00 73.44 673 PRO A CA 1
ATOM 5454 C C . PRO A 1 673 ? -35.651 -26.829 10.430 1.00 73.44 673 PRO A C 1
ATOM 5456 O O . PRO A 1 673 ? -36.092 -27.980 10.486 1.00 73.44 673 PRO A O 1
ATOM 5459 N N . GLN A 1 674 ? -34.602 -26.508 9.670 1.00 73.00 674 GLN A N 1
ATOM 5460 C CA . GLN A 1 674 ? -33.884 -27.503 8.867 1.00 73.00 674 GLN A CA 1
ATOM 5461 C C . GLN A 1 674 ? -33.251 -28.604 9.733 1.00 73.00 674 GLN A C 1
ATOM 5463 O O . GLN A 1 674 ? -32.884 -28.372 10.894 1.00 73.00 674 GLN A O 1
ATOM 5468 N N . LEU A 1 675 ? -33.062 -29.793 9.146 1.00 75.62 675 LEU A N 1
ATOM 5469 C CA . LEU A 1 675 ? -32.410 -30.925 9.815 1.00 75.62 675 LEU A CA 1
ATOM 5470 C C . LEU A 1 675 ? -31.046 -30.509 10.384 1.00 75.62 675 LEU A C 1
ATOM 5472 O O . LEU A 1 675 ? -30.225 -29.913 9.682 1.00 75.62 675 LEU A O 1
ATOM 5476 N N . TRP A 1 676 ? -30.780 -30.866 11.644 1.00 75.94 676 TRP A N 1
ATOM 5477 C CA . TRP A 1 676 ? -29.519 -30.526 12.316 1.00 75.94 676 TRP A CA 1
ATOM 5478 C C . TRP A 1 676 ? -28.295 -31.035 11.541 1.00 75.94 676 TRP A C 1
ATOM 5480 O O . TRP A 1 676 ? -27.309 -30.322 11.411 1.00 75.94 676 TRP A O 1
ATOM 5490 N N . SER A 1 677 ? -28.385 -32.209 10.912 1.00 71.44 677 SER A N 1
ATOM 5491 C CA . SER A 1 677 ? -27.328 -32.772 10.059 1.00 71.44 677 SER A CA 1
ATOM 5492 C C . SER A 1 677 ? -27.046 -31.987 8.766 1.00 71.44 677 SER A C 1
ATOM 5494 O O . SER A 1 677 ? -25.947 -32.119 8.223 1.00 71.44 677 SER A O 1
ATOM 5496 N N . LYS A 1 678 ? -27.994 -31.167 8.279 1.00 72.81 678 LYS A N 1
ATOM 5497 C CA . LYS A 1 678 ? -27.763 -30.194 7.194 1.00 72.81 678 LYS A CA 1
ATOM 5498 C C . LYS A 1 678 ? -27.109 -28.919 7.752 1.00 72.81 678 LYS A C 1
ATOM 5500 O O . LYS A 1 678 ? -26.078 -28.496 7.240 1.00 72.81 678 LYS A O 1
ATOM 5505 N N . ARG A 1 679 ? -27.653 -28.350 8.838 1.00 79.44 679 ARG A N 1
ATOM 5506 C CA . ARG A 1 679 ? -27.197 -27.062 9.409 1.00 79.44 679 ARG A CA 1
ATOM 5507 C C . ARG A 1 679 ? -25.862 -27.123 10.156 1.00 79.44 679 ARG A C 1
ATOM 5509 O O . ARG A 1 679 ? -25.028 -26.252 9.951 1.00 79.44 679 ARG A O 1
ATOM 5516 N N . ALA A 1 680 ? -25.603 -28.159 10.953 1.00 78.31 680 ALA A N 1
ATOM 5517 C CA . ALA A 1 680 ? -24.364 -28.281 11.730 1.00 78.31 680 ALA A CA 1
ATOM 5518 C C . ALA A 1 680 ? -23.108 -28.306 10.839 1.00 78.31 680 ALA A C 1
ATOM 5520 O O . ALA A 1 680 ? -22.094 -27.710 11.185 1.00 78.31 680 ALA A O 1
ATOM 5521 N N . LYS A 1 681 ? -23.184 -28.929 9.652 1.00 78.50 681 LYS A N 1
ATOM 5522 C CA . LYS A 1 681 ? -22.096 -28.916 8.654 1.00 78.50 681 LYS A CA 1
ATOM 5523 C C . LYS A 1 681 ? -21.747 -27.504 8.171 1.00 78.50 681 LYS A C 1
ATOM 5525 O O . LYS A 1 681 ? -20.580 -27.224 7.897 1.00 78.50 681 LYS A O 1
ATOM 5530 N N . LEU A 1 682 ? -22.745 -26.623 8.077 1.00 84.94 682 LEU A N 1
ATOM 5531 C CA . LEU A 1 682 ? -22.523 -25.210 7.795 1.00 84.94 682 LEU A CA 1
ATOM 5532 C C . LEU A 1 682 ? -21.947 -24.517 9.042 1.00 84.94 682 LEU A C 1
ATOM 5534 O O . LEU A 1 682 ? -20.872 -23.933 8.945 1.00 84.94 682 LEU A O 1
ATOM 5538 N N . LEU A 1 683 ? -22.540 -24.677 10.228 1.00 87.44 683 LEU A N 1
ATOM 5539 C CA . LEU A 1 683 ? -22.038 -24.036 11.454 1.00 87.44 683 LEU A CA 1
ATOM 5540 C C . LEU A 1 683 ? -20.557 -24.335 11.746 1.00 87.44 683 LEU A C 1
ATOM 5542 O O . LEU A 1 683 ? -19.796 -23.408 12.017 1.00 87.44 683 LEU A O 1
ATOM 5546 N N . TYR A 1 684 ? -20.111 -25.587 11.594 1.00 82.31 684 TYR A N 1
ATOM 5547 C CA . TYR A 1 684 ? -18.703 -25.970 11.792 1.00 82.31 684 TYR A CA 1
ATOM 5548 C C . TYR A 1 684 ? -17.713 -25.312 10.816 1.00 82.31 684 TYR A C 1
ATOM 5550 O O . TYR A 1 684 ? -16.519 -25.283 11.101 1.00 82.31 684 TYR A O 1
ATOM 5558 N N . SER A 1 685 ? -18.174 -24.795 9.672 1.00 84.75 685 SER A N 1
ATOM 5559 C CA . SER A 1 685 ? -17.330 -24.111 8.678 1.00 84.75 685 SER A CA 1
ATOM 5560 C C . SER A 1 685 ? -17.625 -22.612 8.534 1.00 84.75 685 SER A C 1
ATOM 5562 O O . SER A 1 685 ? -17.002 -21.965 7.696 1.00 84.75 685 SER A O 1
ATOM 5564 N N . SER A 1 686 ? -18.521 -22.056 9.359 1.00 84.94 686 SER A N 1
ATOM 5565 C CA . SER A 1 686 ? -18.897 -20.629 9.433 1.00 84.94 686 SER A CA 1
ATOM 5566 C C . SER A 1 686 ? -17.704 -19.672 9.304 1.00 84.94 686 SER A C 1
ATOM 5568 O O . SER A 1 686 ? -17.655 -18.846 8.391 1.00 84.94 686 SER A O 1
ATOM 5570 N N . VAL A 1 687 ? -16.698 -19.848 10.168 1.00 83.12 687 VAL A N 1
ATOM 5571 C CA . VAL A 1 687 ? -15.473 -19.034 10.221 1.00 83.12 687 VAL A CA 1
ATOM 5572 C C . VAL A 1 687 ? -14.699 -19.082 8.902 1.00 83.12 687 VAL A C 1
ATOM 5574 O O . VAL A 1 687 ? -14.337 -18.041 8.363 1.00 83.12 687 VAL A O 1
ATOM 5577 N N . ASN A 1 688 ? -14.498 -20.275 8.337 1.00 73.62 688 ASN A N 1
ATOM 5578 C CA . ASN A 1 688 ? -13.767 -20.440 7.078 1.00 73.62 688 ASN A CA 1
ATOM 5579 C C . ASN A 1 688 ? -14.555 -19.850 5.897 1.00 73.62 688 ASN A C 1
ATOM 5581 O O . ASN A 1 688 ? -13.978 -19.217 5.011 1.00 73.62 688 ASN A O 1
ATOM 5585 N N . ARG A 1 689 ? -15.882 -20.039 5.891 1.00 88.94 689 ARG A N 1
ATOM 5586 C CA . ARG A 1 689 ? -16.768 -19.563 4.825 1.00 88.94 689 ARG A CA 1
ATOM 5587 C C . ARG A 1 689 ? -16.916 -18.050 4.781 1.00 88.94 689 ARG A C 1
ATOM 5589 O O . ARG A 1 689 ? -17.130 -17.538 3.689 1.00 88.94 689 ARG A O 1
ATOM 5596 N N . MET A 1 690 ? -16.770 -17.322 5.893 1.00 83.44 690 MET A N 1
ATOM 5597 C CA . MET A 1 690 ? -16.991 -15.863 5.906 1.00 83.44 690 MET A CA 1
ATOM 5598 C C . MET A 1 690 ? -16.170 -15.114 4.843 1.00 83.44 690 MET A C 1
ATOM 5600 O O . MET A 1 690 ? -16.609 -14.097 4.318 1.00 83.44 690 MET A O 1
ATOM 5604 N N . THR A 1 691 ? -15.011 -15.660 4.467 1.00 62.38 691 THR A N 1
ATOM 5605 C CA . THR A 1 691 ? -14.135 -15.130 3.413 1.00 62.38 691 THR A CA 1
ATOM 5606 C C . THR A 1 691 ? -14.774 -15.073 2.014 1.00 62.38 691 THR A C 1
ATOM 5608 O O . THR A 1 691 ? -14.345 -14.261 1.198 1.00 62.38 691 THR A O 1
ATOM 5611 N N . TRP A 1 692 ? -15.801 -15.886 1.729 1.00 66.38 692 TRP A N 1
ATOM 5612 C CA . TRP A 1 692 ? -16.442 -15.992 0.406 1.00 66.38 692 TRP A CA 1
ATOM 5613 C C . TRP A 1 692 ? -17.976 -16.124 0.422 1.00 66.38 692 TRP A C 1
ATOM 5615 O O . TRP A 1 692 ? -18.612 -15.992 -0.622 1.00 66.38 692 TRP A O 1
ATOM 5625 N N . ASP A 1 693 ? -18.596 -16.370 1.574 1.00 84.69 693 ASP A N 1
ATOM 5626 C CA . ASP A 1 693 ? -20.039 -16.561 1.768 1.00 84.69 693 ASP A CA 1
ATOM 5627 C C . ASP A 1 693 ? -20.606 -15.429 2.630 1.00 84.69 693 ASP A C 1
ATOM 5629 O O . ASP A 1 693 ? -20.382 -15.409 3.843 1.00 84.69 693 ASP A O 1
ATOM 5633 N N . GLY A 1 694 ? -21.330 -14.490 2.021 1.00 85.69 694 GLY A N 1
ATOM 5634 C CA . GLY A 1 694 ? -21.941 -13.377 2.742 1.00 85.69 694 GLY A CA 1
ATOM 5635 C C . GLY A 1 694 ? -22.306 -12.190 1.854 1.00 85.69 694 GLY A C 1
ATOM 5636 O O . GLY A 1 694 ? -22.583 -12.365 0.670 1.00 85.69 694 GLY A O 1
ATOM 5637 N N . VAL A 1 695 ? -22.280 -10.976 2.398 1.00 81.38 695 VAL A N 1
ATOM 5638 C CA . VAL A 1 695 ? -22.523 -9.702 1.695 1.00 81.38 695 VAL A CA 1
ATOM 5639 C C . VAL A 1 695 ? -21.772 -9.626 0.358 1.00 81.38 695 VAL A C 1
ATOM 5641 O O . VAL A 1 695 ? -22.374 -9.294 -0.659 1.00 81.38 695 VAL A O 1
ATOM 5644 N N . SER A 1 696 ? -20.491 -10.008 0.318 1.00 67.12 696 SER A N 1
ATOM 5645 C CA . SER A 1 696 ? -19.663 -9.979 -0.899 1.00 67.12 696 SER A CA 1
ATOM 5646 C C . SER A 1 696 ? -20.073 -10.979 -1.990 1.00 67.12 696 SER A C 1
ATOM 5648 O O . SER A 1 696 ? -19.619 -10.860 -3.127 1.00 67.12 696 SER A O 1
ATOM 5650 N N . SER A 1 697 ? -20.923 -11.957 -1.669 1.00 71.06 697 SER A N 1
ATOM 5651 C CA . SER A 1 697 ? -21.411 -12.991 -2.590 1.00 71.06 697 SER A CA 1
ATOM 5652 C C . SER A 1 697 ? -22.935 -13.152 -2.588 1.00 71.06 697 SER A C 1
ATOM 5654 O O . SER A 1 697 ? -23.454 -14.137 -3.122 1.00 71.06 697 SER A O 1
ATOM 5656 N N . ALA A 1 698 ? -23.663 -12.185 -2.020 1.00 83.00 698 ALA A N 1
ATOM 5657 C CA . ALA A 1 698 ? -25.118 -12.171 -1.975 1.00 83.00 698 ALA A CA 1
ATOM 5658 C C . ALA A 1 698 ? -25.687 -12.066 -3.399 1.00 83.00 698 ALA A C 1
ATOM 5660 O O . ALA A 1 698 ? -25.606 -11.025 -4.050 1.00 83.00 698 ALA A O 1
ATOM 5661 N N . LYS A 1 699 ? -26.266 -13.163 -3.898 1.00 86.81 699 LYS A N 1
ATOM 5662 C CA . LYS A 1 699 ? -26.903 -13.220 -5.219 1.00 86.81 699 LYS A CA 1
ATOM 5663 C C . LYS A 1 699 ? -28.388 -12.923 -5.078 1.00 86.81 699 LYS A C 1
ATOM 5665 O O . LYS A 1 699 ? -29.128 -13.733 -4.532 1.00 86.81 699 LYS A O 1
ATOM 5670 N N . TYR A 1 700 ? -28.805 -11.768 -5.582 1.00 93.44 700 TYR A N 1
ATOM 5671 C CA . TYR A 1 700 ? -30.197 -11.335 -5.582 1.00 93.44 700 TYR A CA 1
ATOM 5672 C C . TYR A 1 700 ? -30.490 -10.407 -6.768 1.00 93.44 700 TYR A C 1
ATOM 5674 O O . TYR A 1 700 ? -29.575 -9.886 -7.407 1.00 93.44 700 TYR A O 1
ATOM 5682 N N . LYS A 1 701 ? -31.775 -10.169 -7.037 1.00 93.50 701 LYS A N 1
ATOM 5683 C CA . LYS A 1 701 ? -32.268 -9.061 -7.859 1.00 93.50 701 LYS A CA 1
ATOM 5684 C C . LYS A 1 701 ? -33.236 -8.234 -7.025 1.00 93.50 701 LYS A C 1
ATOM 5686 O O . LYS A 1 701 ? -34.193 -8.765 -6.466 1.00 93.50 701 LYS A O 1
ATOM 5691 N N . LEU A 1 702 ? -33.010 -6.928 -6.969 1.00 93.50 702 LEU A N 1
ATOM 5692 C CA . LEU A 1 702 ? -33.975 -5.988 -6.412 1.00 93.50 702 LEU A CA 1
ATOM 5693 C C . LEU A 1 702 ? -35.088 -5.785 -7.450 1.00 93.50 702 LEU A C 1
ATOM 5695 O O . LEU A 1 702 ? -34.849 -5.179 -8.491 1.00 93.50 702 LEU A O 1
ATOM 5699 N N . LEU A 1 703 ? -36.272 -6.351 -7.205 1.00 94.62 703 LEU A N 1
ATOM 5700 C CA . LEU A 1 703 ? -37.396 -6.301 -8.146 1.00 94.62 703 LEU A CA 1
ATOM 5701 C C . LEU A 1 703 ? -38.154 -4.975 -8.073 1.00 94.62 703 LEU A C 1
ATOM 5703 O O . LEU A 1 703 ? -38.643 -4.488 -9.088 1.00 94.62 703 LEU A O 1
ATOM 5707 N N . ASN A 1 704 ? -38.299 -4.419 -6.868 1.00 95.88 704 ASN A N 1
ATOM 5708 C CA . ASN A 1 704 ? -39.035 -3.181 -6.632 1.00 95.88 704 ASN A CA 1
ATOM 5709 C C . ASN A 1 704 ? -38.550 -2.496 -5.343 1.00 95.88 704 ASN A C 1
ATOM 5711 O O . ASN A 1 704 ? -38.218 -3.166 -4.363 1.00 95.88 704 ASN A O 1
ATOM 5715 N N . VAL A 1 705 ? -38.580 -1.162 -5.339 1.00 96.06 705 VAL A N 1
ATOM 5716 C CA . VAL A 1 705 ? -38.411 -0.311 -4.156 1.00 96.06 705 VAL A CA 1
ATOM 5717 C C . VAL A 1 705 ? -39.662 0.546 -4.025 1.00 96.06 705 VAL A C 1
ATOM 5719 O O . VAL A 1 705 ? -39.935 1.389 -4.875 1.00 96.06 705 VAL A O 1
ATOM 5722 N N . THR A 1 706 ? -40.441 0.350 -2.963 1.00 94.81 706 THR A N 1
ATOM 5723 C CA . THR A 1 706 ? -41.655 1.140 -2.709 1.00 94.81 706 THR A CA 1
ATOM 5724 C C . THR A 1 706 ? -41.497 1.936 -1.425 1.00 94.81 706 THR A C 1
ATOM 5726 O O . THR A 1 706 ? -41.463 1.367 -0.336 1.00 94.81 706 THR A O 1
ATOM 5729 N N . GLN A 1 707 ? -41.439 3.262 -1.538 1.00 90.56 707 GLN A N 1
ATOM 5730 C CA . GLN A 1 707 ? -41.465 4.137 -0.368 1.00 90.56 707 GLN A CA 1
ATOM 5731 C C . GLN A 1 707 ? -42.868 4.114 0.257 1.00 90.56 707 GLN A C 1
ATOM 5733 O O . GLN A 1 707 ? -43.860 4.416 -0.409 1.00 90.56 707 GLN A O 1
ATOM 5738 N N . ARG A 1 708 ? -42.965 3.730 1.533 1.00 87.69 708 ARG A N 1
ATOM 5739 C CA . ARG A 1 708 ? -44.174 3.847 2.361 1.00 87.69 708 ARG A CA 1
ATOM 5740 C C . ARG A 1 708 ? -43.962 4.964 3.386 1.00 87.69 708 ARG A C 1
ATOM 5742 O O . ARG A 1 708 ? -42.835 5.352 3.668 1.00 87.69 708 ARG A O 1
ATOM 5749 N N . ARG A 1 709 ? -45.049 5.439 4.001 1.00 80.88 709 ARG A N 1
ATOM 5750 C CA . ARG A 1 709 ? -45.047 6.523 5.008 1.00 80.88 709 ARG A CA 1
ATOM 5751 C C . ARG A 1 709 ? -44.134 6.266 6.223 1.00 80.88 709 ARG A C 1
ATOM 5753 O O . ARG A 1 709 ? -43.736 7.216 6.885 1.00 80.88 709 ARG A O 1
ATOM 5760 N N . PHE A 1 710 ? -43.822 4.999 6.502 1.00 82.88 710 PHE A N 1
ATOM 5761 C CA . PHE A 1 710 ? -43.113 4.550 7.706 1.00 82.88 710 PHE A CA 1
ATOM 5762 C C . PHE A 1 710 ? -41.847 3.722 7.415 1.00 82.88 710 PHE A C 1
ATOM 5764 O O . PHE A 1 710 ? -41.004 3.558 8.290 1.00 82.88 710 PHE A O 1
ATOM 5771 N N . TYR A 1 711 ? -41.685 3.209 6.192 1.00 94.12 711 TYR A N 1
ATOM 5772 C CA . TYR A 1 711 ? -40.551 2.364 5.812 1.00 94.12 711 TYR A CA 1
ATOM 5773 C C . TYR A 1 711 ? -40.319 2.363 4.297 1.00 94.12 711 TYR A C 1
ATOM 5775 O O . TYR A 1 711 ? -41.250 2.534 3.507 1.00 94.12 711 TYR A O 1
ATOM 5783 N N . THR A 1 712 ? -39.087 2.095 3.875 1.00 94.94 712 THR A N 1
ATOM 5784 C CA . THR A 1 712 ? -38.790 1.682 2.500 1.00 94.94 712 THR A CA 1
ATOM 5785 C C . THR A 1 712 ? -39.051 0.186 2.377 1.00 94.94 712 THR A C 1
ATOM 5787 O O . THR A 1 712 ? -38.494 -0.606 3.136 1.00 94.94 712 THR A O 1
ATOM 5790 N N . HIS A 1 713 ? -39.900 -0.219 1.434 1.00 97.38 713 HIS A N 1
ATOM 5791 C CA . HIS A 1 713 ? -40.107 -1.626 1.105 1.00 97.38 713 HIS A CA 1
ATOM 5792 C C . HIS A 1 713 ? -39.158 -2.058 -0.014 1.00 97.38 713 HIS A C 1
ATOM 5794 O O . HIS A 1 713 ? -39.164 -1.445 -1.084 1.00 97.38 713 HIS A O 1
ATOM 5800 N N . LEU A 1 714 ? -38.388 -3.120 0.215 1.00 97.25 714 LEU A N 1
ATOM 5801 C CA . LEU A 1 714 ? -37.492 -3.740 -0.760 1.00 97.25 714 LEU A CA 1
ATOM 5802 C C . LEU A 1 714 ? -38.042 -5.125 -1.117 1.00 97.25 714 LEU A C 1
ATOM 5804 O O . LEU A 1 714 ? -38.074 -6.004 -0.261 1.00 97.25 714 LEU A O 1
ATOM 5808 N N . LEU A 1 715 ? -38.462 -5.333 -2.367 1.00 97.12 715 LEU A N 1
ATOM 5809 C CA . LEU A 1 715 ? -38.894 -6.647 -2.854 1.00 97.12 715 LEU A CA 1
ATOM 5810 C C . LEU A 1 715 ? -37.737 -7.325 -3.591 1.00 97.12 715 LEU A C 1
ATOM 5812 O O . LEU A 1 715 ? -37.246 -6.795 -4.592 1.00 97.12 715 LEU A O 1
ATOM 5816 N N . ILE A 1 716 ? -37.305 -8.489 -3.107 1.00 95.81 716 ILE A N 1
ATOM 5817 C CA . ILE A 1 716 ? -36.027 -9.101 -3.480 1.00 95.81 716 ILE A CA 1
ATOM 5818 C C . ILE A 1 716 ? -36.224 -10.540 -3.978 1.00 95.81 716 ILE A C 1
ATOM 5820 O O . ILE A 1 716 ? -36.680 -11.418 -3.249 1.00 95.81 716 ILE A O 1
ATOM 5824 N N . ASP A 1 717 ? -35.836 -10.796 -5.227 1.00 95.12 717 ASP A N 1
ATOM 5825 C CA . ASP A 1 717 ? -35.656 -12.144 -5.776 1.00 95.12 717 ASP A CA 1
ATOM 5826 C C . ASP A 1 717 ? -34.282 -12.673 -5.344 1.00 95.12 717 ASP A C 1
ATOM 5828 O O . ASP A 1 717 ? -33.257 -12.107 -5.717 1.00 95.12 717 ASP A O 1
ATOM 5832 N N . VAL A 1 718 ? -34.254 -13.748 -4.557 1.00 93.62 718 VAL A N 1
ATOM 5833 C CA . VAL A 1 718 ? -33.018 -14.413 -4.093 1.00 93.62 718 VAL A CA 1
ATOM 5834 C C . VAL A 1 718 ? -32.666 -15.659 -4.922 1.00 93.62 718 VAL A C 1
ATOM 5836 O O . VAL A 1 718 ? -31.708 -16.364 -4.611 1.00 93.62 718 VAL A O 1
ATOM 5839 N N . GLY A 1 719 ? -33.439 -15.944 -5.975 1.00 91.06 719 GLY A N 1
ATOM 5840 C CA . GLY A 1 719 ? -33.383 -17.188 -6.733 1.00 91.06 719 GLY A CA 1
ATOM 5841 C C . GLY A 1 719 ? -33.983 -18.392 -5.996 1.00 91.06 719 GLY A C 1
ATOM 5842 O O . GLY A 1 719 ? -34.607 -18.276 -4.942 1.00 91.06 719 GLY A O 1
ATOM 5843 N N . GLU A 1 720 ? -33.773 -19.570 -6.579 1.00 88.56 720 GLU A N 1
ATOM 5844 C CA . GLU A 1 720 ? -34.170 -20.862 -6.009 1.00 88.56 720 GLU A CA 1
ATOM 5845 C C . GLU A 1 720 ? -33.027 -21.486 -5.181 1.00 88.56 720 GLU A C 1
ATOM 5847 O O . GLU A 1 720 ? -31.849 -21.252 -5.484 1.00 88.56 720 GLU A O 1
ATOM 5852 N N . PRO A 1 721 ? -33.334 -22.319 -4.165 1.00 85.50 721 PRO A N 1
ATOM 5853 C CA . PRO A 1 721 ? -32.317 -23.028 -3.399 1.00 85.50 721 PRO A CA 1
ATOM 5854 C C . PRO A 1 721 ? -31.506 -23.994 -4.289 1.00 85.50 721 PRO A C 1
ATOM 5856 O O . PRO A 1 721 ? -32.040 -24.534 -5.262 1.00 85.50 721 PRO A O 1
ATOM 5859 N N . PRO A 1 722 ? -30.228 -24.273 -3.956 1.00 82.19 722 PRO A N 1
ATOM 5860 C CA . PRO A 1 722 ? -29.370 -25.147 -4.756 1.00 82.19 722 PRO A CA 1
ATOM 5861 C C . PRO A 1 722 ? -29.963 -26.538 -5.036 1.00 82.19 722 PRO A C 1
ATOM 5863 O O . PRO A 1 722 ? -30.684 -27.112 -4.218 1.00 82.19 722 PRO A O 1
ATOM 5866 N N . VAL A 1 723 ? -29.605 -27.127 -6.181 1.00 74.25 723 VAL A N 1
ATOM 5867 C CA . VAL A 1 723 ? -30.053 -28.478 -6.558 1.00 74.25 723 VAL A CA 1
ATOM 5868 C C . VAL A 1 723 ? -29.622 -29.493 -5.491 1.00 74.25 723 VAL A C 1
ATOM 5870 O O . VAL A 1 723 ? -28.447 -29.579 -5.143 1.00 74.25 723 VAL A O 1
ATOM 5873 N N . GLY A 1 724 ? -30.584 -30.254 -4.961 1.00 64.75 724 GLY A N 1
ATOM 5874 C CA . GLY A 1 724 ? -30.368 -31.185 -3.846 1.00 64.75 724 GLY A CA 1
ATOM 5875 C C . GLY A 1 724 ? -30.472 -30.563 -2.445 1.00 64.75 724 GLY A C 1
ATOM 5876 O O . GLY A 1 724 ? -30.185 -31.247 -1.465 1.00 64.75 724 GLY A O 1
ATOM 5877 N N . PHE A 1 725 ? -30.881 -29.293 -2.319 1.00 64.12 725 PHE A N 1
ATOM 5878 C CA . PHE A 1 725 ? -31.018 -28.642 -1.015 1.00 64.12 725 PHE A CA 1
ATOM 5879 C C . PHE A 1 725 ? -32.185 -29.173 -0.164 1.00 64.12 725 PHE A C 1
ATOM 5881 O O . PHE A 1 725 ? -32.026 -29.297 1.054 1.00 64.12 725 PHE A O 1
ATOM 5888 N N . ASN A 1 726 ? -33.339 -29.470 -0.774 1.00 56.06 726 ASN A N 1
ATOM 5889 C CA . ASN A 1 726 ? -34.571 -29.871 -0.069 1.00 56.06 726 ASN A CA 1
ATOM 5890 C C . ASN A 1 726 ? -34.424 -31.215 0.668 1.00 56.06 726 ASN A C 1
ATOM 5892 O O . ASN A 1 726 ? -33.822 -32.159 0.118 1.00 56.06 726 ASN A O 1
#

Radius of gyration: 32.82 Å; chains: 1; bounding box: 111×85×70 Å

Foldseek 3Di:
DVVVVVVVVVVVVVVVVPPPQQFAPFAEFEDEPCQQVFPDPPGDALLLDQLLLGLEYEYPAWEQDLPQLATDRPDPLCQDQDPSNNHRSLVSNVVSCLVPVSHAYAHEYDPPVRFCNRVCSCLVDPVSLLSNLVNVVVVCVVSVHQAYEYEHPFALDCVSVHDQCQQVSVLVSLVSNLVVQVVCCVVVVDRGHFYEYEDELDLVRCVRHYLLQSNLVSGQAYEYAQFCLDAQPDQFADAREFQFFDPPPPPPVPDPSRSSHQVNSLVSSVVSNRDQLRYAYEAEQKWFKFFAPFQVQADGGGGGDGFACAFPRRRDGGMAFNLSVLQCVVPVVWAKDADPRRLFIKTDDRRMIIRHHALRSLLVVLVVSSVSSHNHHYYDHLSSAQQVCPRHVCRHRNSSVSNSVSSVVSVVVVVVVVVVVVVVVVVPDDDDDDDDDDDDDDDDDDDDDDDDDDDDYYDDDADADDDDDDDDDDDDDDDDDDPDHDDPVRDDDDDDDDDAAEEEEEEEDDPCPSLQVVQLVQVVVLCVVLVYRYAYEYFYEPDDFFDQSQLSRLVSCVVVVVPDDHQKYKYAYSFWHFPASVLHLDDDPFKEQLQQAEVVNVGHRPDQLDSPHIIMDGPCLCSQQLGWFRQAGHDDDRSSLSSVSCVLVVTDYHYDPSVRSYIYGHDDPDGDGDDCVLRVVCSVCSNVCSSPGHSVPSDKDFPDWDDDPRHIYTYIHSDHRDDPPD

Sequence (726 aa):
MLRKLLYLCLLELIYSLNTSDIPLQRRVCYFANWAPYRELDPPLYPDKIDPTLCTHIHYAFAKIDAKTLNLIPTEEHDMNWTEKSNMPLFIRLYSLKRRNPALKILLAVGGWSAKSTGFNMATRSAHNRLKFIDNTLKLLREWNFDGIDLDWEFPGEEERGADKLSKQNLNYLVNDFRIAVNEEAEKSGKRKLLVTAAVAADPIKINNGYVVKNFCQQLDYISVMTYDYHGTWDNATGLNSPLYGRNTEPFNHKSDNNWKNANYSINYWIANGCPPEKINFGLAAYGRSFTLKNSTLNRVGSPILKGGIAGAYTKEEGIYSYFEICDKLKSENWKKHWDDKQQSVYATHEDQWVGYDNQRSIALKVKWAYTMSLGGTMLWTLDFDDYTGEFCDEGAFPIASAIKTVFEEFSNSINSTDSIIEFTKSTTLLSTTALTTKALTTLNKTTSLSSSTTTTTTPNNKKTFPFIINNDDSKLSLSYNSFSDIDSDSITIIFRNNTQLNIAIIIPYRDREDHLFTLLSYLHPILQRQQLDYKIYVTEQAGNGTFNKAIVMNAAFIYAFNEDNYNCYCFHDVDLVPEDDRNMYSCGKYPKHMSIGVDEMNYQLQYEELIGGVLILGTEHIIASNGYSNLYWGWGAEDDDLYYRFKGLGYKIERPPLKIGRYTMMKHQKRKPQLWSKRAKLLYSSVNRMTWDGVSSAKYKLLNVTQRRFYTHLLIDVGEPPVGFN

Organism: NCBI:txid104777